Protein AF-0000000076143764 (afdb_homodimer)

Foldseek 3Di:
DPLVVDQQFFEEEAAAFADAPVGHGDLVLLLQQLVLLLVLVGQYYEALDVLHVVVSDDLVRLLVSLQSNCVSCVPSHAYEYEQEDQALVSSLSSQVSNVVSPHQAYEYEHRAPPQDDLVVRLVSLLSSVVSDQGQYEYEQQCVGRVDGQALVSVQSNLPRDRHAEYHHLDLPVVRLVVNQVVCPPSHAYEDQALALVSLVCVLVVTHRYYYYLNCLVRNLRRVLVVCSVVPNNVVSNVSSVLVVLCCVQAADSSRAGPQFGSNQLSCLSNVQLVRSSHHDDPPGDHDDPVSSVSSVVSCVVSVRHTDDSVVD/DPLVVDQQFFEAEAAAFADAPVGHGDLVLLLQQLVLLLVLVGQYYEALDVLHVVVSDDLVRLLVSLQSNCVSCVPSHAYEYEQEDQALVSSLSSQVSNVVSPHQAYEYEHRAPPQDDLVVRLVSLLSSVVSDQGQYEYEQQCVGRVDGQALVSVVSNLPRDRHAEYEHLDLPVVRLVVNQVVCPPSHAYEDQALALVSLVCVLVVTHRYYYYLNCLVRNLRRVLVVCSVVPNNVVSNVSSVLVVLCCVQAADSSRAGPQFGSNQLSCLSNVQLVRSSHHDDPPGDHDDPVSSVSSVVSCVVSVRHTDDSVVD

Structure (mmCIF, N/CA/C/O backbone):
data_AF-0000000076143764-model_v1
#
loop_
_entity.id
_entity.type
_entity.pdbx_description
1 polymer 'Dihydrodipicolinate synthase family protein'
#
loop_
_atom_site.group_PDB
_atom_site.id
_atom_site.type_symbol
_atom_site.label_atom_id
_atom_site.label_alt_id
_atom_site.label_comp_id
_atom_site.label_asym_id
_atom_site.label_entity_id
_atom_site.label_seq_id
_atom_site.pdbx_PDB_ins_code
_atom_site.Cartn_x
_atom_site.Cartn_y
_atom_site.Cartn_z
_atom_site.occupancy
_atom_site.B_iso_or_equiv
_atom_site.auth_seq_id
_atom_site.auth_comp_id
_atom_site.auth_asym_id
_atom_site.auth_atom_id
_atom_site.pdbx_PDB_model_num
ATOM 1 N N . MET A 1 1 ? 24.891 -19.172 -3.186 1 70 1 MET A N 1
ATOM 2 C CA . MET A 1 1 ? 23.922 -19.828 -4.07 1 70 1 MET A CA 1
ATOM 3 C C . MET A 1 1 ? 24.266 -19.562 -5.531 1 70 1 MET A C 1
ATOM 5 O O . MET A 1 1 ? 24.766 -18.484 -5.875 1 70 1 MET A O 1
ATOM 9 N N . ASN A 1 2 ? 24.188 -20.672 -6.316 1 76.88 2 ASN A N 1
ATOM 10 C CA . ASN A 1 2 ? 24.281 -20.484 -7.762 1 76.88 2 ASN A CA 1
ATOM 11 C C . ASN A 1 2 ? 22.906 -20.234 -8.375 1 76.88 2 ASN A C 1
ATOM 13 O O . ASN A 1 2 ? 22.078 -21.141 -8.461 1 76.88 2 ASN A O 1
ATOM 17 N N . ARG A 1 3 ? 22.609 -19.031 -8.742 1 83.5 3 ARG A N 1
ATOM 18 C CA . ARG A 1 3 ? 21.312 -18.578 -9.219 1 83.5 3 ARG A CA 1
ATOM 19 C C . ARG A 1 3 ? 20.891 -19.344 -10.469 1 83.5 3 ARG A C 1
ATOM 21 O O . ARG A 1 3 ? 19.703 -19.484 -10.75 1 83.5 3 ARG A O 1
ATOM 28 N N . ASN A 1 4 ? 21.797 -19.969 -11.094 1 82.19 4 ASN A N 1
ATOM 29 C CA . ASN A 1 4 ? 21.516 -20.688 -12.336 1 82.19 4 ASN A CA 1
ATOM 30 C C . ASN A 1 4 ? 21.031 -22.109 -12.07 1 82.19 4 ASN A C 1
ATOM 32 O O . ASN A 1 4 ? 20.547 -22.781 -12.984 1 82.19 4 ASN A O 1
ATOM 36 N N . ASP A 1 5 ? 21.031 -22.422 -10.859 1 88.44 5 ASP A N 1
ATOM 37 C CA . ASP A 1 5 ? 20.547 -23.734 -10.484 1 88.44 5 ASP A CA 1
ATOM 38 C C . ASP A 1 5 ? 19.047 -23.719 -10.234 1 88.44 5 ASP A C 1
ATOM 40 O O . ASP A 1 5 ? 18.406 -24.766 -10.195 1 88.44 5 ASP A O 1
ATOM 44 N N . VAL A 1 6 ? 18.484 -22.578 -10.125 1 93.56 6 VAL A N 1
ATOM 45 C CA . VAL A 1 6 ? 17.047 -22.453 -9.93 1 93.56 6 VAL A CA 1
ATOM 46 C C . VAL A 1 6 ? 16.312 -22.688 -11.25 1 93.56 6 VAL A C 1
ATOM 48 O O . VAL A 1 6 ? 16.594 -22.016 -12.25 1 93.56 6 VAL A O 1
ATOM 51 N N . ASP A 1 7 ? 15.422 -23.641 -11.305 1 94.38 7 ASP A N 1
ATOM 52 C CA . ASP A 1 7 ? 14.797 -24.047 -12.562 1 94.38 7 ASP A CA 1
ATOM 53 C C . ASP A 1 7 ? 13.273 -23.906 -12.484 1 94.38 7 ASP A C 1
ATOM 55 O O . ASP A 1 7 ? 12.547 -24.766 -12.984 1 94.38 7 ASP A O 1
ATOM 59 N N . TRP A 1 8 ? 12.844 -22.891 -11.766 1 97.75 8 TRP A N 1
ATOM 60 C CA . TRP A 1 8 ? 11.406 -22.625 -11.703 1 97.75 8 TRP A CA 1
ATOM 61 C C . TRP A 1 8 ? 10.82 -22.516 -13.102 1 97.75 8 TRP A C 1
ATOM 63 O O . TRP A 1 8 ? 11.375 -21.828 -13.969 1 97.75 8 TRP A O 1
ATOM 73 N N . TYR A 1 9 ? 9.719 -23.219 -13.367 1 97 9 TYR A N 1
ATOM 74 C CA . TYR A 1 9 ? 9.094 -23.234 -14.68 1 97 9 TYR A CA 1
ATOM 75 C C . TYR A 1 9 ? 7.617 -23.594 -14.578 1 97 9 TYR A C 1
ATOM 77 O O . TYR A 1 9 ? 7.176 -24.141 -13.562 1 97 9 TYR A O 1
ATOM 85 N N . GLY A 1 10 ? 6.91 -23.281 -15.656 1 97.88 10 GLY A N 1
ATOM 86 C CA . GLY A 1 10 ? 5.551 -23.781 -15.812 1 97.88 10 GLY A CA 1
ATOM 87 C C . GLY A 1 10 ? 4.523 -22.922 -15.094 1 97.88 10 GLY A C 1
ATOM 88 O O . GLY A 1 10 ? 4.578 -21.688 -15.164 1 97.88 10 GLY A O 1
ATOM 89 N N . TYR A 1 11 ? 3.547 -23.562 -14.555 1 98.31 11 TYR A N 1
ATOM 90 C CA . TYR A 1 11 ? 2.473 -22.859 -13.867 1 98.31 11 TYR A CA 1
ATOM 91 C C . TYR A 1 11 ? 2.662 -22.906 -12.359 1 98.31 11 TYR A C 1
ATOM 93 O O . TYR A 1 11 ? 2.639 -23.984 -11.758 1 98.31 11 TYR A O 1
ATOM 101 N N . ILE A 1 12 ? 2.857 -21.766 -11.789 1 98.62 12 ILE A N 1
ATOM 102 C CA . ILE A 1 12 ? 3.045 -21.594 -10.352 1 98.62 12 ILE A CA 1
ATOM 103 C C . ILE A 1 12 ? 2.031 -20.594 -9.812 1 98.62 12 ILE A C 1
ATOM 105 O O . ILE A 1 12 ? 2.307 -19.391 -9.766 1 98.62 12 ILE A O 1
ATOM 109 N N . PRO A 1 13 ? 0.906 -21.047 -9.422 1 98.19 13 PRO A N 1
ATOM 110 C CA . PRO A 1 13 ? -0.146 -20.109 -9.008 1 98.19 13 PRO A CA 1
ATOM 111 C C . PRO A 1 13 ? 0.141 -19.453 -7.652 1 98.19 13 PRO A C 1
ATOM 113 O O . PRO A 1 13 ? 0.699 -20.109 -6.758 1 98.19 13 PRO A O 1
ATOM 116 N N . ALA A 1 14 ? -0.197 -18.172 -7.57 1 97.88 14 ALA A N 1
ATOM 117 C CA . ALA A 1 14 ? -0.4 -17.578 -6.246 1 97.88 14 ALA A CA 1
ATOM 118 C C . ALA A 1 14 ? -1.698 -18.094 -5.621 1 97.88 14 ALA A C 1
ATOM 120 O O . ALA A 1 14 ? -2.787 -17.641 -5.992 1 97.88 14 ALA A O 1
ATOM 121 N N . ILE A 1 15 ? -1.568 -18.875 -4.715 1 98.44 15 ILE A N 1
ATOM 122 C CA . ILE A 1 15 ? -2.756 -19.547 -4.211 1 98.44 15 ILE A CA 1
ATOM 123 C C . ILE A 1 15 ? -3.42 -18.703 -3.129 1 98.44 15 ILE A C 1
ATOM 125 O O . ILE A 1 15 ? -2.783 -17.828 -2.545 1 98.44 15 ILE A O 1
ATOM 129 N N . THR A 1 16 ? -4.703 -18.969 -2.895 1 98.12 16 THR A N 1
ATOM 130 C CA . THR A 1 16 ? -5.422 -18.297 -1.822 1 98.12 16 THR A CA 1
ATOM 131 C C . THR A 1 16 ? -4.961 -18.797 -0.458 1 98.12 16 THR A C 1
ATOM 133 O O . THR A 1 16 ? -4.418 -19.906 -0.349 1 98.12 16 THR A O 1
ATOM 136 N N . THR A 1 17 ? -5.07 -18.031 0.519 1 98.62 17 THR A N 1
ATOM 137 C CA . THR A 1 17 ? -4.887 -18.438 1.908 1 98.62 17 THR A CA 1
ATOM 138 C C . THR A 1 17 ? -6.234 -18.734 2.564 1 98.62 17 THR A C 1
ATOM 140 O O . THR A 1 17 ? -7.062 -17.828 2.725 1 98.62 17 THR A O 1
ATOM 143 N N . PRO A 1 18 ? -6.445 -19.938 2.967 1 98.5 18 PRO A N 1
ATOM 144 C CA . PRO A 1 18 ? -7.742 -20.266 3.561 1 98.5 18 PRO A CA 1
ATOM 145 C C . PRO A 1 18 ? -7.93 -19.641 4.941 1 98.5 18 PRO A C 1
ATOM 147 O O . PRO A 1 18 ? -7.125 -19.875 5.844 1 98.5 18 PRO A O 1
ATOM 150 N N . PHE A 1 19 ? -8.953 -18.828 5.055 1 98.38 19 PHE A N 1
ATOM 151 C CA . PHE A 1 19 ? -9.43 -18.344 6.34 1 98.38 19 PHE A CA 1
ATOM 152 C C . PHE A 1 19 ? -10.812 -18.891 6.648 1 98.38 19 PHE A C 1
ATOM 154 O O . PHE A 1 19 ? -11.594 -19.172 5.738 1 98.38 19 PHE A O 1
ATOM 161 N N . THR A 1 20 ? -11.086 -19.047 7.965 1 97.62 20 THR A N 1
ATOM 162 C CA . THR A 1 20 ? -12.461 -19.359 8.352 1 97.62 20 THR A CA 1
ATOM 163 C C . THR A 1 20 ? -13.375 -18.156 8.133 1 97.62 20 THR A C 1
ATOM 165 O O . THR A 1 20 ? -12.906 -17.062 7.805 1 97.62 20 THR A O 1
ATOM 168 N N . ARG A 1 21 ? -14.633 -18.375 8.25 1 95.25 21 ARG A N 1
ATOM 169 C CA . ARG A 1 21 ? -15.586 -17.281 8.102 1 95.25 21 ARG A CA 1
ATOM 170 C C . ARG A 1 21 ? -15.344 -16.203 9.148 1 95.25 21 ARG A C 1
ATOM 172 O O . ARG A 1 21 ? -15.617 -15.023 8.906 1 95.25 21 ARG A O 1
ATOM 179 N N . GLU A 1 22 ? -14.781 -16.625 10.281 1 94.12 22 GLU A N 1
ATOM 180 C CA . GLU A 1 22 ? -14.5 -15.688 11.375 1 94.12 22 GLU A CA 1
ATOM 181 C C . GLU A 1 22 ? -13.18 -14.953 11.141 1 94.12 22 GLU A C 1
ATOM 183 O O . GLU A 1 22 ? -12.883 -13.977 11.836 1 94.12 22 GLU A O 1
ATOM 188 N N . GLY A 1 23 ? -12.391 -15.406 10.195 1 95.19 23 GLY A N 1
ATOM 189 C CA . GLY A 1 23 ? -11.188 -14.672 9.836 1 95.19 23 GLY A CA 1
ATOM 190 C C . GLY A 1 23 ? -9.914 -15.328 10.344 1 95.19 23 GLY A C 1
ATOM 191 O O . GLY A 1 23 ? -8.82 -14.789 10.18 1 95.19 23 GLY A O 1
ATOM 192 N N . ASP A 1 24 ? -10.094 -16.516 10.922 1 97 24 ASP A N 1
ATOM 193 C CA . ASP A 1 24 ? -8.906 -17.203 11.414 1 97 24 ASP A CA 1
ATOM 194 C C . ASP A 1 24 ? -8.219 -17.984 10.297 1 97 24 ASP A C 1
ATOM 196 O O . ASP A 1 24 ? -8.867 -18.453 9.367 1 97 24 ASP A O 1
ATOM 200 N N . LEU A 1 25 ? -6.895 -18.094 10.43 1 98.25 25 LEU A N 1
ATOM 201 C CA . LEU A 1 25 ? -6.156 -18.922 9.492 1 98.25 25 LEU A CA 1
ATOM 202 C C . LEU A 1 25 ? -6.617 -20.375 9.562 1 98.25 25 LEU A C 1
ATOM 204 O O . LEU A 1 25 ? -6.664 -20.969 10.648 1 98.25 25 LEU A O 1
ATOM 208 N N . ASP A 1 26 ? -6.996 -20.953 8.461 1 98.31 26 ASP A N 1
ATOM 209 C CA . ASP A 1 26 ? -7.512 -22.312 8.391 1 98.31 26 ASP A CA 1
ATOM 210 C C . ASP A 1 26 ? -6.449 -23.281 7.859 1 98.31 26 ASP A C 1
ATOM 212 O O . ASP A 1 26 ? -6.438 -23.594 6.668 1 98.31 26 ASP A O 1
ATOM 216 N N . LEU A 1 27 ? -5.707 -23.844 8.789 1 98.25 27 LEU A N 1
ATOM 217 C CA . LEU A 1 27 ? -4.574 -24.688 8.406 1 98.25 27 LEU A CA 1
ATOM 218 C C . LEU A 1 27 ? -5.047 -26.016 7.836 1 98.25 27 LEU A C 1
ATOM 220 O O . LEU A 1 27 ? -4.383 -26.609 6.98 1 98.25 27 LEU A O 1
ATOM 224 N N . ASN A 1 28 ? -6.172 -26.5 8.336 1 98 28 ASN A N 1
ATOM 225 C CA . ASN A 1 28 ? -6.73 -27.719 7.742 1 98 28 ASN A CA 1
ATOM 226 C C . ASN A 1 28 ? -7.148 -27.484 6.289 1 98 28 ASN A C 1
ATOM 228 O O . ASN A 1 28 ? -6.875 -28.328 5.426 1 98 28 ASN A O 1
ATOM 232 N N . GLY A 1 29 ? -7.844 -26.391 6.098 1 98.38 29 GLY A N 1
ATOM 233 C CA . GLY A 1 29 ? -8.172 -26.031 4.73 1 98.38 29 GLY A CA 1
ATOM 234 C C . GLY A 1 29 ? -6.945 -25.859 3.848 1 98.38 29 GLY A C 1
ATOM 235 O O . GLY A 1 29 ? -6.949 -26.297 2.691 1 98.38 29 GLY A O 1
ATOM 236 N N . LEU A 1 30 ? -5.93 -25.312 4.402 1 98.75 30 LEU A N 1
ATOM 237 C CA . LEU A 1 30 ? -4.691 -25.109 3.66 1 98.75 30 LEU A CA 1
ATOM 238 C C . LEU A 1 30 ? -4.113 -26.453 3.211 1 98.75 30 LEU A C 1
ATOM 240 O O . LEU A 1 30 ? -3.736 -26.609 2.047 1 98.75 30 LEU A O 1
ATOM 244 N N . ALA A 1 31 ? -4.043 -27.359 4.125 1 98.69 31 ALA A N 1
ATOM 245 C CA . ALA A 1 31 ? -3.502 -28.688 3.791 1 98.69 31 ALA A CA 1
ATOM 246 C C . ALA A 1 31 ? -4.305 -29.344 2.672 1 98.69 31 ALA A C 1
ATOM 248 O O . ALA A 1 31 ? -3.73 -29.906 1.739 1 98.69 31 ALA A O 1
ATOM 249 N N . GLY A 1 32 ? -5.617 -29.281 2.818 1 98.62 32 GLY A N 1
ATOM 250 C CA . GLY A 1 32 ? -6.473 -29.828 1.78 1 98.62 32 GLY A CA 1
ATOM 251 C C . GLY A 1 32 ? -6.281 -29.156 0.433 1 98.62 32 GLY A C 1
ATOM 252 O O . GLY A 1 32 ? -6.23 -29.828 -0.599 1 98.62 32 GLY A O 1
ATOM 253 N N . GLN A 1 33 ? -6.211 -27.891 0.41 1 98.62 33 GLN A N 1
ATOM 254 C CA . GLN A 1 33 ? -5.996 -27.109 -0.812 1 98.62 33 GLN A CA 1
ATOM 255 C C . GLN A 1 33 ? -4.664 -27.484 -1.461 1 98.62 33 GLN A C 1
ATOM 257 O O . GLN A 1 33 ? -4.59 -27.672 -2.676 1 98.62 33 GLN A O 1
ATOM 262 N N . LEU A 1 34 ? -3.635 -27.516 -0.663 1 98.81 34 LEU A N 1
ATOM 263 C CA . LEU A 1 34 ? -2.303 -27.844 -1.167 1 98.81 34 LEU A CA 1
ATOM 264 C C . LEU A 1 34 ? -2.273 -29.25 -1.768 1 98.81 34 LEU A C 1
ATOM 266 O O . LEU A 1 34 ? -1.66 -29.469 -2.814 1 98.81 34 LEU A O 1
ATOM 270 N N . GLU A 1 35 ? -2.926 -30.156 -1.097 1 98.81 35 GLU A N 1
ATOM 271 C CA . GLU A 1 35 ? -2.996 -31.516 -1.644 1 98.81 35 GLU A CA 1
ATOM 272 C C . GLU A 1 35 ? -3.705 -31.531 -2.994 1 98.81 35 GLU A C 1
ATOM 274 O O . GLU A 1 35 ? -3.318 -32.281 -3.896 1 98.81 35 GLU A O 1
ATOM 279 N N . TRP A 1 36 ? -4.703 -30.766 -3.092 1 98.56 36 TRP A N 1
ATOM 280 C CA . TRP A 1 36 ? -5.398 -30.656 -4.367 1 98.56 36 TRP A CA 1
ATOM 281 C C . TRP A 1 36 ? -4.465 -30.141 -5.461 1 98.56 36 TRP A C 1
ATOM 283 O O . TRP A 1 36 ? -4.449 -30.672 -6.574 1 98.56 36 TRP A O 1
ATOM 293 N N . TYR A 1 37 ? -3.676 -29.109 -5.18 1 98.62 37 TYR A N 1
ATOM 294 C CA . TYR A 1 37 ? -2.742 -28.562 -6.156 1 98.62 37 TYR A CA 1
ATOM 295 C C . TYR A 1 37 ? -1.692 -29.594 -6.551 1 98.62 37 TYR A C 1
ATOM 297 O O . TYR A 1 37 ? -1.277 -29.656 -7.711 1 98.62 37 TYR A O 1
ATOM 305 N N . VAL A 1 38 ? -1.245 -30.359 -5.57 1 98.69 38 VAL A N 1
ATOM 306 C CA . VAL A 1 38 ? -0.298 -31.438 -5.855 1 98.69 38 VAL A CA 1
ATOM 307 C C . VAL A 1 38 ? -0.938 -32.469 -6.797 1 98.69 38 VAL A C 1
ATOM 309 O O . VAL A 1 38 ? -0.325 -32.875 -7.781 1 98.69 38 VAL A O 1
ATOM 312 N N . GLN A 1 39 ? -2.168 -32.812 -6.473 1 98.5 39 GLN A N 1
ATOM 313 C CA . GLN A 1 39 ? -2.893 -33.781 -7.297 1 98.5 39 GLN A CA 1
ATOM 314 C C . GLN A 1 39 ? -3.102 -33.25 -8.711 1 98.5 39 GLN A C 1
ATOM 316 O O . GLN A 1 39 ? -3.094 -34.031 -9.672 1 98.5 39 GLN A O 1
ATOM 321 N N . GLN A 1 40 ? -3.256 -31.969 -8.82 1 98.38 40 GLN A N 1
ATOM 322 C CA . GLN A 1 40 ? -3.455 -31.328 -10.117 1 98.38 40 GLN A CA 1
ATOM 323 C C . GLN A 1 40 ? -2.125 -31.094 -10.828 1 98.38 40 GLN A C 1
ATOM 325 O O . GLN A 1 40 ? -2.084 -30.5 -11.906 1 98.38 40 GLN A O 1
ATOM 330 N N . ARG A 1 41 ? -1.043 -31.438 -10.25 1 97.94 41 ARG A N 1
ATOM 331 C CA . ARG A 1 41 ? 0.297 -31.469 -10.828 1 97.94 41 ARG A CA 1
ATOM 332 C C . ARG A 1 41 ? 0.824 -30.062 -11.07 1 97.94 41 ARG A C 1
ATOM 334 O O . ARG A 1 41 ? 1.44 -29.797 -12.102 1 97.94 41 ARG A O 1
ATOM 341 N N . MET A 1 42 ? 0.453 -29.188 -10.203 1 98.44 42 MET A N 1
ATOM 342 C CA . MET A 1 42 ? 1.024 -27.844 -10.289 1 98.44 42 MET A CA 1
ATOM 343 C C . MET A 1 42 ? 2.547 -27.891 -10.242 1 98.44 42 MET A C 1
ATOM 345 O O . MET A 1 42 ? 3.123 -28.734 -9.555 1 98.44 42 MET A O 1
ATOM 349 N N . HIS A 1 43 ? 3.234 -27 -10.984 1 98.62 43 HIS A N 1
ATOM 350 C CA . HIS A 1 43 ? 4.691 -26.953 -10.961 1 98.62 43 HIS A CA 1
ATOM 351 C C . HIS A 1 43 ? 5.207 -26.328 -9.672 1 98.62 43 HIS A C 1
ATOM 353 O O . HIS A 1 43 ? 6.383 -26.469 -9.328 1 98.62 43 HIS A O 1
ATOM 359 N N . GLY A 1 44 ? 4.395 -25.609 -8.938 1 98.69 44 GLY A N 1
ATOM 360 C CA . GLY A 1 44 ? 4.695 -24.953 -7.684 1 98.69 44 GLY A CA 1
ATOM 361 C C . GLY A 1 44 ? 3.537 -24.125 -7.152 1 98.69 44 GLY A C 1
ATOM 362 O O . GLY A 1 44 ? 2.43 -24.172 -7.691 1 98.69 44 GLY A O 1
ATOM 363 N N . VAL A 1 45 ? 3.805 -23.391 -6.07 1 98.81 45 VAL A N 1
ATOM 364 C CA . VAL A 1 45 ? 2.832 -22.438 -5.531 1 98.81 45 VAL A CA 1
ATOM 365 C C . VAL A 1 45 ? 3.559 -21.219 -4.961 1 98.81 45 VAL A C 1
ATOM 367 O O . VAL A 1 45 ? 4.703 -21.328 -4.512 1 98.81 45 VAL A O 1
ATOM 370 N N . VAL A 1 46 ? 2.943 -20.125 -5.059 1 98.81 46 VAL A N 1
ATOM 371 C CA . VAL A 1 46 ? 3.328 -18.922 -4.312 1 98.81 46 VAL A CA 1
ATOM 372 C C . VAL A 1 46 ? 2.4 -18.75 -3.115 1 98.81 46 VAL A C 1
ATOM 374 O O . VAL A 1 46 ? 1.178 -18.688 -3.27 1 98.81 46 VAL A O 1
ATOM 377 N N . LEU A 1 47 ? 2.998 -18.672 -1.96 1 98.81 47 LEU A N 1
ATOM 378 C CA . LEU A 1 47 ? 2.264 -18.469 -0.718 1 98.81 47 LEU A CA 1
ATOM 379 C C . LEU A 1 47 ? 2.229 -16.984 -0.359 1 98.81 47 LEU A C 1
ATOM 381 O O . LEU A 1 47 ? 3.197 -16.25 -0.597 1 98.81 47 LEU A O 1
ATOM 385 N N . ALA A 1 48 ? 1.13 -16.547 0.197 1 98.31 48 ALA A N 1
ATOM 386 C CA . ALA A 1 48 ? 0.978 -15.188 0.72 1 98.31 48 ALA A CA 1
ATOM 387 C C . ALA A 1 48 ? 1.251 -14.148 -0.363 1 98.31 48 ALA A C 1
ATOM 389 O O . ALA A 1 48 ? 1.87 -13.117 -0.098 1 98.31 48 ALA A O 1
ATOM 390 N N . GLY A 1 49 ? 0.922 -14.484 -1.632 1 97.38 49 GLY A N 1
ATOM 391 C CA . GLY A 1 49 ? 0.907 -13.469 -2.674 1 97.38 49 GLY A CA 1
ATOM 392 C C . GLY A 1 49 ? -0.277 -12.523 -2.572 1 97.38 49 GLY A C 1
ATOM 393 O O . GLY A 1 49 ? -0.923 -12.445 -1.525 1 97.38 49 GLY A O 1
ATOM 394 N N . THR A 1 50 ? -0.535 -11.836 -3.602 1 96 50 THR A N 1
ATOM 395 C CA . THR A 1 50 ? -1.692 -10.945 -3.623 1 96 50 THR A CA 1
ATOM 396 C C . THR A 1 50 ? -2.984 -11.742 -3.449 1 96 50 THR A C 1
ATOM 398 O O . THR A 1 50 ? -3.83 -11.391 -2.625 1 96 50 THR A O 1
ATOM 401 N N . SER A 1 51 ? -3.094 -12.852 -4.172 1 96 51 SER A N 1
ATOM 402 C CA . SER A 1 51 ? -4.262 -13.719 -4.055 1 96 51 SER A CA 1
ATOM 403 C C . SER A 1 51 ? -4.328 -14.375 -2.678 1 96 51 SER A C 1
ATOM 405 O O . SER A 1 51 ? -5.398 -14.789 -2.229 1 96 51 SER A O 1
ATOM 407 N N . GLY A 1 52 ? -3.191 -14.5 -2.08 1 97.56 52 GLY A N 1
ATOM 408 C CA . GLY A 1 52 ? -3.109 -15.109 -0.765 1 97.56 52 GLY A CA 1
ATOM 409 C C . GLY A 1 52 ? -3.324 -14.125 0.369 1 97.56 52 GLY A C 1
ATOM 410 O O . GLY A 1 52 ? -3.174 -14.477 1.54 1 97.56 52 GLY A O 1
ATOM 411 N N . GLU A 1 53 ? -3.58 -12.898 0.05 1 97.5 53 GLU A N 1
ATOM 412 C CA . GLU A 1 53 ? -3.941 -11.867 1.021 1 97.5 53 GLU A CA 1
ATOM 413 C C . GLU A 1 53 ? -2.822 -11.648 2.035 1 97.5 53 GLU A C 1
ATOM 415 O O . GLU A 1 53 ? -3.072 -11.578 3.24 1 97.5 53 GLU A O 1
ATOM 420 N N . TRP A 1 54 ? -1.619 -11.5 1.529 1 97.81 54 TRP A N 1
ATOM 421 C CA . TRP A 1 54 ? -0.481 -11.281 2.416 1 97.81 54 TRP A CA 1
ATOM 422 C C . TRP A 1 54 ? -0.734 -10.102 3.346 1 97.81 54 TRP A C 1
ATOM 424 O O . TRP A 1 54 ? -0.301 -10.109 4.5 1 97.81 54 TRP A O 1
ATOM 434 N N . PHE A 1 55 ? -1.456 -9.086 2.961 1 96.62 55 PHE A N 1
ATOM 435 C CA . PHE A 1 55 ? -1.69 -7.82 3.65 1 96.62 55 PHE A CA 1
ATOM 436 C C . PHE A 1 55 ? -2.594 -8.023 4.859 1 96.62 55 PHE A C 1
ATOM 438 O O . PHE A 1 55 ? -2.709 -7.141 5.711 1 96.62 55 PHE A O 1
ATOM 445 N N . SER A 1 56 ? -3.18 -9.164 4.918 1 96.38 56 SER A N 1
ATOM 446 C CA . SER A 1 56 ? -4.066 -9.43 6.043 1 96.38 56 SER A CA 1
ATOM 447 C C . SER A 1 56 ? -3.428 -10.391 7.035 1 96.38 56 SER A C 1
ATOM 449 O O . SER A 1 56 ? -4.031 -10.734 8.055 1 96.38 56 SER A O 1
ATOM 451 N N . LEU A 1 57 ? -2.244 -10.82 6.766 1 97.56 57 LEU A N 1
ATOM 452 C CA . LEU A 1 57 ? -1.562 -11.789 7.617 1 97.56 57 LEU A CA 1
ATOM 453 C C . LEU A 1 57 ? -0.659 -11.078 8.625 1 97.56 57 LEU A C 1
ATOM 455 O O . LEU A 1 57 ? 0.042 -10.125 8.273 1 97.56 57 LEU A O 1
ATOM 459 N N . SER A 1 58 ? -0.724 -11.57 9.852 1 95.38 58 SER A N 1
ATOM 460 C CA . SER A 1 58 ? 0.327 -11.203 10.789 1 95.38 58 SER A CA 1
ATOM 461 C C . SER A 1 58 ? 1.642 -11.898 10.461 1 95.38 58 SER A C 1
ATOM 463 O O . SER A 1 58 ? 1.663 -12.852 9.68 1 95.38 58 SER A O 1
ATOM 465 N N . GLU A 1 59 ? 2.701 -11.367 11.039 1 96.25 59 GLU A N 1
ATOM 466 C CA . GLU A 1 59 ? 4.004 -12.008 10.859 1 96.25 59 GLU A CA 1
ATOM 467 C C . GLU A 1 59 ? 3.971 -13.469 11.289 1 96.25 59 GLU A C 1
ATOM 469 O O . GLU A 1 59 ? 4.5 -14.336 10.602 1 96.25 59 GLU A O 1
ATOM 474 N N . SER A 1 60 ? 3.312 -13.711 12.422 1 97.69 60 SER A N 1
ATOM 475 C CA . SER A 1 60 ? 3.227 -15.07 12.945 1 97.69 60 SER A CA 1
ATOM 476 C C . SER A 1 60 ? 2.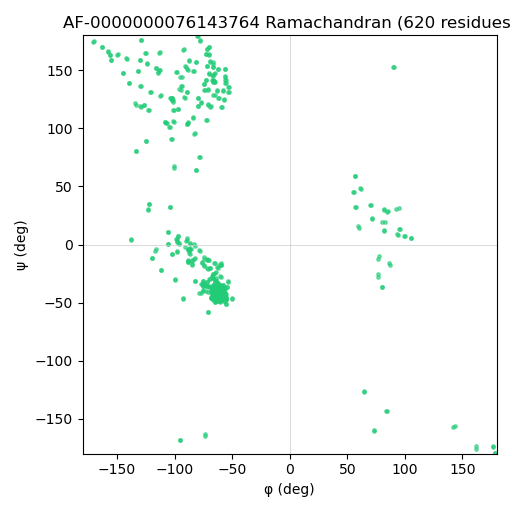377 -15.961 12.047 1 97.69 60 SER A C 1
ATOM 478 O O . SER A 1 60 ? 2.705 -17.125 11.828 1 97.69 60 SER A O 1
ATOM 480 N N . GLU A 1 61 ? 1.311 -15.477 11.562 1 98.25 61 GLU A N 1
ATOM 481 C CA . GLU A 1 61 ? 0.462 -16.234 10.656 1 98.25 61 GLU A CA 1
ATOM 482 C C . GLU A 1 61 ? 1.215 -16.609 9.383 1 98.25 61 GLU A C 1
ATOM 484 O O . GLU A 1 61 ? 1.088 -17.734 8.883 1 98.25 61 GLU A O 1
ATOM 489 N N . ARG A 1 62 ? 1.939 -15.672 8.828 1 98.56 62 ARG A N 1
ATOM 490 C CA . ARG A 1 62 ? 2.707 -15.922 7.609 1 98.56 62 ARG A CA 1
ATOM 491 C C . ARG A 1 62 ? 3.744 -17.016 7.832 1 98.56 62 ARG A C 1
ATOM 493 O O . ARG A 1 62 ? 3.918 -17.891 6.98 1 98.56 62 ARG A O 1
ATOM 500 N N . ALA A 1 63 ? 4.391 -16.938 8.961 1 98.81 63 ALA A N 1
ATOM 501 C CA . ALA A 1 63 ? 5.371 -17.969 9.297 1 98.81 63 ALA A CA 1
ATOM 502 C C . ALA A 1 63 ? 4.703 -19.344 9.406 1 98.81 63 ALA A C 1
ATOM 504 O O . ALA A 1 63 ? 5.234 -20.344 8.906 1 98.81 63 ALA A O 1
ATOM 505 N N . GLN A 1 64 ? 3.584 -19.391 10.07 1 98.75 64 GLN A N 1
ATOM 506 C CA . GLN A 1 64 ? 2.84 -20.641 10.203 1 98.75 64 GLN A CA 1
ATOM 507 C C . GLN A 1 64 ? 2.408 -21.172 8.836 1 98.75 64 GLN A C 1
ATOM 509 O O . GLN A 1 64 ? 2.463 -22.375 8.586 1 98.75 64 GLN A O 1
ATOM 514 N N . LEU A 1 65 ? 1.964 -20.266 8.031 1 98.88 65 LEU A N 1
ATOM 515 C CA . LEU A 1 65 ? 1.577 -20.609 6.664 1 98.88 65 LEU A CA 1
ATOM 516 C C . LEU A 1 65 ? 2.736 -21.266 5.918 1 98.88 65 LEU A C 1
ATOM 518 O O . LEU A 1 65 ? 2.551 -22.266 5.234 1 98.88 65 LEU A O 1
ATOM 522 N N . PHE A 1 66 ? 3.939 -20.672 6.031 1 98.94 66 PHE A N 1
ATOM 523 C CA . PHE A 1 66 ? 5.125 -21.203 5.367 1 98.94 66 PHE A CA 1
ATOM 524 C C . PHE A 1 66 ? 5.453 -22.609 5.871 1 98.94 66 PHE A C 1
ATOM 526 O O . PHE A 1 66 ? 5.66 -23.531 5.078 1 98.94 66 PHE A O 1
ATOM 533 N N . ILE A 1 67 ? 5.402 -22.734 7.164 1 98.88 67 ILE A N 1
ATOM 534 C CA . ILE A 1 67 ? 5.789 -24 7.797 1 98.88 67 ILE A CA 1
ATOM 535 C C . ILE A 1 67 ? 4.816 -25.094 7.391 1 98.88 67 ILE A C 1
ATOM 537 O O . ILE A 1 67 ? 5.234 -26.172 6.949 1 98.88 67 ILE A O 1
ATOM 541 N N . GLU A 1 68 ? 3.555 -24.828 7.516 1 98.81 68 GLU A N 1
ATOM 542 C CA . GLU A 1 68 ? 2.535 -25.828 7.203 1 98.81 68 GLU A CA 1
ATOM 543 C C . GLU A 1 68 ? 2.561 -26.188 5.723 1 98.81 68 GLU A C 1
ATOM 545 O O . GLU A 1 68 ? 2.354 -27.359 5.367 1 98.81 68 GLU A O 1
ATOM 550 N N . SER A 1 69 ? 2.777 -25.219 4.871 1 98.88 69 SER A N 1
ATOM 551 C CA . SER A 1 69 ? 2.809 -25.484 3.436 1 98.88 69 SER A CA 1
ATOM 552 C C . SER A 1 69 ? 4.004 -26.359 3.061 1 98.88 69 SER A C 1
ATOM 554 O O . SER A 1 69 ? 3.865 -27.312 2.283 1 98.88 69 SER A O 1
ATOM 556 N N . ALA A 1 70 ? 5.16 -25.984 3.57 1 98.81 70 ALA A N 1
ATOM 557 C CA . ALA A 1 70 ? 6.355 -26.797 3.311 1 98.81 70 ALA A CA 1
ATOM 558 C C . ALA A 1 70 ? 6.156 -28.234 3.766 1 98.81 70 ALA A C 1
ATOM 560 O O . ALA A 1 70 ? 6.508 -29.172 3.047 1 98.81 70 ALA A O 1
ATOM 561 N N . ARG A 1 71 ? 5.605 -28.359 4.965 1 98.62 71 ARG A N 1
ATOM 562 C CA . ARG A 1 71 ? 5.359 -29.688 5.523 1 98.62 71 ARG A CA 1
ATOM 563 C C . ARG A 1 71 ? 4.414 -30.484 4.637 1 98.62 71 ARG A C 1
ATOM 565 O O . ARG A 1 71 ? 4.688 -31.641 4.316 1 98.62 71 ARG A O 1
ATOM 572 N N . THR A 1 72 ? 3.332 -29.906 4.223 1 98.75 72 THR A N 1
ATOM 573 C CA . THR A 1 72 ? 2.291 -30.578 3.457 1 98.75 72 THR A CA 1
ATOM 574 C C . THR A 1 72 ? 2.799 -30.969 2.07 1 98.75 72 THR A C 1
ATOM 576 O O . THR A 1 72 ? 2.562 -32.094 1.601 1 98.75 72 THR A O 1
ATOM 579 N N . ILE A 1 73 ? 3.473 -30.047 1.396 1 98.69 73 ILE A N 1
ATOM 580 C CA . ILE A 1 73 ? 3.928 -30.266 0.027 1 98.69 73 ILE A CA 1
ATOM 581 C C . ILE A 1 73 ? 5.074 -31.281 0.02 1 98.69 73 ILE A C 1
ATOM 583 O O . ILE A 1 73 ? 5.184 -32.094 -0.895 1 98.69 73 ILE A O 1
ATOM 587 N N . ASP A 1 74 ? 5.957 -31.141 1.01 1 98.38 74 ASP A N 1
ATOM 588 C CA . ASP A 1 74 ? 7 -32.125 1.272 1 98.38 74 ASP A CA 1
ATOM 589 C C . ASP A 1 74 ? 7.852 -32.375 0.028 1 98.38 74 ASP A C 1
ATOM 591 O O . ASP A 1 74 ? 8.031 -33.531 -0.396 1 98.38 74 ASP A O 1
ATOM 595 N N . GLY A 1 75 ? 8.219 -31.328 -0.607 1 98.12 75 GLY A N 1
ATOM 596 C CA . GLY A 1 75 ? 9.195 -31.406 -1.684 1 98.12 75 GLY A CA 1
ATOM 597 C C . GLY A 1 75 ? 8.586 -31.828 -3.006 1 98.12 75 GLY A C 1
ATOM 598 O O . GLY A 1 75 ? 9.305 -32.031 -3.99 1 98.12 75 GLY A O 1
ATOM 599 N N . ARG A 1 76 ? 7.297 -31.859 -3.137 1 98.38 76 ARG A N 1
ATOM 600 C CA . ARG A 1 76 ? 6.652 -32.438 -4.32 1 98.38 76 ARG A CA 1
ATOM 601 C C . ARG A 1 76 ? 6.488 -31.375 -5.41 1 98.38 76 ARG A C 1
ATOM 603 O O . ARG A 1 76 ? 6.238 -31.703 -6.57 1 98.38 76 ARG A O 1
ATOM 610 N N . MET A 1 77 ? 6.633 -30.172 -5.055 1 98.12 77 MET A N 1
ATOM 611 C CA . MET A 1 77 ? 6.641 -29.062 -6.016 1 98.12 77 MET A CA 1
ATOM 612 C C . MET A 1 77 ? 7.34 -27.844 -5.438 1 98.12 77 MET A C 1
ATOM 614 O O . MET A 1 77 ? 7.668 -27.812 -4.25 1 98.12 77 MET A O 1
ATOM 618 N N . THR A 1 78 ? 7.68 -26.844 -6.289 1 98.5 78 THR A N 1
ATOM 619 C CA . THR A 1 78 ? 8.328 -25.609 -5.879 1 98.5 78 THR A CA 1
ATOM 620 C C . THR A 1 78 ? 7.43 -24.812 -4.941 1 98.5 78 THR A C 1
ATOM 622 O O . THR A 1 78 ? 6.234 -24.656 -5.199 1 98.5 78 THR A O 1
ATOM 625 N N . VAL A 1 79 ? 7.965 -24.328 -3.848 1 98.88 79 VAL A N 1
ATOM 626 C CA . VAL A 1 79 ? 7.207 -23.516 -2.904 1 98.88 79 VAL A CA 1
ATOM 627 C C . VAL A 1 79 ? 7.898 -22.172 -2.711 1 98.88 79 VAL A C 1
ATOM 629 O O . VAL A 1 79 ? 9.031 -22.109 -2.223 1 98.88 79 VAL A O 1
ATOM 632 N N . ILE A 1 80 ? 7.254 -21.094 -3.104 1 98.88 80 ILE A N 1
ATOM 633 C CA . ILE A 1 80 ? 7.77 -19.734 -2.992 1 98.88 80 ILE A CA 1
ATOM 634 C C . ILE A 1 80 ? 6.945 -18.953 -1.969 1 98.88 80 ILE A C 1
ATOM 636 O O . ILE A 1 80 ? 5.715 -18.969 -2.012 1 98.88 80 ILE A O 1
ATOM 640 N N . GLY A 1 81 ? 7.566 -18.328 -1.018 1 98.88 81 GLY A N 1
ATOM 641 C CA . GLY A 1 81 ? 6.883 -17.531 -0.02 1 98.88 81 GLY A CA 1
ATOM 642 C C . GLY A 1 81 ? 7.02 -16.031 -0.264 1 98.88 81 GLY A C 1
ATOM 643 O O . GLY A 1 81 ? 8.133 -15.516 -0.37 1 98.88 81 GLY A O 1
ATOM 644 N N . SER A 1 82 ? 5.902 -15.359 -0.328 1 98.75 82 SER A N 1
ATOM 645 C CA . SER A 1 82 ? 5.949 -13.914 -0.494 1 98.75 82 SER A CA 1
ATOM 646 C C . SER A 1 82 ? 6.367 -13.219 0.799 1 98.75 82 SER A C 1
ATOM 648 O O . SER A 1 82 ? 5.891 -13.57 1.88 1 98.75 82 SER A O 1
ATOM 650 N N . CYS A 1 83 ? 7.207 -12.25 0.632 1 98.69 83 CYS A N 1
ATOM 651 C CA . CYS A 1 83 ? 7.766 -11.523 1.765 1 98.69 83 CYS A CA 1
ATOM 652 C C . CYS A 1 83 ? 7.488 -10.031 1.641 1 98.69 83 CYS A C 1
ATOM 654 O O . CYS A 1 83 ? 8.281 -9.203 2.102 1 98.69 83 CYS A O 1
ATOM 656 N N . ASN A 1 84 ? 6.41 -9.68 1.03 1 98.06 84 ASN A N 1
ATOM 657 C CA . ASN A 1 84 ? 6.051 -8.273 0.828 1 98.06 84 ASN A CA 1
ATOM 658 C C . ASN A 1 84 ? 5.992 -7.516 2.148 1 98.06 84 ASN A C 1
ATOM 660 O O . ASN A 1 84 ? 5.527 -8.047 3.158 1 98.06 84 ASN A O 1
ATOM 664 N N . ALA A 1 85 ? 6.496 -6.305 2.119 1 96.25 85 ALA A N 1
ATOM 665 C CA . ALA A 1 85 ? 6.57 -5.461 3.309 1 96.25 85 ALA A CA 1
ATOM 666 C C . ALA A 1 85 ? 6.801 -4 2.928 1 96.25 85 ALA A C 1
ATOM 668 O O . ALA A 1 85 ? 7.086 -3.691 1.769 1 96.25 85 ALA A O 1
ATOM 669 N N . PHE A 1 86 ? 6.676 -3.117 3.895 1 95.69 86 PHE A N 1
ATOM 670 C CA . PHE A 1 86 ? 6.969 -1.705 3.682 1 95.69 86 PHE A CA 1
ATOM 671 C C . PHE A 1 86 ? 8.469 -1.44 3.807 1 95.69 86 PHE A C 1
ATOM 673 O O . PHE A 1 86 ? 8.992 -0.514 3.186 1 95.69 86 PHE A O 1
ATOM 680 N N . THR A 1 87 ? 9.102 -2.223 4.645 1 94.31 87 THR A N 1
ATOM 681 C CA . THR A 1 87 ? 10.516 -1.985 4.906 1 94.31 87 THR A CA 1
ATOM 682 C C . THR A 1 87 ? 11.336 -3.238 4.617 1 94.31 87 THR A C 1
ATOM 684 O O . THR A 1 87 ? 10.82 -4.355 4.68 1 94.31 87 THR A O 1
ATOM 687 N N . ALA A 1 88 ? 12.625 -3.035 4.32 1 95.94 88 ALA A N 1
ATOM 688 C CA . ALA A 1 88 ? 13.516 -4.172 4.125 1 95.94 88 ALA A CA 1
ATOM 689 C C . ALA A 1 88 ? 13.625 -5.012 5.395 1 95.94 88 ALA A C 1
ATOM 691 O O . ALA A 1 88 ? 13.68 -6.242 5.328 1 95.94 88 ALA A O 1
ATOM 692 N N . ALA A 1 89 ? 13.633 -4.34 6.512 1 94.5 89 ALA A N 1
ATOM 693 C CA . ALA A 1 89 ? 13.75 -5.051 7.781 1 94.5 89 ALA A CA 1
ATOM 694 C C . ALA A 1 89 ? 12.602 -6.039 7.969 1 94.5 89 ALA A C 1
ATOM 696 O O . ALA A 1 89 ? 12.82 -7.172 8.406 1 94.5 89 ALA A O 1
ATOM 697 N N . GLU A 1 90 ? 11.445 -5.586 7.691 1 95.44 90 GLU A N 1
ATOM 698 C CA . GLU A 1 90 ? 10.289 -6.469 7.793 1 95.44 90 GLU A CA 1
ATOM 699 C C . GLU A 1 90 ? 10.352 -7.59 6.758 1 95.44 90 GLU A C 1
ATOM 701 O O . GLU A 1 90 ? 10.086 -8.75 7.078 1 95.44 90 GLU A O 1
ATOM 706 N N . ALA A 1 91 ? 10.695 -7.293 5.555 1 97.88 91 ALA A N 1
ATOM 707 C CA . ALA A 1 91 ? 10.836 -8.297 4.504 1 97.88 91 ALA A CA 1
ATOM 708 C C . ALA A 1 91 ? 11.859 -9.359 4.891 1 97.88 91 ALA A C 1
ATOM 710 O O . ALA A 1 91 ? 11.664 -10.547 4.625 1 97.88 91 ALA A O 1
ATOM 711 N N . ILE A 1 92 ? 12.93 -8.922 5.496 1 98.25 92 ILE A N 1
ATOM 712 C CA . ILE A 1 92 ? 14.016 -9.812 5.91 1 98.25 92 ILE A CA 1
ATOM 713 C C . ILE A 1 92 ? 13.508 -10.789 6.965 1 98.25 92 ILE A C 1
ATOM 715 O O . ILE A 1 92 ? 13.836 -11.977 6.93 1 98.25 92 ILE A O 1
ATOM 719 N N . ARG A 1 93 ? 12.641 -10.328 7.902 1 98.12 93 ARG A N 1
ATOM 720 C CA . ARG A 1 93 ? 12.062 -11.234 8.891 1 98.12 93 ARG A CA 1
ATOM 721 C C . ARG A 1 93 ? 11.203 -12.297 8.211 1 98.12 93 ARG A C 1
ATOM 723 O O . ARG A 1 93 ? 11.273 -13.477 8.57 1 98.12 93 ARG A O 1
ATOM 730 N N . HIS A 1 94 ? 10.445 -11.898 7.219 1 98.69 94 HIS A N 1
ATOM 731 C CA . HIS A 1 94 ? 9.641 -12.859 6.469 1 98.69 94 HIS A CA 1
ATOM 732 C C . HIS A 1 94 ? 10.531 -13.828 5.684 1 98.69 94 HIS A C 1
ATOM 734 O O . HIS A 1 94 ? 10.227 -15.016 5.586 1 98.69 94 HIS A O 1
ATOM 740 N N . ALA A 1 95 ? 11.594 -13.273 5.109 1 98.75 95 ALA A N 1
ATOM 741 C CA . ALA A 1 95 ? 12.516 -14.102 4.344 1 98.75 95 ALA A CA 1
ATOM 742 C C . ALA A 1 95 ? 13.164 -15.164 5.23 1 98.75 95 ALA A C 1
ATOM 744 O O . ALA A 1 95 ? 13.32 -16.312 4.82 1 98.75 95 ALA A O 1
ATOM 745 N N . HIS A 1 96 ? 13.531 -14.781 6.402 1 98.81 96 HIS A N 1
ATOM 746 C CA . HIS A 1 96 ? 14.109 -15.734 7.34 1 98.81 96 HIS A CA 1
ATOM 747 C C . HIS A 1 96 ? 13.094 -16.797 7.742 1 98.81 96 HIS A C 1
ATOM 749 O O . HIS A 1 96 ? 13.453 -17.953 7.941 1 98.81 96 HIS A O 1
ATOM 755 N N . ALA A 1 97 ? 11.859 -16.406 7.926 1 98.81 97 ALA A N 1
ATOM 756 C CA . ALA A 1 97 ? 10.812 -17.391 8.203 1 98.81 97 ALA A CA 1
ATOM 757 C C . ALA A 1 97 ? 10.672 -18.391 7.062 1 98.81 97 ALA A C 1
ATOM 759 O O . ALA A 1 97 ? 10.508 -19.594 7.293 1 98.81 97 ALA A O 1
ATOM 760 N N . ALA A 1 98 ? 10.727 -17.891 5.848 1 98.81 98 ALA A N 1
ATOM 761 C CA . ALA A 1 98 ? 10.664 -18.766 4.676 1 98.81 98 ALA A CA 1
ATOM 762 C C . ALA A 1 98 ? 11.852 -19.719 4.648 1 98.81 98 ALA A C 1
ATOM 764 O O . ALA A 1 98 ? 11.688 -20.906 4.359 1 98.81 98 ALA A O 1
ATOM 765 N N . GLU A 1 99 ? 12.992 -19.172 4.926 1 98.38 99 GLU A N 1
ATOM 766 C CA . GLU A 1 99 ? 14.219 -19.953 4.977 1 98.38 99 GLU A CA 1
ATOM 767 C C . GLU A 1 99 ? 14.117 -21.062 6.027 1 98.38 99 GLU A C 1
ATOM 769 O O . GLU A 1 99 ? 14.438 -22.219 5.754 1 98.38 99 GLU A O 1
ATOM 774 N N . ARG A 1 100 ? 13.664 -20.719 7.227 1 98.38 100 ARG A N 1
ATOM 775 C CA . ARG A 1 100 ? 13.523 -21.672 8.32 1 98.38 100 ARG A CA 1
ATOM 776 C C . ARG A 1 100 ? 12.516 -22.766 7.973 1 98.38 100 ARG A C 1
ATOM 778 O O . ARG A 1 100 ? 12.68 -23.922 8.375 1 98.38 100 ARG A O 1
ATOM 785 N N . ALA A 1 101 ? 11.484 -22.406 7.219 1 98.69 101 ALA A N 1
ATOM 786 C CA . ALA A 1 101 ? 10.438 -23.344 6.836 1 98.69 101 ALA A CA 1
ATOM 787 C C . ALA A 1 101 ? 10.922 -24.281 5.723 1 98.69 101 ALA A C 1
ATOM 789 O O . ALA A 1 101 ? 10.273 -25.281 5.426 1 98.69 101 ALA A O 1
ATOM 790 N N . GLY A 1 102 ? 12.039 -23.906 5.051 1 98.31 102 GLY A N 1
ATOM 791 C CA . GLY A 1 102 ? 12.586 -24.734 3.982 1 98.31 102 GLY A CA 1
ATOM 792 C C . GLY A 1 102 ? 11.938 -24.469 2.635 1 98.31 102 GLY A C 1
ATOM 793 O O . GLY A 1 102 ? 11.867 -25.359 1.79 1 98.31 102 GLY A O 1
ATOM 794 N N . LEU A 1 103 ? 11.453 -23.266 2.41 1 98.75 103 LEU A N 1
ATOM 795 C CA . LEU A 1 103 ? 10.859 -22.938 1.116 1 98.75 103 LEU A CA 1
ATOM 796 C C . LEU A 1 103 ? 11.938 -22.859 0.036 1 98.75 103 LEU A C 1
ATOM 798 O O . LEU A 1 103 ? 13.125 -22.797 0.343 1 98.75 103 LEU A O 1
ATOM 802 N N . ASP A 1 104 ? 11.516 -22.906 -1.207 1 98.38 104 ASP A N 1
ATOM 803 C CA . ASP A 1 104 ? 12.438 -22.953 -2.338 1 98.38 104 ASP A CA 1
ATOM 804 C C . ASP A 1 104 ? 12.875 -21.531 -2.738 1 98.38 104 ASP A C 1
ATOM 806 O O . ASP A 1 104 ? 13.867 -21.375 -3.455 1 98.38 104 ASP A O 1
ATOM 810 N N . GLY A 1 105 ? 12.148 -20.531 -2.307 1 98.62 105 GLY A N 1
ATOM 811 C CA . GLY A 1 105 ? 12.461 -19.156 -2.625 1 98.62 105 GLY A CA 1
ATOM 812 C C . GL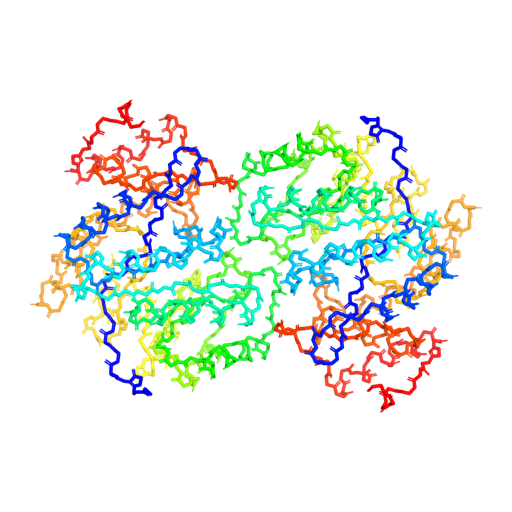Y A 1 105 ? 11.461 -18.172 -2.045 1 98.62 105 GLY A C 1
ATOM 813 O O . GLY A 1 105 ? 10.531 -18.562 -1.333 1 98.62 105 GLY A O 1
ATOM 814 N N . ILE A 1 106 ? 11.711 -16.891 -2.338 1 98.81 106 ILE A N 1
ATOM 815 C CA . ILE A 1 106 ? 10.836 -15.828 -1.853 1 98.81 106 ILE A CA 1
ATOM 816 C C . ILE A 1 106 ? 10.438 -14.914 -3.01 1 98.81 106 ILE A C 1
ATOM 818 O O . ILE A 1 106 ? 11.086 -14.922 -4.062 1 98.81 106 ILE A O 1
ATOM 822 N N . LEU A 1 107 ? 9.398 -14.25 -2.824 1 98.75 107 LEU A N 1
ATOM 823 C CA . LEU A 1 107 ? 8.859 -13.281 -3.77 1 98.75 107 LEU A CA 1
ATOM 824 C C . LEU A 1 107 ? 8.57 -11.953 -3.078 1 98.75 107 LEU A C 1
ATOM 826 O O . LEU A 1 107 ? 8.039 -11.93 -1.965 1 98.75 107 LEU A O 1
ATOM 830 N N . LEU A 1 108 ? 8.938 -10.836 -3.729 1 98.19 108 LEU A N 1
ATOM 831 C CA . LEU A 1 108 ? 8.758 -9.523 -3.119 1 98.19 108 LEU A CA 1
ATOM 832 C C . LEU A 1 108 ? 8.273 -8.508 -4.148 1 98.19 108 LEU A C 1
ATOM 834 O O . LEU A 1 108 ? 8.781 -8.461 -5.27 1 98.19 108 LEU A O 1
ATOM 838 N N . THR A 1 109 ? 7.375 -7.707 -3.75 1 98.31 109 THR A N 1
ATOM 839 C CA . THR A 1 109 ? 6.992 -6.508 -4.492 1 98.31 109 THR A CA 1
ATOM 840 C C . THR A 1 109 ? 7.801 -5.305 -4.02 1 98.31 109 THR A C 1
ATOM 842 O O . THR A 1 109 ? 8.469 -5.363 -2.986 1 98.31 109 THR A O 1
ATOM 845 N N . PRO A 1 110 ? 7.707 -4.168 -4.84 1 97.75 110 PRO A N 1
ATOM 846 C CA . PRO A 1 110 ? 8.055 -2.902 -4.191 1 97.75 110 PRO A CA 1
ATOM 847 C C . PRO A 1 110 ? 7.219 -2.633 -2.939 1 97.75 110 PRO A C 1
ATOM 849 O O . PRO A 1 110 ? 6.094 -3.123 -2.828 1 97.75 110 PRO A O 1
ATOM 852 N N . PRO A 1 111 ? 7.848 -1.896 -2.02 1 96.88 111 PRO A N 1
ATOM 853 C CA . PRO A 1 111 ? 7.008 -1.474 -0.896 1 96.88 111 PRO A CA 1
ATOM 854 C C . PRO A 1 111 ? 5.785 -0.678 -1.342 1 96.88 111 PRO A C 1
ATOM 856 O O . PRO A 1 111 ? 5.922 0.349 -2.012 1 96.88 111 PRO A O 1
ATOM 859 N N . PRO A 1 112 ? 4.617 -1.102 -0.956 1 96.38 112 PRO A N 1
ATOM 860 C CA . PRO A 1 112 ? 3.41 -0.391 -1.384 1 96.38 112 PRO A CA 1
ATOM 861 C C . PRO A 1 112 ? 3.283 0.993 -0.75 1 96.38 112 PRO A C 1
ATOM 863 O O . PRO A 1 112 ? 3.875 1.251 0.301 1 96.38 112 PRO A O 1
ATOM 866 N N . TYR A 1 113 ? 2.514 1.91 -1.383 1 96.12 113 TYR A N 1
ATOM 867 C CA . TYR A 1 113 ? 2.158 3.217 -0.841 1 96.12 113 TYR A CA 1
ATOM 868 C C . TYR A 1 113 ? 3.295 4.215 -1.03 1 96.12 113 TYR A C 1
ATOM 870 O O . TYR A 1 113 ? 3.057 5.387 -1.335 1 96.12 113 TYR A O 1
ATOM 878 N N . ILE A 1 114 ? 4.539 3.781 -0.903 1 95.81 114 ILE A N 1
ATOM 879 C CA . ILE A 1 114 ? 5.699 4.645 -0.706 1 95.81 114 ILE A CA 1
ATOM 880 C C . ILE A 1 114 ? 6.086 5.305 -2.027 1 95.81 114 ILE A C 1
ATOM 882 O O . ILE A 1 114 ? 6.574 6.438 -2.045 1 95.81 114 ILE A O 1
ATOM 886 N N . VAL A 1 115 ? 5.891 4.555 -3.125 1 95 115 VAL A N 1
ATOM 887 C CA . VAL A 1 115 ? 6.273 4.969 -4.473 1 95 115 VAL A CA 1
ATOM 888 C C . VAL A 1 115 ? 7.766 5.285 -4.512 1 95 115 VAL A C 1
ATOM 890 O O . VAL A 1 115 ? 8.164 6.383 -4.91 1 95 115 VAL A O 1
ATOM 893 N N . PRO A 1 116 ? 8.578 4.344 -4.191 1 95.94 116 PRO A N 1
ATOM 894 C CA . PRO A 1 116 ? 10.023 4.57 -4.125 1 95.94 116 PRO A CA 1
ATOM 895 C C . PRO A 1 116 ? 10.633 4.867 -5.492 1 95.94 116 PRO A C 1
ATOM 897 O O . PRO A 1 116 ? 10.109 4.426 -6.52 1 95.94 116 PRO A O 1
ATOM 900 N N . SER A 1 117 ? 11.711 5.582 -5.5 1 95.31 117 SER A N 1
ATOM 901 C CA . SER A 1 117 ? 12.508 5.785 -6.707 1 95.31 117 SER A CA 1
ATOM 902 C C . SER A 1 117 ? 13.25 4.516 -7.105 1 95.31 117 SER A C 1
ATOM 904 O O . SER A 1 117 ? 13.305 3.557 -6.332 1 95.31 117 SER A O 1
ATOM 906 N N . ALA A 1 118 ? 13.812 4.523 -8.344 1 96.94 118 ALA A N 1
ATOM 907 C CA . ALA A 1 118 ? 14.578 3.379 -8.828 1 96.94 118 ALA A CA 1
ATOM 908 C C . ALA A 1 118 ? 15.727 3.051 -7.879 1 96.94 118 ALA A C 1
ATOM 910 O O . ALA A 1 118 ? 15.945 1.886 -7.539 1 96.94 118 ALA A O 1
ATOM 911 N N . ASN A 1 119 ? 16.453 4.121 -7.398 1 96.88 119 ASN A N 1
ATOM 912 C CA . ASN A 1 119 ? 17.578 3.9 -6.504 1 96.88 119 ASN A CA 1
ATOM 913 C C . ASN A 1 119 ? 17.125 3.336 -5.16 1 96.88 119 ASN A C 1
ATOM 915 O O . ASN A 1 119 ? 17.812 2.492 -4.574 1 96.88 119 ASN A O 1
ATOM 919 N N . GLU A 1 120 ? 16.047 3.818 -4.668 1 97.38 120 GLU A N 1
ATOM 920 C CA . GLU A 1 120 ? 15.5 3.307 -3.418 1 97.38 120 GLU A CA 1
ATOM 921 C C . GLU A 1 120 ? 15.062 1.85 -3.561 1 97.38 120 GLU A C 1
ATOM 923 O O . GLU A 1 120 ? 15.25 1.048 -2.643 1 97.38 120 GLU A O 1
ATOM 928 N N . LEU A 1 121 ? 14.539 1.51 -4.688 1 98.31 121 LEU A N 1
ATOM 929 C CA . LEU A 1 121 ? 14.117 0.136 -4.938 1 98.31 121 LEU A CA 1
ATOM 930 C C . LEU A 1 121 ? 15.32 -0.797 -5.02 1 98.31 121 LEU A C 1
ATOM 932 O O . LEU A 1 121 ? 15.305 -1.895 -4.461 1 98.31 121 LEU A O 1
ATOM 936 N N . VAL A 1 122 ? 16.344 -0.381 -5.762 1 98.38 122 VAL A N 1
ATOM 937 C CA . VAL A 1 122 ? 17.547 -1.201 -5.867 1 98.38 122 VAL A CA 1
ATOM 938 C C . VAL A 1 122 ? 18.109 -1.452 -4.473 1 98.38 122 VAL A C 1
ATOM 940 O O . VAL A 1 122 ? 18.453 -2.586 -4.133 1 98.38 122 VAL A O 1
ATOM 943 N N . GLN A 1 123 ? 18.156 -0.413 -3.699 1 97.69 123 GLN A N 1
ATOM 944 C CA . GLN A 1 123 ? 18.688 -0.565 -2.348 1 97.69 123 GLN A CA 1
ATOM 945 C C . GLN A 1 123 ? 17.797 -1.488 -1.511 1 97.69 123 GLN A C 1
ATOM 947 O O . GLN A 1 123 ? 18.312 -2.314 -0.748 1 97.69 123 GLN A O 1
ATOM 952 N N . PHE A 1 124 ? 16.531 -1.366 -1.591 1 98.19 124 PHE A N 1
ATOM 953 C CA . PHE A 1 124 ? 15.57 -2.193 -0.869 1 98.19 124 PHE A CA 1
ATOM 954 C C . PHE A 1 124 ? 15.805 -3.672 -1.157 1 98.19 124 PHE A C 1
ATOM 956 O O . PHE A 1 124 ? 15.961 -4.473 -0.233 1 98.19 124 PHE A O 1
ATOM 963 N N . TYR A 1 125 ? 15.891 -4.051 -2.398 1 98.62 125 TYR A N 1
ATOM 964 C CA . TYR A 1 125 ? 16.062 -5.441 -2.791 1 98.62 125 TYR A CA 1
ATOM 965 C C . TYR A 1 125 ? 17.469 -5.926 -2.461 1 98.62 125 TYR A C 1
ATOM 967 O O . TYR A 1 125 ? 17.672 -7.09 -2.104 1 98.62 125 TYR A O 1
ATOM 975 N N . GLN A 1 126 ? 18.438 -5 -2.617 1 98.38 126 GLN A N 1
ATOM 976 C CA . GLN A 1 126 ? 19.797 -5.348 -2.227 1 98.38 126 GLN A CA 1
ATOM 977 C C . GLN A 1 126 ? 19.875 -5.688 -0.741 1 98.38 126 GLN A C 1
ATOM 979 O O . GLN A 1 126 ? 20.531 -6.648 -0.352 1 98.38 126 GLN A O 1
ATOM 984 N N . ASP A 1 127 ? 19.219 -4.859 0.083 1 97.56 127 ASP A N 1
ATOM 985 C CA . ASP A 1 127 ? 19.203 -5.102 1.521 1 97.56 127 ASP A CA 1
ATOM 986 C C . ASP A 1 127 ? 18.656 -6.492 1.84 1 97.56 127 ASP A C 1
ATOM 988 O O . ASP A 1 127 ? 19.219 -7.211 2.67 1 97.56 127 ASP A O 1
ATOM 992 N N . VAL A 1 128 ? 17.578 -6.887 1.219 1 98 128 VAL A N 1
ATOM 993 C CA . VAL A 1 128 ? 16.969 -8.188 1.468 1 98 128 VAL A CA 1
ATOM 994 C C . VAL A 1 128 ? 17.891 -9.297 0.976 1 98 128 VAL A C 1
ATOM 996 O O . VAL A 1 128 ? 18.109 -10.289 1.676 1 98 128 VAL A O 1
ATOM 999 N N . SER A 1 129 ? 18.453 -9.125 -0.234 1 98.06 129 SER A N 1
ATOM 1000 C CA . SER A 1 129 ? 19.375 -10.102 -0.795 1 98.06 129 SER A CA 1
ATOM 1001 C C . SER A 1 129 ? 20.547 -10.344 0.137 1 98.06 129 SER A C 1
ATOM 1003 O O . SER A 1 129 ? 20.969 -11.492 0.345 1 98.06 129 SER A O 1
ATOM 1005 N N . ASP A 1 130 ? 21.062 -9.289 0.717 1 97.81 130 ASP A N 1
ATOM 1006 C CA . ASP A 1 130 ? 22.25 -9.375 1.568 1 97.81 130 ASP A CA 1
ATOM 1007 C C . ASP A 1 130 ? 21.938 -10.117 2.867 1 97.81 130 ASP A C 1
ATOM 1009 O O . ASP A 1 130 ? 22.844 -10.648 3.514 1 97.81 130 ASP A O 1
ATOM 1013 N N . ALA A 1 131 ? 20.719 -10.188 3.207 1 97.56 131 ALA A N 1
ATOM 1014 C CA . ALA A 1 131 ? 20.344 -10.688 4.531 1 97.56 131 ALA A CA 1
ATOM 1015 C C . ALA A 1 131 ? 19.938 -12.156 4.465 1 97.56 131 ALA A C 1
ATOM 1017 O O . ALA A 1 131 ? 19.688 -12.781 5.496 1 97.56 131 ALA A O 1
ATOM 1018 N N . THR A 1 132 ? 19.828 -12.766 3.281 1 95.5 132 THR A N 1
ATOM 1019 C CA . THR A 1 132 ? 19.375 -14.148 3.145 1 95.5 132 THR A CA 1
ATOM 1020 C C . THR A 1 132 ? 20.031 -14.812 1.933 1 95.5 132 THR A C 1
ATOM 1022 O O . THR A 1 132 ? 20.594 -14.125 1.073 1 95.5 132 THR A O 1
ATOM 1025 N N . ASN A 1 133 ? 19.969 -16.094 1.897 1 93.88 133 ASN A N 1
ATOM 1026 C CA . ASN A 1 133 ? 20.469 -16.828 0.751 1 93.88 133 ASN A CA 1
ATOM 1027 C C . ASN A 1 133 ? 19.344 -17.375 -0.115 1 93.88 133 ASN A C 1
ATOM 1029 O O . ASN A 1 133 ? 19.578 -18.172 -1.029 1 93.88 133 ASN A O 1
ATOM 1033 N N . MET A 1 134 ? 18.234 -16.953 0.156 1 96.62 134 MET A N 1
ATOM 1034 C CA . MET A 1 134 ? 17.062 -17.469 -0.548 1 96.62 134 MET A CA 1
ATOM 1035 C C . MET A 1 134 ? 17 -16.938 -1.974 1 96.62 134 MET A C 1
ATOM 1037 O O . MET A 1 134 ? 17.188 -15.742 -2.197 1 96.62 134 MET A O 1
ATOM 1041 N N . PRO A 1 135 ? 16.75 -17.844 -2.963 1 98.44 135 PRO A N 1
ATOM 1042 C CA . PRO A 1 135 ? 16.391 -17.312 -4.285 1 98.44 135 PRO A CA 1
ATOM 1043 C C . PRO A 1 135 ? 15.227 -16.344 -4.234 1 98.44 135 PRO A C 1
ATOM 1045 O O . PRO A 1 135 ? 14.234 -16.594 -3.551 1 98.44 135 PRO A O 1
ATOM 1048 N N . MET A 1 136 ? 15.344 -15.227 -4.938 1 98.5 136 MET A N 1
ATOM 1049 C CA . MET A 1 136 ? 14.352 -14.164 -4.832 1 98.5 136 MET A CA 1
ATOM 1050 C C . MET A 1 136 ? 13.719 -13.875 -6.191 1 98.5 136 MET A C 1
ATOM 1052 O O . MET A 1 136 ? 14.422 -13.75 -7.195 1 98.5 136 MET A O 1
ATOM 1056 N N . CYS A 1 137 ? 12.43 -13.812 -6.211 1 98.81 137 CYS A N 1
ATOM 1057 C CA . CYS A 1 137 ? 11.656 -13.359 -7.363 1 98.81 137 CYS A CA 1
ATOM 1058 C C . CYS A 1 137 ? 11.172 -11.93 -7.168 1 98.81 137 CYS A C 1
ATOM 1060 O O . CYS A 1 137 ? 10.5 -11.625 -6.18 1 98.81 137 CYS A O 1
ATOM 1062 N N . ILE A 1 138 ? 11.508 -11.047 -8.125 1 98.81 138 ILE A N 1
ATOM 1063 C CA . ILE A 1 138 ? 10.969 -9.695 -8.141 1 98.81 138 ILE A CA 1
ATOM 1064 C C . ILE A 1 138 ? 9.555 -9.711 -8.719 1 98.81 138 ILE A C 1
ATOM 1066 O O . ILE A 1 138 ? 9.336 -10.219 -9.82 1 98.81 138 ILE A O 1
ATOM 1070 N N . TYR A 1 139 ? 8.68 -9.172 -7.969 1 98.56 139 TYR A N 1
ATOM 1071 C CA . TYR A 1 139 ? 7.293 -9.109 -8.422 1 98.56 139 TYR A CA 1
ATOM 1072 C C . TYR A 1 139 ? 6.902 -7.684 -8.789 1 98.56 139 TYR A C 1
ATOM 1074 O O . TYR A 1 139 ? 6.691 -6.852 -7.906 1 98.56 139 TYR A O 1
ATOM 1082 N N . ASN A 1 140 ? 6.801 -7.406 -10.086 1 98.25 140 ASN A N 1
ATOM 1083 C CA . ASN A 1 140 ? 6.273 -6.137 -10.578 1 98.25 140 ASN A CA 1
ATOM 1084 C C . ASN A 1 140 ? 4.75 -6.152 -10.648 1 98.25 140 ASN A C 1
ATOM 1086 O O . ASN A 1 140 ? 4.168 -6.871 -11.461 1 98.25 140 ASN A O 1
ATOM 1090 N N . TRP A 1 141 ? 4.18 -5.41 -9.773 1 96.25 141 TRP A N 1
ATOM 1091 C CA . TRP A 1 141 ? 2.727 -5.363 -9.633 1 96.25 141 TRP A CA 1
ATOM 1092 C C . TRP A 1 141 ? 2.238 -3.92 -9.523 1 96.25 141 TRP A C 1
ATOM 1094 O O . TRP A 1 141 ? 1.848 -3.467 -8.445 1 96.25 141 TRP A O 1
ATOM 1104 N N . PRO A 1 142 ? 2.105 -3.201 -10.664 1 94.88 142 PRO A N 1
ATOM 1105 C CA . PRO A 1 142 ? 1.778 -1.774 -10.648 1 94.88 142 PRO A CA 1
ATOM 1106 C C . PRO A 1 142 ? 0.392 -1.494 -10.078 1 94.88 142 PRO A C 1
ATOM 1108 O O . PRO A 1 142 ? 0.18 -0.458 -9.438 1 94.88 142 PRO A O 1
ATOM 1111 N N . ARG A 1 143 ? -0.547 -2.312 -10.203 1 93.19 143 ARG A N 1
ATOM 1112 C CA . ARG A 1 143 ? -1.905 -2.08 -9.719 1 93.19 143 ARG A CA 1
ATOM 1113 C C . ARG A 1 143 ? -1.919 -1.849 -8.211 1 93.19 143 ARG A C 1
ATOM 1115 O O . ARG A 1 143 ? -2.691 -1.028 -7.711 1 93.19 143 ARG A O 1
ATOM 1122 N N . GLY A 1 144 ? -1.031 -2.615 -7.543 1 94.5 144 GLY A N 1
ATOM 1123 C CA . GLY A 1 144 ? -1.025 -2.506 -6.094 1 94.5 144 GLY A CA 1
ATOM 1124 C C . GLY A 1 144 ? 0.079 -1.609 -5.566 1 94.5 144 GLY A C 1
ATOM 1125 O O . GLY A 1 144 ? -0.064 -0.997 -4.508 1 94.5 144 GLY A O 1
ATOM 1126 N N . CYS A 1 145 ? 1.188 -1.531 -6.258 1 95.19 145 CYS A N 1
ATOM 1127 C CA . CYS A 1 145 ? 2.385 -0.896 -5.715 1 95.19 145 CYS A CA 1
ATOM 1128 C C . CYS A 1 145 ? 2.566 0.503 -6.289 1 95.19 145 CYS A C 1
ATOM 1130 O O . CYS A 1 145 ? 3.455 1.243 -5.863 1 95.19 145 CYS A O 1
ATOM 1132 N N . VAL A 1 146 ? 1.782 0.859 -7.258 1 90.31 146 VAL A N 1
ATOM 1133 C CA . VAL A 1 146 ? 1.748 2.191 -7.855 1 90.31 146 VAL A CA 1
ATOM 1134 C C . VAL A 1 146 ? 2.941 2.371 -8.789 1 90.31 146 VAL A C 1
ATOM 1136 O O . VAL A 1 146 ? 2.855 3.094 -9.781 1 90.31 146 VAL A O 1
ATOM 1139 N N . VAL A 1 147 ? 4.031 1.7 -8.555 1 94.31 147 VAL A N 1
ATOM 1140 C CA . VAL A 1 147 ? 5.211 1.801 -9.406 1 94.31 147 VAL A CA 1
ATOM 1141 C C . VAL A 1 147 ? 5.195 0.682 -10.445 1 94.31 147 VAL A C 1
ATOM 1143 O O . VAL A 1 147 ? 4.852 -0.46 -10.133 1 94.31 147 VAL A O 1
ATOM 1146 N N . ASP A 1 148 ? 5.453 1.058 -11.68 1 96.44 148 ASP A N 1
ATOM 1147 C CA . ASP A 1 148 ? 5.707 0.09 -12.75 1 96.44 148 ASP A CA 1
ATOM 1148 C C . ASP A 1 148 ? 7.184 0.069 -13.133 1 96.44 148 ASP A C 1
ATOM 1150 O O . ASP A 1 148 ? 7.68 0.999 -13.773 1 96.44 148 ASP A O 1
ATOM 1154 N N . MET A 1 149 ? 7.852 -0.95 -12.695 1 98.31 149 MET A N 1
ATOM 1155 C CA . MET A 1 149 ? 9.289 -1.025 -12.914 1 98.31 149 MET A CA 1
ATOM 1156 C C . MET A 1 149 ? 9.609 -1.22 -14.398 1 98.31 149 MET A C 1
ATOM 1158 O O . MET A 1 149 ? 9.188 -2.209 -15 1 98.31 149 MET A O 1
ATOM 1162 N N . ASP A 1 150 ? 10.305 -0.294 -14.953 1 98 150 ASP A N 1
ATOM 1163 C CA . ASP A 1 150 ? 10.625 -0.415 -16.375 1 98 150 ASP A CA 1
ATOM 1164 C C . ASP A 1 150 ? 11.766 -1.407 -16.594 1 98 150 ASP A C 1
ATOM 1166 O O . ASP A 1 150 ? 12.352 -1.912 -15.633 1 98 150 ASP A O 1
ATOM 1170 N N . VAL A 1 151 ? 12.07 -1.647 -17.875 1 98.25 151 VAL A N 1
ATOM 1171 C CA . VAL A 1 151 ? 13 -2.721 -18.219 1 98.25 151 VAL A CA 1
ATOM 1172 C C . VAL A 1 151 ? 14.398 -2.383 -17.719 1 98.25 151 VAL A C 1
ATOM 1174 O O . VAL A 1 151 ? 15.148 -3.271 -17.312 1 98.25 151 VAL A O 1
ATOM 1177 N N . ASP A 1 152 ? 14.789 -1.109 -17.766 1 98.56 152 ASP A N 1
ATOM 1178 C CA . ASP A 1 152 ? 16.094 -0.703 -17.266 1 98.56 152 ASP A CA 1
ATOM 1179 C C . ASP A 1 152 ? 16.234 -1.023 -15.781 1 98.56 152 ASP A C 1
ATOM 1181 O O . ASP A 1 152 ? 17.281 -1.539 -15.352 1 98.56 152 ASP A O 1
ATOM 1185 N N . LEU A 1 153 ? 15.242 -0.669 -15.031 1 98.69 153 LEU A N 1
ATOM 1186 C CA . LEU A 1 153 ? 15.273 -0.972 -13.602 1 98.69 153 LEU A CA 1
ATOM 1187 C C . LEU A 1 153 ? 15.266 -2.479 -13.367 1 98.69 153 LEU A C 1
ATOM 1189 O O . LEU A 1 153 ? 16.031 -2.982 -12.531 1 98.69 153 LEU A O 1
ATOM 1193 N N . LEU A 1 154 ? 14.398 -3.174 -14.047 1 98.88 154 LEU A N 1
ATOM 1194 C CA . LEU A 1 154 ? 14.352 -4.625 -13.898 1 98.88 154 LEU A CA 1
ATOM 1195 C C . LEU A 1 154 ? 15.703 -5.246 -14.211 1 98.88 154 LEU A C 1
ATOM 1197 O O . LEU A 1 154 ? 16.109 -6.223 -13.57 1 98.88 154 LEU A O 1
ATOM 1201 N N . ASP A 1 155 ? 16.359 -4.711 -15.211 1 98.69 155 ASP A N 1
ATOM 1202 C CA . ASP A 1 155 ? 17.688 -5.188 -15.578 1 98.69 155 ASP A CA 1
ATOM 1203 C C . ASP A 1 155 ? 18.672 -4.98 -14.43 1 98.69 155 ASP A C 1
ATOM 1205 O O . ASP A 1 155 ? 19.469 -5.871 -14.117 1 98.69 155 ASP A O 1
ATOM 1209 N N . ARG A 1 156 ? 18.656 -3.82 -13.789 1 98.69 156 ARG A N 1
ATOM 1210 C CA . ARG A 1 156 ? 19.5 -3.543 -12.625 1 98.69 156 ARG A CA 1
ATOM 1211 C C . ARG A 1 156 ? 19.188 -4.512 -11.492 1 98.69 156 ARG A C 1
ATOM 1213 O O . ARG A 1 156 ? 20.094 -5.02 -10.836 1 98.69 156 ARG A O 1
ATOM 1220 N N . LEU A 1 157 ? 17.906 -4.723 -11.273 1 98.75 157 LEU A N 1
ATOM 1221 C CA . LEU A 1 157 ? 17.5 -5.609 -10.195 1 98.75 157 LEU A CA 1
ATOM 1222 C C . LEU A 1 157 ? 17.922 -7.043 -10.469 1 98.75 157 LEU A C 1
ATOM 1224 O O . LEU A 1 157 ? 18.281 -7.773 -9.539 1 98.75 157 LEU A O 1
ATOM 1228 N N . ALA A 1 158 ? 17.906 -7.434 -11.727 1 98.38 158 ALA A N 1
ATOM 1229 C CA . ALA A 1 158 ? 18.281 -8.789 -12.125 1 98.38 158 ALA A CA 1
ATOM 1230 C C . ALA A 1 158 ? 19.766 -9.062 -11.844 1 98.38 158 ALA A C 1
ATOM 1232 O O . ALA A 1 158 ? 20.203 -10.211 -11.852 1 98.38 158 ALA A O 1
ATOM 1233 N N . ASP A 1 159 ? 20.547 -8.031 -11.609 1 97.75 159 ASP A N 1
ATOM 1234 C CA . ASP A 1 159 ? 21.969 -8.18 -11.336 1 97.75 159 ASP A CA 1
ATOM 1235 C C . ASP A 1 159 ? 22.219 -8.469 -9.859 1 97.75 159 ASP A C 1
ATOM 1237 O O . ASP A 1 159 ? 23.328 -8.867 -9.469 1 97.75 159 ASP A O 1
ATOM 1241 N N . ILE A 1 160 ? 21.234 -8.273 -9.023 1 97.94 160 ILE A N 1
ATOM 1242 C CA . ILE A 1 160 ? 21.375 -8.547 -7.594 1 97.94 160 ILE A CA 1
ATOM 1243 C C . ILE A 1 160 ? 21.578 -10.039 -7.371 1 97.94 160 ILE A C 1
ATOM 1245 O O . ILE A 1 160 ? 20.875 -10.859 -7.969 1 97.94 160 ILE A O 1
ATOM 1249 N N . GLU A 1 161 ? 22.391 -10.406 -6.508 1 95.88 161 GLU A N 1
ATOM 1250 C CA . GLU A 1 161 ? 22.938 -11.742 -6.355 1 95.88 161 GLU A CA 1
ATOM 1251 C C . GLU A 1 161 ? 21.828 -12.781 -6.184 1 95.88 161 GLU A C 1
ATOM 1253 O O . GLU A 1 161 ? 21.828 -13.812 -6.859 1 95.88 161 GLU A O 1
ATOM 1258 N N . ASN A 1 162 ? 20.844 -12.547 -5.387 1 97.19 162 ASN A N 1
ATOM 1259 C CA . ASN A 1 162 ? 19.875 -13.57 -5.043 1 97.19 162 ASN A CA 1
ATOM 1260 C C . ASN A 1 162 ? 18.625 -13.477 -5.93 1 97.19 162 ASN A C 1
ATOM 1262 O O . ASN A 1 162 ? 17.734 -14.32 -5.836 1 97.19 162 ASN A O 1
ATOM 1266 N N . VAL A 1 163 ? 18.578 -12.547 -6.863 1 98.31 163 VAL A N 1
ATOM 1267 C CA . VAL A 1 163 ? 17.438 -12.43 -7.758 1 98.31 163 VAL A CA 1
ATOM 1268 C C . VAL A 1 163 ? 17.547 -13.477 -8.867 1 98.31 163 VAL A C 1
ATOM 1270 O O . VAL A 1 163 ? 18.484 -13.461 -9.656 1 98.31 163 VAL A O 1
ATOM 1273 N N . VAL A 1 164 ? 16.562 -14.367 -8.93 1 98.44 164 VAL A N 1
ATOM 1274 C CA . VAL A 1 164 ? 16.656 -15.484 -9.875 1 98.44 164 VAL A CA 1
ATOM 1275 C C . VAL A 1 164 ? 15.484 -15.43 -10.852 1 98.44 164 VAL A C 1
ATOM 1277 O O . VAL A 1 164 ? 15.492 -16.125 -11.875 1 98.44 164 VAL A O 1
ATOM 1280 N N . ALA A 1 165 ? 14.5 -14.594 -10.562 1 98.69 165 ALA A N 1
ATOM 1281 C CA . ALA A 1 165 ? 13.305 -14.547 -11.391 1 98.69 165 ALA A CA 1
ATOM 1282 C C . ALA A 1 165 ? 12.617 -13.188 -11.289 1 98.69 165 ALA A C 1
ATOM 1284 O O . ALA A 1 165 ? 12.828 -12.453 -10.32 1 98.69 165 ALA A O 1
ATOM 1285 N N . ILE A 1 166 ? 11.805 -12.867 -12.281 1 98.62 166 ILE A N 1
ATOM 1286 C CA . ILE A 1 166 ? 10.922 -11.711 -12.305 1 98.62 166 ILE A CA 1
ATOM 1287 C C . ILE A 1 166 ? 9.508 -12.148 -12.688 1 98.62 166 ILE A C 1
ATOM 1289 O O . ILE A 1 166 ? 9.312 -12.836 -13.688 1 98.62 166 ILE A O 1
ATOM 1293 N N . LYS A 1 167 ? 8.617 -11.93 -11.828 1 98.31 167 LYS A N 1
ATOM 1294 C CA . LYS A 1 167 ? 7.191 -11.961 -12.141 1 98.31 167 LYS A CA 1
ATOM 1295 C C . LYS A 1 167 ? 6.691 -10.594 -12.586 1 98.31 167 LYS A C 1
ATOM 1297 O O . LYS A 1 167 ? 6.496 -9.695 -11.758 1 98.31 167 LYS A O 1
ATOM 1302 N N . ASN A 1 168 ? 6.48 -10.43 -13.883 1 97.62 168 ASN A N 1
ATOM 1303 C CA . ASN A 1 168 ? 6.148 -9.117 -14.43 1 97.62 168 ASN A CA 1
ATOM 1304 C C . ASN A 1 168 ? 4.668 -9.016 -14.781 1 97.62 168 ASN A C 1
ATOM 1306 O O . ASN A 1 168 ? 4.242 -9.453 -15.844 1 97.62 168 ASN A O 1
ATOM 1310 N N . SER A 1 169 ? 3.932 -8.367 -13.898 1 95.44 169 SER A N 1
ATOM 1311 C CA . SER A 1 169 ? 2.488 -8.242 -14.078 1 95.44 169 SER A CA 1
ATOM 1312 C C . SER A 1 169 ? 2.107 -6.844 -14.555 1 95.44 169 SER A C 1
ATOM 1314 O O . SER A 1 169 ? 1.057 -6.32 -14.18 1 95.44 169 SER A O 1
ATOM 1316 N N . THR A 1 170 ? 2.922 -6.207 -15.305 1 95.06 170 THR A N 1
ATOM 1317 C CA . THR A 1 170 ? 2.617 -4.91 -15.898 1 95.06 170 THR A CA 1
ATOM 1318 C C . THR A 1 170 ? 1.47 -5.031 -16.906 1 95.06 170 THR A C 1
ATOM 1320 O O . THR A 1 170 ? 1.382 -6.016 -17.641 1 95.06 170 THR A O 1
ATOM 1323 N N . PRO A 1 171 ? 0.597 -4.098 -16.922 1 91.75 171 PRO A N 1
ATOM 1324 C CA . PRO A 1 171 ? -0.439 -4.098 -17.953 1 91.75 171 PRO A CA 1
ATOM 1325 C C . PRO A 1 171 ? 0.091 -3.67 -19.328 1 91.75 171 PRO A C 1
ATOM 1327 O O . PRO A 1 171 ? -0.609 -3.803 -20.328 1 91.75 171 PRO A O 1
ATOM 1330 N N . ASN A 1 172 ? 1.272 -3.137 -19.375 1 94.44 172 ASN A N 1
ATOM 1331 C CA . ASN A 1 172 ? 1.929 -2.742 -20.625 1 94.44 172 ASN A CA 1
ATOM 1332 C C . ASN A 1 172 ? 2.596 -3.934 -21.297 1 94.44 172 ASN A C 1
ATOM 1334 O O . ASN A 1 172 ? 3.777 -4.199 -21.078 1 94.44 172 ASN A O 1
ATOM 1338 N N . PHE A 1 173 ? 1.877 -4.492 -22.203 1 94.62 173 PHE A N 1
ATOM 1339 C CA . PHE A 1 173 ? 2.32 -5.746 -22.797 1 94.62 173 PHE A CA 1
ATOM 1340 C C . PHE A 1 173 ? 3.609 -5.543 -23.594 1 94.62 173 PHE A C 1
ATOM 1342 O O . PHE A 1 173 ? 4.469 -6.43 -23.625 1 94.62 173 PHE A O 1
ATOM 1349 N N . ALA A 1 174 ? 3.738 -4.398 -24.312 1 96.81 174 ALA A N 1
ATOM 1350 C CA . ALA A 1 174 ? 4.984 -4.125 -25.016 1 96.81 174 ALA A CA 1
ATOM 1351 C C . ALA A 1 174 ? 6.168 -4.105 -24.062 1 96.81 174 ALA A C 1
ATOM 1353 O O . ALA A 1 174 ? 7.238 -4.641 -24.359 1 96.81 174 ALA A O 1
ATOM 1354 N N . ALA A 1 175 ? 5.969 -3.479 -22.938 1 96.88 175 ALA A N 1
ATOM 1355 C CA . ALA A 1 175 ? 7.016 -3.441 -21.906 1 96.88 175 ALA A CA 1
ATOM 1356 C C . ALA A 1 175 ? 7.312 -4.84 -21.375 1 96.88 175 ALA A C 1
ATOM 1358 O O . ALA A 1 175 ? 8.461 -5.172 -21.094 1 96.88 175 ALA A O 1
ATOM 1359 N N . PHE A 1 176 ? 6.266 -5.617 -21.219 1 97.25 176 PHE A N 1
ATOM 1360 C CA . PHE A 1 176 ? 6.441 -7 -20.797 1 97.25 176 PHE A CA 1
ATOM 1361 C C . PHE A 1 176 ? 7.348 -7.754 -21.766 1 97.25 176 PHE A C 1
ATOM 1363 O O . PHE A 1 176 ? 8.305 -8.414 -21.359 1 97.25 176 PHE A O 1
ATOM 1370 N N . LEU A 1 177 ? 7.043 -7.609 -23.031 1 98.19 177 LEU A N 1
ATOM 1371 C CA . LEU A 1 177 ? 7.809 -8.312 -24.062 1 98.19 177 LEU A CA 1
ATOM 1372 C C . LEU A 1 177 ? 9.25 -7.812 -24.094 1 98.19 177 LEU A C 1
ATOM 1374 O O . LEU A 1 177 ? 10.18 -8.602 -24.25 1 98.19 177 LEU A O 1
ATOM 1378 N N . ASP A 1 178 ? 9.414 -6.516 -23.984 1 98.38 178 ASP A N 1
ATOM 1379 C CA . ASP A 1 178 ? 10.758 -5.953 -23.938 1 98.38 178 ASP A CA 1
ATOM 1380 C C . ASP A 1 178 ? 11.578 -6.578 -22.812 1 98.38 178 ASP A C 1
ATOM 1382 O O . ASP A 1 178 ? 12.75 -6.922 -23.016 1 98.38 178 ASP A O 1
ATOM 1386 N N . GLY A 1 179 ? 10.984 -6.672 -21.656 1 98.56 179 GLY A N 1
ATOM 1387 C CA . GLY A 1 179 ? 11.648 -7.312 -20.531 1 98.56 179 GLY A CA 1
ATOM 1388 C C . GLY A 1 179 ? 11.938 -8.781 -20.766 1 98.56 179 GLY A C 1
ATOM 1389 O O . GLY A 1 179 ? 13.031 -9.266 -20.453 1 98.56 179 GLY A O 1
ATOM 1390 N N . LEU A 1 180 ? 10.977 -9.461 -21.312 1 98.44 180 LEU A N 1
ATOM 1391 C CA . LEU A 1 180 ? 11.109 -10.883 -21.609 1 98.44 180 LEU A CA 1
ATOM 1392 C C . LEU A 1 180 ? 12.336 -11.141 -22.484 1 98.44 180 LEU A C 1
ATOM 1394 O O . LEU A 1 180 ? 13.125 -12.047 -22.188 1 98.44 180 LEU A O 1
ATOM 1398 N N . TYR A 1 181 ? 12.516 -10.406 -23.5 1 98 181 TYR A N 1
ATOM 1399 C CA . TYR A 1 181 ? 13.617 -10.617 -24.438 1 98 181 TYR A CA 1
ATOM 1400 C C . TYR A 1 181 ? 14.93 -10.133 -23.828 1 98 181 TYR A C 1
ATOM 1402 O O . TYR A 1 181 ? 15.969 -1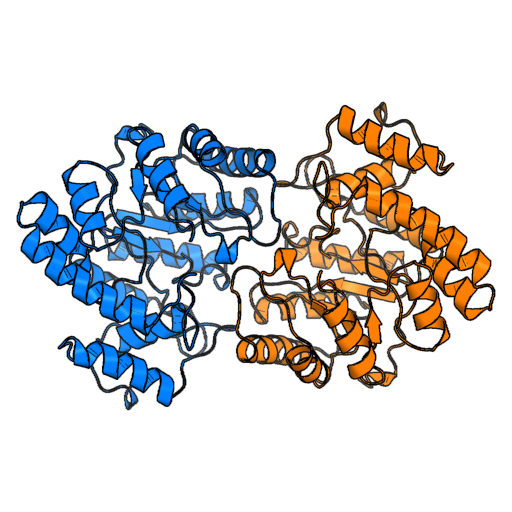0.797 -23.969 1 98 181 TYR A O 1
ATOM 1410 N N . ARG A 1 182 ? 14.906 -9.023 -23.125 1 97.88 182 ARG A N 1
ATOM 1411 C CA . ARG A 1 182 ? 16.141 -8.422 -22.625 1 97.88 182 ARG A CA 1
ATOM 1412 C C . ARG A 1 182 ? 16.703 -9.227 -21.469 1 97.88 182 ARG A C 1
ATOM 1414 O O . ARG A 1 182 ? 17.922 -9.305 -21.297 1 97.88 182 ARG A O 1
ATOM 1421 N N . LEU A 1 183 ? 15.836 -9.742 -20.719 1 97.62 183 LEU A N 1
ATOM 1422 C CA . LEU A 1 183 ? 16.281 -10.352 -19.469 1 97.62 183 LEU A CA 1
ATOM 1423 C C . LEU A 1 183 ? 16.422 -11.867 -19.625 1 97.62 183 LEU A C 1
ATOM 1425 O O . LEU A 1 183 ? 16.766 -12.562 -18.672 1 97.62 183 LEU A O 1
ATOM 1429 N N . SER A 1 184 ? 16.203 -12.211 -20.906 1 91.81 184 SER A N 1
ATOM 1430 C CA . SER A 1 184 ? 16.391 -13.625 -21.234 1 91.81 184 SER A CA 1
ATOM 1431 C C . SER A 1 184 ? 17.812 -14.078 -20.891 1 91.81 184 SER A C 1
ATOM 1433 O O . SER A 1 184 ? 18.781 -13.406 -21.234 1 91.81 184 SER A O 1
ATOM 1435 N N . GLY A 1 185 ? 17.938 -15.211 -20.203 1 91 185 GLY A N 1
ATOM 1436 C CA . GLY A 1 185 ? 19.25 -15.758 -19.859 1 91 185 GLY A CA 1
ATOM 1437 C C . GLY A 1 185 ? 19.812 -15.203 -18.578 1 91 185 GLY A C 1
ATOM 1438 O O . GLY A 1 185 ? 20.734 -15.773 -18 1 91 185 GLY A O 1
ATOM 1439 N N . LYS A 1 186 ? 19.25 -14.102 -18.125 1 95.12 186 LYS A N 1
ATOM 1440 C CA . LYS A 1 186 ? 19.734 -13.5 -16.875 1 95.12 186 LYS A CA 1
ATOM 1441 C C . LYS A 1 186 ? 18.938 -14 -15.68 1 95.12 186 LYS A C 1
ATOM 1443 O O . LYS A 1 186 ? 19.516 -14.297 -14.633 1 95.12 186 LYS A O 1
ATOM 1448 N N . VAL A 1 187 ? 17.688 -14.023 -15.789 1 97.88 187 VAL A N 1
ATOM 1449 C CA . VAL A 1 187 ? 16.766 -14.523 -14.773 1 97.88 187 VAL A CA 1
ATOM 1450 C C . VAL A 1 187 ? 15.602 -15.25 -15.438 1 97.88 187 VAL A C 1
ATOM 1452 O O . VAL A 1 187 ? 15.391 -15.117 -16.641 1 97.88 187 VAL A O 1
ATOM 1455 N N . ARG A 1 188 ? 14.938 -16.062 -14.695 1 97.94 188 ARG A N 1
ATOM 1456 C CA . ARG A 1 188 ? 13.664 -16.594 -15.172 1 97.94 188 ARG A CA 1
ATOM 1457 C C . ARG A 1 188 ? 12.609 -15.5 -15.258 1 97.94 188 ARG A C 1
ATOM 1459 O O . ARG A 1 188 ? 12.555 -14.617 -14.406 1 97.94 188 ARG A O 1
ATOM 1466 N N . TYR A 1 189 ? 11.812 -15.555 -16.25 1 98.25 189 TYR A N 1
ATOM 1467 C CA . TYR A 1 189 ? 10.836 -14.5 -16.516 1 98.25 189 TYR A CA 1
ATOM 1468 C C . TYR A 1 189 ? 9.43 -15.078 -16.656 1 98.25 189 TYR A C 1
ATOM 1470 O O . TYR A 1 189 ? 9.164 -15.891 -17.531 1 98.25 189 TYR A O 1
ATOM 1478 N N . PHE A 1 190 ? 8.578 -14.617 -15.789 1 98.19 190 PHE A N 1
ATOM 1479 C CA . PHE A 1 190 ? 7.25 -15.211 -15.68 1 98.19 190 PHE A CA 1
ATOM 1480 C C . PHE A 1 190 ? 6.176 -14.227 -16.125 1 98.19 190 PHE A C 1
ATOM 1482 O O . PHE A 1 190 ? 6.418 -13.023 -16.188 1 98.19 190 PHE A O 1
ATOM 1489 N N . ASN A 1 191 ? 4.965 -14.797 -16.344 1 97 191 ASN A N 1
ATOM 1490 C CA . ASN A 1 191 ? 3.691 -14.188 -16.734 1 97 191 ASN A CA 1
ATOM 1491 C C . ASN A 1 191 ? 3.496 -14.188 -18.234 1 97 191 ASN A C 1
ATOM 1493 O O . ASN A 1 191 ? 2.908 -13.258 -18.797 1 97 191 ASN A O 1
ATOM 1497 N N . VAL A 1 192 ? 4.043 -15.164 -18.844 1 96.94 192 VAL A N 1
ATOM 1498 C CA . VAL A 1 192 ? 3.703 -15.453 -20.234 1 96.94 192 VAL A CA 1
ATOM 1499 C C . VAL A 1 192 ? 2.24 -15.875 -20.328 1 96.94 192 VAL A C 1
ATOM 1501 O O . VAL A 1 192 ? 1.791 -16.75 -19.594 1 96.94 192 VAL A O 1
ATOM 1504 N N . PRO A 1 193 ? 1.503 -15.266 -21.188 1 94.69 193 PRO A N 1
ATOM 1505 C CA . PRO A 1 193 ? 0.078 -15.602 -21.234 1 94.69 193 PRO A CA 1
ATOM 1506 C C . PRO A 1 193 ? -0.18 -17 -21.797 1 94.69 193 PRO A C 1
ATOM 1508 O O . PRO A 1 193 ? 0.543 -17.469 -22.672 1 94.69 193 PRO A O 1
ATOM 1511 N N . THR A 1 194 ? -1.21 -17.625 -21.297 1 96.12 194 THR A N 1
ATOM 1512 C CA . THR A 1 194 ? -1.624 -18.922 -21.812 1 96.12 194 THR A CA 1
ATOM 1513 C C . THR A 1 194 ? -2.459 -18.75 -23.078 1 96.12 194 THR A C 1
ATOM 1515 O O . THR A 1 194 ? -3.643 -19.109 -23.094 1 96.12 194 THR A O 1
ATOM 1518 N N . SER A 1 195 ? -1.872 -18.25 -24.062 1 96.31 195 SER A N 1
ATOM 1519 C CA . SER A 1 195 ? -2.439 -17.969 -25.375 1 96.31 195 SER A CA 1
ATOM 1520 C C . SER A 1 195 ? -1.583 -18.547 -26.5 1 96.31 195 SER A C 1
ATOM 1522 O O . SER A 1 195 ? -0.542 -19.156 -26.234 1 96.31 195 SER A O 1
ATOM 1524 N N . LYS A 1 196 ? -2.109 -18.391 -27.75 1 97.12 196 LYS A N 1
ATOM 1525 C CA . LYS A 1 196 ? -1.305 -18.797 -28.906 1 97.12 196 LYS A CA 1
ATOM 1526 C C . LYS A 1 196 ? 0.048 -18.094 -28.906 1 97.12 196 LYS A C 1
ATOM 1528 O O . LYS A 1 196 ? 1.084 -18.734 -29.125 1 97.12 196 LYS A O 1
ATOM 1533 N N . LEU A 1 197 ? 0.031 -16.844 -28.656 1 96.94 197 LEU A N 1
ATOM 1534 C CA . LEU A 1 197 ? 1.271 -16.078 -28.594 1 96.94 197 LEU A CA 1
ATOM 1535 C C . LEU A 1 197 ? 2.191 -16.625 -27.5 1 96.94 197 LEU A C 1
ATOM 1537 O O . LEU A 1 197 ? 3.395 -16.781 -27.734 1 96.94 197 LEU A O 1
ATOM 1541 N N . GLY A 1 198 ? 1.634 -16.812 -26.328 1 97.12 198 GLY A N 1
ATOM 1542 C CA . GLY A 1 198 ? 2.439 -17.359 -25.25 1 97.12 198 GLY A CA 1
ATOM 1543 C C . GLY A 1 198 ? 3.051 -18.703 -25.578 1 97.12 198 GLY A C 1
ATOM 1544 O O . GLY A 1 198 ? 4.223 -18.953 -25.281 1 97.12 198 GLY A O 1
ATOM 1545 N N . ALA A 1 199 ? 2.238 -19.5 -26.219 1 98 199 ALA A N 1
ATOM 1546 C CA . ALA A 1 199 ? 2.73 -20.797 -26.641 1 98 199 ALA A CA 1
ATOM 1547 C C . ALA A 1 199 ? 3.887 -20.656 -27.625 1 98 199 ALA A C 1
ATOM 1549 O O . ALA A 1 199 ? 4.883 -21.375 -27.547 1 98 199 ALA A O 1
ATOM 1550 N N . ASP A 1 200 ? 3.76 -19.734 -28.562 1 97.94 200 ASP A N 1
ATOM 1551 C CA . ASP A 1 200 ? 4.812 -19.469 -29.531 1 97.94 200 ASP A CA 1
ATOM 1552 C C . ASP A 1 200 ? 6.094 -19.016 -28.859 1 97.94 200 ASP A C 1
ATOM 1554 O O . ASP A 1 200 ? 7.188 -19.484 -29.172 1 97.94 200 ASP A O 1
ATOM 1558 N N . LEU A 1 201 ? 5.969 -18.125 -27.938 1 97.56 201 LEU A N 1
ATOM 1559 C CA . LEU A 1 201 ? 7.117 -17.562 -27.234 1 97.56 201 LEU A CA 1
ATOM 1560 C C . LEU A 1 201 ? 7.867 -18.656 -26.469 1 97.56 201 LEU A C 1
ATOM 1562 O O . LEU A 1 201 ? 9.094 -18.75 -26.547 1 97.56 201 LEU A O 1
ATOM 1566 N N . VAL A 1 202 ? 7.133 -19.469 -25.797 1 96.56 202 VAL A N 1
ATOM 1567 C CA . VAL A 1 202 ? 7.738 -20.531 -25 1 96.56 202 VAL A CA 1
ATOM 1568 C C . VAL A 1 202 ? 8.398 -21.547 -25.922 1 96.56 202 VAL A C 1
ATOM 1570 O O . VAL A 1 202 ? 9.477 -22.062 -25.625 1 96.56 202 VAL A O 1
ATOM 1573 N N . GLU A 1 203 ? 7.738 -21.891 -26.953 1 96.12 203 GLU A N 1
ATOM 1574 C CA . GLU A 1 203 ? 8.312 -22.812 -27.922 1 96.12 203 GLU A CA 1
ATOM 1575 C C . GLU A 1 203 ? 9.633 -22.281 -28.469 1 96.12 203 GLU A C 1
ATOM 1577 O O . GLU A 1 203 ? 10.547 -23.062 -28.75 1 96.12 203 GLU A O 1
ATOM 1582 N N . LEU A 1 204 ? 9.711 -21 -28.641 1 95.56 204 LEU A N 1
ATOM 1583 C CA . LEU A 1 204 ? 10.914 -20.359 -29.156 1 95.56 204 LEU A CA 1
ATOM 1584 C C . LEU A 1 204 ? 11.969 -20.219 -28.062 1 95.56 204 LEU A C 1
ATOM 1586 O O . LEU A 1 204 ? 13.07 -19.734 -28.312 1 95.56 204 LEU A O 1
ATOM 1590 N N . GLY A 1 205 ? 11.594 -20.594 -26.859 1 94.38 205 GLY A N 1
ATOM 1591 C CA . GLY A 1 205 ? 12.539 -20.594 -25.75 1 94.38 205 GLY A CA 1
ATOM 1592 C C . GLY A 1 205 ? 12.461 -19.328 -24.922 1 94.38 205 GLY A C 1
ATOM 1593 O O . GLY A 1 205 ? 13.352 -19.047 -24.109 1 94.38 205 GLY A O 1
ATOM 1594 N N . HIS A 1 206 ? 11.375 -18.531 -25.141 1 96.5 206 HIS A N 1
ATOM 1595 C CA . HIS A 1 206 ? 11.227 -17.297 -24.406 1 96.5 206 HIS A CA 1
ATOM 1596 C C . HIS A 1 206 ? 10.219 -17.438 -23.266 1 96.5 206 HIS A C 1
ATOM 1598 O O . HIS A 1 206 ? 9.062 -17.797 -23.516 1 96.5 206 HIS A O 1
ATOM 1604 N N . GLY A 1 207 ? 10.688 -17.078 -22.078 1 96.56 207 GLY A N 1
ATOM 1605 C CA . GLY A 1 207 ? 9.789 -17.125 -20.938 1 96.56 207 GLY A CA 1
ATOM 1606 C C . GLY A 1 207 ? 9.797 -18.453 -20.219 1 96.56 207 GLY A C 1
ATOM 1607 O O . GLY A 1 207 ? 10 -19.5 -20.828 1 96.56 207 GLY A O 1
ATOM 1608 N N . ASP A 1 208 ? 9.484 -18.391 -18.938 1 97.44 208 ASP A N 1
ATOM 1609 C CA . ASP A 1 208 ? 9.641 -19.562 -18.094 1 97.44 208 ASP A CA 1
ATOM 1610 C C . ASP A 1 208 ? 8.297 -20.031 -17.547 1 97.44 208 ASP A C 1
ATOM 1612 O O . ASP A 1 208 ? 8.211 -21.094 -16.922 1 97.44 208 ASP A O 1
ATOM 1616 N N . GLY A 1 209 ? 7.246 -19.297 -17.797 1 97.69 209 GLY A N 1
ATOM 1617 C CA . GLY A 1 209 ? 5.949 -19.766 -17.344 1 97.69 209 GLY A CA 1
ATOM 1618 C C . GLY A 1 209 ? 5.043 -18.641 -16.875 1 97.69 209 GLY A C 1
ATOM 1619 O O . GLY A 1 209 ? 5.148 -17.516 -17.359 1 97.69 209 GLY A O 1
ATOM 1620 N N . LEU A 1 210 ? 4.086 -19 -16.016 1 97.69 210 LEU A N 1
ATOM 1621 C CA . LEU A 1 210 ? 3.07 -18.078 -15.484 1 97.69 210 LEU A CA 1
ATOM 1622 C C . LEU A 1 210 ? 2.916 -18.25 -13.977 1 97.69 210 LEU A C 1
ATOM 1624 O O . LEU A 1 210 ? 2.691 -19.359 -13.492 1 97.69 210 LEU A O 1
ATOM 1628 N N . MET A 1 211 ? 3.152 -17.125 -13.297 1 96.69 211 MET A N 1
ATOM 1629 C CA . MET A 1 211 ? 2.771 -17.031 -11.891 1 96.69 211 MET A CA 1
ATOM 1630 C C . MET A 1 211 ? 1.475 -16.25 -11.734 1 96.69 211 MET A C 1
ATOM 1632 O O . MET A 1 211 ? 1.445 -15.039 -11.969 1 96.69 211 MET A O 1
ATOM 1636 N N . GLY A 1 212 ? 0.42 -16.938 -11.453 1 87.38 212 GLY A N 1
ATOM 1637 C CA . GLY A 1 212 ? -0.797 -16.172 -11.281 1 87.38 212 GLY A CA 1
ATOM 1638 C C . GLY A 1 212 ? -2.059 -17 -11.398 1 87.38 212 GLY A C 1
ATOM 1639 O O . GLY A 1 212 ? -2.002 -18.234 -11.336 1 87.38 212 GLY A O 1
ATOM 1640 N N . ALA A 1 213 ? -3.283 -16.5 -11.398 1 75.25 213 ALA A N 1
ATOM 1641 C CA . ALA A 1 213 ? -4.695 -16.812 -11.617 1 75.25 213 ALA A CA 1
ATOM 1642 C C . ALA A 1 213 ? -5.176 -17.891 -10.656 1 75.25 213 ALA A C 1
ATOM 1644 O O . ALA A 1 213 ? -6.18 -18.562 -10.914 1 75.25 213 ALA A O 1
ATOM 1645 N N . GLY A 1 214 ? -4.566 -18.25 -9.664 1 85.69 214 GLY A N 1
ATOM 1646 C CA . GLY A 1 214 ? -5.055 -19.016 -8.523 1 85.69 214 GLY A CA 1
ATOM 1647 C C . GLY A 1 214 ? -5.207 -20.5 -8.812 1 85.69 214 GLY A C 1
ATOM 1648 O O . GLY A 1 214 ? -5.461 -21.281 -7.906 1 85.69 214 GLY A O 1
ATOM 1649 N N . GLY A 1 215 ? -5.137 -20.969 -10.102 1 95.44 215 GLY A N 1
ATOM 1650 C CA . GLY A 1 215 ? -5.098 -22.375 -10.461 1 95.44 215 GLY A CA 1
ATOM 1651 C C . GLY A 1 215 ? -6.469 -23.016 -10.484 1 95.44 215 GLY A C 1
ATOM 1652 O O . GLY A 1 215 ? -6.598 -24.219 -10.25 1 95.44 215 GLY A O 1
ATOM 1653 N N . VAL A 1 216 ? -7.449 -22.312 -10.766 1 97.31 216 VAL A N 1
ATOM 1654 C CA . VAL A 1 216 ? -8.836 -22.734 -10.586 1 97.31 216 VAL A CA 1
ATOM 1655 C C . VAL A 1 216 ? -9.141 -23.875 -11.555 1 97.31 216 VAL A C 1
ATOM 1657 O O . VAL A 1 216 ? -9.945 -24.766 -11.25 1 97.31 216 VAL A O 1
ATOM 1660 N N . LEU A 1 217 ? -8.484 -23.969 -12.703 1 97.75 217 LEU A N 1
ATOM 1661 C CA . LEU A 1 217 ? -8.805 -24.953 -13.719 1 97.75 217 LEU A CA 1
ATOM 1662 C C . LEU A 1 217 ? -8.023 -26.25 -13.492 1 97.75 217 LEU A C 1
ATOM 1664 O O . LEU A 1 217 ? -8.039 -27.141 -14.336 1 97.75 217 LEU A O 1
ATOM 1668 N N . GLY A 1 218 ? -7.277 -26.312 -12.406 1 97.44 218 GLY A N 1
ATOM 1669 C CA . GLY A 1 218 ? -6.539 -27.516 -12.062 1 97.44 218 GLY A CA 1
ATOM 1670 C C . GLY A 1 218 ? -5.461 -27.859 -13.078 1 97.44 218 GLY A C 1
ATOM 1671 O O . GLY A 1 218 ? -4.645 -27 -13.438 1 97.44 218 GLY A O 1
ATOM 1672 N N . SER A 1 219 ? -5.488 -29.047 -13.555 1 97.81 219 SER A N 1
ATOM 1673 C CA . SER A 1 219 ? -4.402 -29.594 -14.367 1 97.81 219 SER A CA 1
ATOM 1674 C C . SER A 1 219 ? -4.348 -28.938 -15.734 1 97.81 219 SER A C 1
ATOM 1676 O O . SER A 1 219 ? -3.34 -29.047 -16.438 1 97.81 219 SER A O 1
ATOM 1678 N N . ASP A 1 220 ? -5.43 -28.188 -16.109 1 97.75 220 ASP A N 1
ATOM 1679 C CA . ASP A 1 220 ? -5.367 -27.453 -17.375 1 97.75 220 ASP A CA 1
ATOM 1680 C C . ASP A 1 220 ? -4.176 -26.484 -17.391 1 97.75 220 ASP A C 1
ATOM 1682 O O . ASP A 1 220 ? -3.529 -26.312 -18.438 1 97.75 220 ASP A O 1
ATOM 1686 N N . HIS A 1 221 ? -3.902 -25.938 -16.25 1 97.56 221 HIS A N 1
ATOM 1687 C CA . HIS A 1 221 ? -2.887 -24.906 -16.172 1 97.56 221 HIS A CA 1
ATOM 1688 C C . HIS A 1 221 ? -1.488 -25.484 -16.375 1 97.56 221 HIS A C 1
ATOM 1690 O O . HIS A 1 221 ? -0.772 -25.078 -17.297 1 97.56 221 HIS A O 1
ATOM 1696 N N . PRO A 1 222 ? -1.083 -26.422 -15.555 1 98 222 PRO A N 1
ATOM 1697 C CA . PRO A 1 222 ? 0.253 -26.969 -15.781 1 98 222 PRO A CA 1
ATOM 1698 C C . PRO A 1 222 ? 0.354 -27.75 -17.094 1 98 222 PRO A C 1
ATOM 1700 O O . PRO A 1 222 ? 1.419 -27.781 -17.719 1 98 222 PRO A O 1
ATOM 1703 N N . ASP A 1 223 ? -0.701 -28.344 -17.562 1 98.38 223 ASP A N 1
ATOM 1704 C CA . ASP A 1 223 ? -0.663 -29.141 -18.781 1 98.38 223 ASP A CA 1
ATOM 1705 C C . ASP A 1 223 ? -0.445 -28.266 -20.016 1 98.38 223 ASP A C 1
ATOM 1707 O O . ASP A 1 223 ? 0.121 -28.719 -21.016 1 98.38 223 ASP A O 1
ATOM 1711 N N . PHE A 1 224 ? -0.9 -27.031 -19.984 1 98.25 224 PHE A N 1
ATOM 1712 C CA . PHE A 1 224 ? -0.564 -26.094 -21.047 1 98.25 224 PHE A CA 1
ATOM 1713 C C . PHE A 1 224 ? 0.938 -26.078 -21.312 1 98.25 224 PHE A C 1
ATOM 1715 O O . PHE A 1 224 ? 1.381 -26.234 -22.453 1 98.25 224 PHE A O 1
ATOM 1722 N N . TRP A 1 225 ? 1.709 -26.016 -20.344 1 97.94 225 TRP A N 1
ATOM 1723 C CA . TRP A 1 225 ? 3.162 -25.906 -20.438 1 97.94 225 TRP A CA 1
ATOM 1724 C C . TRP A 1 225 ? 3.787 -27.266 -20.75 1 97.94 225 TRP A C 1
ATOM 1726 O O . TRP A 1 225 ? 4.715 -27.344 -21.562 1 97.94 225 TRP A O 1
ATOM 1736 N N . ASN A 1 226 ? 3.277 -28.297 -20.094 1 98.06 226 ASN A N 1
ATOM 1737 C CA . ASN A 1 226 ? 3.789 -29.641 -20.344 1 98.06 226 ASN A CA 1
ATOM 1738 C C . ASN A 1 226 ? 3.598 -30.047 -21.812 1 98.06 226 ASN A C 1
ATOM 1740 O O . ASN A 1 226 ? 4.473 -30.688 -22.391 1 98.06 226 ASN A O 1
ATOM 1744 N N . LEU A 1 227 ? 2.473 -29.703 -22.344 1 98.38 227 LEU A N 1
ATOM 1745 C CA . LEU A 1 227 ? 2.146 -30.062 -23.719 1 98.38 227 LEU A CA 1
ATOM 1746 C C . LEU A 1 227 ? 3.047 -29.312 -24.688 1 98.38 227 LEU A C 1
ATOM 1748 O O . LEU A 1 227 ? 3.465 -29.875 -25.703 1 98.38 227 LEU A O 1
ATOM 1752 N N . ILE A 1 228 ? 3.344 -28 -24.406 1 98 228 ILE A N 1
ATOM 1753 C CA . ILE A 1 228 ? 4.281 -27.266 -25.25 1 98 228 ILE A CA 1
ATOM 1754 C C . ILE A 1 228 ? 5.641 -27.969 -25.234 1 98 228 ILE A C 1
ATOM 1756 O O . ILE A 1 228 ? 6.25 -28.156 -26.297 1 98 228 ILE A O 1
ATOM 1760 N N . ARG A 1 229 ? 6.078 -28.391 -24.109 1 95.94 229 ARG A N 1
ATOM 1761 C CA . ARG A 1 229 ? 7.375 -29.031 -23.969 1 95.94 229 ARG A CA 1
ATOM 1762 C C . ARG A 1 229 ? 7.402 -30.375 -24.703 1 95.94 229 ARG A C 1
ATOM 1764 O O . ARG A 1 229 ? 8.445 -30.781 -25.219 1 95.94 229 ARG A O 1
ATOM 1771 N N . SER A 1 230 ? 6.273 -31.062 -24.703 1 96.88 230 SER A N 1
ATOM 1772 C CA . SER A 1 230 ? 6.223 -32.375 -25.328 1 96.88 230 SER A CA 1
ATOM 1773 C C . SER A 1 230 ? 5.902 -32.281 -26.812 1 96.88 230 SER A C 1
ATOM 1775 O O . SER A 1 230 ? 5.789 -33.281 -27.5 1 96.88 230 SER A O 1
ATOM 1777 N N . GLY A 1 231 ? 5.566 -31.047 -27.297 1 96.69 231 GLY A N 1
ATOM 1778 C CA . GLY A 1 231 ? 5.422 -30.812 -28.734 1 96.69 231 GLY A CA 1
ATOM 1779 C C . GLY A 1 231 ? 3.979 -30.828 -29.188 1 96.69 231 GLY A C 1
ATOM 1780 O O . GLY A 1 231 ? 3.707 -30.828 -30.391 1 96.69 231 GLY A O 1
ATOM 1781 N N . ASP A 1 232 ? 3.088 -30.891 -28.297 1 97.94 232 ASP A N 1
ATOM 1782 C CA . ASP A 1 232 ? 1.675 -30.859 -28.656 1 97.94 232 ASP A CA 1
ATOM 1783 C C . ASP A 1 232 ? 1.08 -29.469 -28.438 1 97.94 232 ASP A C 1
ATOM 1785 O O . ASP A 1 232 ? 0.16 -29.297 -27.641 1 97.94 232 ASP A O 1
ATOM 1789 N N . LYS A 1 233 ? 1.532 -28.562 -29.188 1 97.69 233 LYS A N 1
ATOM 1790 C CA . LYS A 1 233 ? 1.165 -27.156 -29.062 1 97.69 233 LYS A CA 1
ATOM 1791 C C . LYS A 1 233 ? -0.321 -26.938 -29.328 1 97.69 233 LYS A C 1
ATOM 1793 O O . LYS A 1 233 ? -0.99 -26.188 -28.625 1 97.69 233 LYS A O 1
ATOM 1798 N N . PRO A 1 234 ? -0.93 -27.594 -30.328 1 98 234 PRO A N 1
ATOM 1799 C CA . PRO A 1 234 ? -2.357 -27.391 -30.562 1 98 234 PRO A CA 1
ATOM 1800 C C . PRO A 1 234 ? -3.219 -27.719 -29.344 1 98 234 PRO A C 1
ATOM 1802 O O . PRO A 1 234 ? -4.133 -26.953 -29.016 1 98 234 PRO A O 1
ATOM 1805 N N . ARG A 1 235 ? -2.875 -28.781 -28.703 1 98.25 235 ARG A N 1
ATOM 1806 C CA . ARG A 1 235 ? -3.633 -29.141 -27.516 1 98.25 235 ARG A CA 1
ATOM 1807 C C . ARG A 1 235 ? -3.381 -28.156 -26.375 1 98.25 235 ARG A C 1
ATOM 1809 O O . ARG A 1 235 ? -4.285 -27.859 -25.594 1 98.25 235 ARG A O 1
ATOM 1816 N N . ALA A 1 236 ? -2.178 -27.688 -26.266 1 98.44 236 ALA A N 1
ATOM 1817 C CA . ALA A 1 236 ? -1.868 -26.656 -25.281 1 98.44 236 ALA A CA 1
ATOM 1818 C C . ALA A 1 236 ? -2.746 -25.422 -25.484 1 98.44 236 ALA A C 1
ATOM 1820 O O . ALA A 1 236 ? -3.326 -24.906 -24.531 1 98.44 236 ALA A O 1
ATOM 1821 N N . ILE A 1 237 ? -2.898 -25.016 -26.672 1 98.25 237 ILE A N 1
ATOM 1822 C CA . ILE A 1 237 ? -3.66 -23.812 -27 1 98.25 237 ILE A CA 1
ATOM 1823 C C . ILE A 1 237 ? -5.125 -24.016 -26.625 1 98.25 237 ILE A C 1
ATOM 1825 O O . ILE A 1 237 ? -5.777 -23.078 -26.141 1 98.25 237 ILE A O 1
ATOM 1829 N N . GLU A 1 238 ? -5.617 -25.234 -26.797 1 98.12 238 GLU A N 1
ATOM 1830 C CA . GLU A 1 238 ? -6.984 -25.531 -26.375 1 98.12 238 GLU A CA 1
ATOM 1831 C C . GLU A 1 238 ? -7.168 -25.328 -24.875 1 98.12 238 GLU A C 1
ATOM 1833 O O . GLU A 1 238 ? -8.18 -24.766 -24.453 1 98.12 238 GLU A O 1
ATOM 1838 N N . LEU A 1 239 ? -6.246 -25.781 -24.141 1 97.94 239 LEU A N 1
ATOM 1839 C CA . LEU A 1 239 ? -6.293 -25.578 -22.688 1 97.94 239 LEU A CA 1
ATOM 1840 C C . LEU A 1 239 ? -6.188 -24.094 -22.344 1 97.94 239 LEU A C 1
ATOM 1842 O O . LEU A 1 239 ? -6.871 -23.609 -21.453 1 97.94 239 LEU A O 1
ATOM 1846 N N . GLY A 1 240 ? -5.301 -23.375 -23.094 1 97.75 240 GLY A N 1
ATOM 1847 C CA . GLY A 1 240 ? -5.172 -21.938 -22.906 1 97.75 240 GLY A CA 1
ATOM 1848 C C . GLY A 1 240 ? -6.465 -21.188 -23.156 1 97.75 240 GLY A C 1
ATOM 1849 O O . GLY A 1 240 ? -6.75 -20.188 -22.484 1 97.75 240 GLY A O 1
ATOM 1850 N N . GLU A 1 241 ? -7.227 -21.625 -24.062 1 97.69 241 GLU A N 1
ATOM 1851 C CA . GLU A 1 241 ? -8.5 -21 -24.375 1 97.69 241 GLU A CA 1
ATOM 1852 C C . GLU A 1 241 ? -9.477 -21.109 -23.203 1 97.69 241 GLU A C 1
ATOM 1854 O O . GLU A 1 241 ? -10.266 -20.188 -22.969 1 97.69 241 GLU A O 1
ATOM 1859 N N . ARG A 1 242 ? -9.406 -22.219 -22.516 1 97.44 242 ARG A N 1
ATOM 1860 C CA . ARG A 1 242 ? -10.242 -22.375 -21.312 1 97.44 242 ARG A CA 1
ATOM 1861 C C . ARG A 1 242 ? -9.852 -21.375 -20.25 1 97.44 242 ARG A C 1
ATOM 1863 O O . ARG A 1 242 ? -10.727 -20.781 -19.594 1 97.44 242 ARG A O 1
ATOM 1870 N N . ASP A 1 243 ? -8.586 -21.172 -20.141 1 95.88 243 ASP A N 1
ATOM 1871 C CA . ASP A 1 243 ? -8.086 -20.172 -19.203 1 95.88 243 ASP A CA 1
ATOM 1872 C C . ASP A 1 243 ? -8.562 -18.781 -19.578 1 95.88 243 ASP A C 1
ATOM 1874 O O . ASP A 1 243 ? -8.922 -17.984 -18.703 1 95.88 243 ASP A O 1
ATOM 1878 N N . ARG A 1 244 ? -8.57 -18.484 -20.828 1 94.06 244 ARG A N 1
ATOM 1879 C CA . ARG A 1 244 ? -8.992 -17.172 -21.297 1 94.06 244 ARG A CA 1
ATOM 1880 C C . ARG A 1 244 ? -10.461 -16.922 -20.984 1 94.06 244 ARG A C 1
ATOM 1882 O O . ARG A 1 244 ? -10.859 -15.773 -20.719 1 94.06 244 ARG A O 1
ATOM 1889 N N . VAL A 1 245 ? -11.266 -17.953 -20.922 1 96.44 245 VAL A N 1
ATOM 1890 C CA . VAL A 1 245 ? -12.68 -17.828 -20.578 1 96.44 245 VAL A CA 1
ATOM 1891 C C . VAL A 1 245 ? -12.812 -17.281 -19.172 1 96.44 245 VAL A C 1
ATOM 1893 O O . VAL A 1 245 ? -13.547 -16.312 -18.938 1 96.44 245 VAL A O 1
ATOM 1896 N N . ILE A 1 246 ? -12.047 -17.812 -18.203 1 95.69 246 ILE A N 1
ATOM 1897 C CA . ILE A 1 246 ? -12.203 -17.359 -16.828 1 95.69 246 ILE A CA 1
ATOM 1898 C C . ILE A 1 246 ? -11.562 -15.984 -16.656 1 95.69 246 ILE A C 1
ATOM 1900 O O . ILE A 1 246 ? -12.086 -15.141 -15.922 1 95.69 246 ILE A O 1
ATOM 1904 N N . MET A 1 247 ? -10.453 -15.758 -17.359 1 94.12 247 MET A N 1
ATOM 1905 C CA . MET A 1 247 ? -9.781 -14.461 -17.25 1 94.12 247 MET A CA 1
ATOM 1906 C C . MET A 1 247 ? -10.68 -13.336 -17.766 1 94.12 247 MET A C 1
ATOM 1908 O O . MET A 1 247 ? -10.75 -12.266 -17.156 1 94.12 247 MET A O 1
ATOM 1912 N N . LYS A 1 248 ? -11.359 -13.594 -18.844 1 94.31 248 LYS A N 1
ATOM 1913 C CA . LYS A 1 248 ? -12.258 -12.602 -19.438 1 94.31 248 LYS A CA 1
ATOM 1914 C C . LYS A 1 248 ? -13.492 -12.398 -18.547 1 94.31 248 LYS A C 1
ATOM 1916 O O . LYS A 1 248 ? -13.977 -11.273 -18.406 1 94.31 248 LYS A O 1
ATOM 1921 N N . ALA A 1 249 ? -13.938 -13.438 -17.969 1 96.62 249 ALA A N 1
ATOM 1922 C CA . ALA A 1 249 ? -15.164 -13.375 -17.188 1 96.62 249 ALA A CA 1
ATOM 1923 C C . ALA A 1 249 ? -14.922 -12.695 -15.844 1 96.62 249 ALA A C 1
ATOM 1925 O O . ALA A 1 249 ? -15.781 -11.977 -15.336 1 96.62 249 ALA A O 1
ATOM 1926 N N . TRP A 1 250 ? -13.758 -12.906 -15.336 1 96.81 250 TRP A N 1
ATOM 1927 C CA . TRP A 1 250 ? -13.609 -12.609 -13.914 1 96.81 250 TRP A CA 1
ATOM 1928 C C . TRP A 1 250 ? -12.695 -11.414 -13.703 1 96.81 250 TRP A C 1
ATOM 1930 O O . TRP A 1 250 ? -12.734 -10.766 -12.648 1 96.81 250 TRP A O 1
ATOM 1940 N N . PHE A 1 251 ? -11.844 -11.078 -14.648 1 92.62 251 PHE A N 1
ATOM 1941 C CA . PHE A 1 251 ? -10.812 -10.078 -14.406 1 92.62 251 PHE A CA 1
ATOM 1942 C C . PHE A 1 251 ? -10.766 -9.055 -15.531 1 92.62 251 PHE A C 1
ATOM 1944 O O . PHE A 1 251 ? -11.086 -9.383 -16.688 1 92.62 251 PHE A O 1
ATOM 1951 N N . ASN A 1 252 ? -10.391 -7.902 -15.156 1 88.94 252 ASN A N 1
ATOM 1952 C CA . ASN A 1 252 ? -10.227 -6.863 -16.172 1 88.94 252 ASN A CA 1
ATOM 1953 C C . ASN A 1 252 ? -8.781 -6.758 -16.641 1 88.94 252 ASN A C 1
ATOM 1955 O O . ASN A 1 252 ? -7.961 -7.625 -16.328 1 88.94 252 ASN A O 1
ATOM 1959 N N . LYS A 1 253 ? -8.477 -5.727 -17.359 1 79.19 253 LYS A N 1
ATOM 1960 C CA . LYS A 1 253 ? -7.172 -5.609 -18.016 1 79.19 253 LYS A CA 1
ATOM 1961 C C . LYS A 1 253 ? -6.07 -5.344 -17 1 79.19 253 LYS A C 1
ATOM 1963 O O . LYS A 1 253 ? -4.887 -5.555 -17.281 1 79.19 253 LYS A O 1
ATOM 1968 N N . ASP A 1 254 ? -6.477 -4.859 -15.828 1 78.5 254 ASP A N 1
ATOM 1969 C CA . ASP A 1 254 ? -5.504 -4.578 -14.773 1 78.5 254 ASP A CA 1
ATOM 1970 C C . ASP A 1 254 ? -5.426 -5.73 -13.773 1 78.5 254 ASP A C 1
ATOM 1972 O O . ASP A 1 254 ? -4.875 -5.574 -12.688 1 78.5 254 ASP A O 1
ATOM 1976 N N . PHE A 1 255 ? -6.133 -6.84 -14.102 1 78.81 255 PHE A N 1
ATOM 1977 C CA . PHE A 1 255 ? -6.125 -8.07 -13.32 1 78.81 255 PHE A CA 1
ATOM 1978 C C . PHE A 1 255 ? -6.887 -7.879 -12.008 1 78.81 255 PHE A C 1
ATOM 1980 O O . PHE A 1 255 ? -6.605 -8.555 -11.016 1 78.81 255 PHE A O 1
ATOM 1987 N N . ALA A 1 256 ? -7.742 -6.898 -12.031 1 84.81 256 ALA A N 1
ATOM 1988 C CA . ALA A 1 256 ? -8.68 -6.699 -10.93 1 84.81 256 ALA A CA 1
ATOM 1989 C C . ALA A 1 256 ? -9.969 -7.492 -11.156 1 84.81 256 ALA A C 1
ATOM 1991 O O . ALA A 1 256 ? -10.398 -7.68 -12.297 1 84.81 256 ALA A O 1
ATOM 1992 N N . GLY A 1 257 ? -10.57 -7.875 -10.109 1 92.12 257 GLY A N 1
ATOM 1993 C CA . GLY A 1 257 ? -11.844 -8.57 -10.25 1 92.12 257 GLY A CA 1
ATOM 1994 C C . GLY A 1 257 ? -12.945 -7.691 -10.812 1 92.12 257 GLY A C 1
ATOM 1995 O O . GLY A 1 257 ? -13.047 -6.516 -10.461 1 92.12 257 GLY A O 1
ATOM 1996 N N . ASN A 1 258 ? -13.734 -8.25 -11.641 1 92.25 258 ASN A N 1
ATOM 1997 C CA . ASN A 1 258 ? -14.766 -7.508 -12.359 1 92.25 258 ASN A CA 1
ATOM 1998 C C . ASN A 1 258 ? -15.953 -7.18 -11.461 1 92.25 258 ASN A C 1
ATOM 2000 O O . ASN A 1 258 ? -16.641 -6.18 -11.672 1 92.25 258 ASN A O 1
ATOM 2004 N N . PHE A 1 259 ? -16.281 -8.023 -10.484 1 93.62 259 PHE A N 1
ATOM 2005 C CA . PHE A 1 259 ? -17.484 -7.82 -9.703 1 93.62 259 PHE A CA 1
ATOM 2006 C C . PHE A 1 259 ? -17.234 -8.07 -8.219 1 93.62 259 PHE A C 1
ATOM 2008 O O . PHE A 1 259 ? -18.156 -8.039 -7.406 1 93.62 259 PHE A O 1
ATOM 2015 N N . GLY A 1 260 ? -16.078 -8.32 -7.902 1 94.19 260 GLY A N 1
ATOM 2016 C CA . GLY A 1 260 ? -15.492 -8.523 -6.586 1 94.19 260 GLY A CA 1
ATOM 2017 C C . GLY A 1 260 ? -13.977 -8.57 -6.605 1 94.19 260 GLY A C 1
ATOM 2018 O O . GLY A 1 260 ? -13.367 -8.469 -7.668 1 94.19 260 GLY A O 1
ATOM 2019 N N . SER A 1 261 ? -13.438 -8.648 -5.41 1 95.81 261 SER A N 1
ATOM 2020 C CA . SER A 1 261 ? -11.984 -8.797 -5.402 1 95.81 261 SER A CA 1
ATOM 2021 C C . SER A 1 261 ? -11.555 -10.094 -6.078 1 95.81 261 SER A C 1
ATOM 2023 O O . SER A 1 261 ? -12.328 -11.062 -6.117 1 95.81 261 SER A O 1
ATOM 2025 N N . ALA A 1 262 ? -10.375 -10.078 -6.652 1 96.25 262 ALA A N 1
ATOM 2026 C CA . ALA A 1 262 ? -9.82 -11.289 -7.246 1 96.25 262 ALA A CA 1
ATOM 2027 C C . ALA A 1 262 ? -9.797 -12.43 -6.234 1 96.25 262 ALA A C 1
ATOM 2029 O O . ALA A 1 262 ? -10.07 -13.586 -6.582 1 96.25 262 ALA A O 1
ATOM 2030 N N . GLN A 1 263 ? -9.531 -12.148 -4.973 1 96.94 263 GLN A N 1
ATOM 2031 C CA . GLN A 1 263 ? -9.469 -13.148 -3.91 1 96.94 263 GLN A CA 1
ATOM 2032 C C . GLN A 1 263 ? -10.828 -13.797 -3.682 1 96.94 263 GLN A C 1
ATOM 2034 O O . GLN A 1 263 ? -10.922 -15.023 -3.6 1 96.94 263 GLN A O 1
ATOM 2039 N N . ALA A 1 264 ? -11.797 -12.93 -3.627 1 97.25 264 ALA A N 1
ATOM 2040 C CA . ALA A 1 264 ? -13.148 -13.445 -3.387 1 97.25 264 ALA A CA 1
ATOM 2041 C C . ALA A 1 264 ? -13.609 -14.328 -4.543 1 97.25 264 ALA A C 1
ATOM 2043 O O . ALA A 1 264 ? -14.211 -15.383 -4.324 1 97.25 264 ALA A O 1
ATOM 2044 N N . ILE A 1 265 ? -13.312 -13.883 -5.719 1 97.75 265 ILE A N 1
ATOM 2045 C CA . ILE A 1 265 ? -13.703 -14.633 -6.91 1 97.75 265 ILE A CA 1
ATOM 2046 C C . ILE A 1 265 ? -12.984 -15.977 -6.934 1 97.75 265 ILE A C 1
ATOM 2048 O O . ILE A 1 265 ? -13.617 -17.016 -7.113 1 97.75 265 ILE A O 1
ATOM 2052 N N . LEU A 1 266 ? -11.711 -15.984 -6.723 1 97.75 266 LEU A N 1
ATOM 2053 C CA . LEU A 1 266 ? -10.906 -17.203 -6.777 1 97.75 266 LEU A CA 1
ATOM 2054 C C . LEU A 1 266 ? -11.312 -18.172 -5.672 1 97.75 266 LEU A C 1
ATOM 2056 O O . LEU A 1 266 ? -11.438 -19.375 -5.914 1 97.75 266 LEU A O 1
ATOM 2060 N N . LYS A 1 267 ? -11.492 -17.656 -4.484 1 97.69 267 LYS A N 1
ATOM 2061 C CA . LYS A 1 267 ? -11.898 -18.516 -3.375 1 97.69 267 LYS A CA 1
ATOM 2062 C C . LYS A 1 267 ? -13.273 -19.125 -3.625 1 97.69 267 LYS A C 1
ATOM 2064 O O . LYS A 1 267 ? -13.484 -20.312 -3.348 1 97.69 267 LYS A O 1
ATOM 2069 N N . THR A 1 268 ? -14.156 -18.328 -4.145 1 97.62 268 THR A N 1
ATOM 2070 C CA . THR A 1 268 ? -15.477 -18.844 -4.48 1 97.62 268 THR A CA 1
ATOM 2071 C C . THR A 1 268 ? -15.383 -19.938 -5.543 1 97.62 268 THR A C 1
ATOM 2073 O O . THR A 1 268 ? -15.984 -21 -5.402 1 97.62 268 THR A O 1
ATOM 2076 N N . ALA A 1 269 ? -14.641 -19.688 -6.551 1 98 269 ALA A N 1
ATOM 2077 C CA . ALA A 1 269 ? -14.477 -20.656 -7.641 1 98 269 ALA A CA 1
ATOM 2078 C C . ALA A 1 269 ? -13.898 -21.969 -7.133 1 98 269 ALA A C 1
ATOM 2080 O O . ALA A 1 269 ? -14.375 -23.047 -7.492 1 98 269 ALA A O 1
ATOM 2081 N N . LEU A 1 270 ? -12.898 -21.875 -6.32 1 98.06 270 LEU A N 1
ATOM 2082 C CA . LEU A 1 270 ? -12.25 -23.078 -5.781 1 98.06 270 LEU A CA 1
ATOM 2083 C C . LEU A 1 270 ? -13.203 -23.844 -4.863 1 98.06 270 LEU A C 1
ATOM 2085 O O . LEU A 1 270 ? -13.289 -25.062 -4.941 1 98.06 270 LEU A O 1
ATOM 2089 N N . ARG A 1 271 ? -13.922 -23.109 -4.051 1 97.62 271 ARG A N 1
ATOM 2090 C CA . ARG A 1 271 ? -14.891 -23.781 -3.188 1 97.62 271 ARG A CA 1
ATOM 2091 C C . ARG A 1 271 ? -15.961 -24.484 -4.012 1 97.62 271 ARG A C 1
ATOM 2093 O O . ARG A 1 271 ? -16.375 -25.594 -3.67 1 97.62 271 ARG A O 1
ATOM 2100 N N . LEU A 1 272 ? -16.359 -23.859 -5.055 1 97.62 272 LEU A N 1
ATOM 2101 C CA . LEU A 1 272 ? -17.359 -24.469 -5.941 1 97.62 272 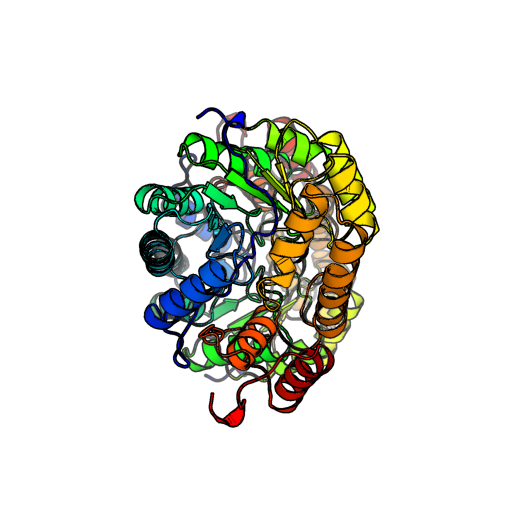LEU A CA 1
ATOM 2102 C C . LEU A 1 272 ? -16.797 -25.734 -6.59 1 97.62 272 LEU A C 1
ATOM 2104 O O . LEU A 1 272 ? -17.562 -26.625 -6.961 1 97.62 272 LEU A O 1
ATOM 2108 N N . ARG A 1 273 ? -15.523 -25.844 -6.703 1 97.06 273 ARG A N 1
ATOM 2109 C CA . ARG A 1 273 ? -14.891 -27.031 -7.262 1 97.06 273 ARG A CA 1
ATOM 2110 C C . ARG A 1 273 ? -14.641 -28.078 -6.18 1 97.06 273 ARG A C 1
ATOM 2112 O O . ARG A 1 273 ? -14.117 -29.156 -6.461 1 97.06 273 ARG A O 1
ATOM 2119 N N . GLY A 1 274 ? -14.93 -27.75 -4.953 1 96.56 274 GLY A N 1
ATOM 2120 C CA . GLY A 1 274 ? -14.75 -28.672 -3.844 1 96.56 274 GLY A CA 1
ATOM 2121 C C . GLY A 1 274 ? -13.414 -28.516 -3.15 1 96.56 274 GLY A C 1
ATOM 2122 O O . GLY A 1 274 ? -13.031 -29.344 -2.33 1 96.56 274 GLY A O 1
ATOM 2123 N N . VAL A 1 275 ? -12.672 -27.531 -3.48 1 97.38 275 VAL A N 1
ATOM 2124 C CA . VAL A 1 275 ? -11.383 -27.234 -2.863 1 97.38 275 VAL A CA 1
ATOM 2125 C C . VAL A 1 275 ? -11.578 -26.328 -1.651 1 97.38 275 VAL A C 1
ATOM 2127 O O . VAL A 1 275 ? -12.289 -25.328 -1.729 1 97.38 275 VAL A O 1
ATOM 2130 N N . PRO A 1 276 ? -11.008 -26.609 -0.483 1 97.12 276 PRO A N 1
ATOM 2131 C CA . PRO A 1 276 ? -11.195 -25.781 0.712 1 97.12 276 PRO A CA 1
ATOM 2132 C C . PRO A 1 276 ? -10.344 -24.516 0.698 1 97.12 276 PRO A C 1
ATOM 2134 O O . PRO A 1 276 ? -9.414 -24.391 1.496 1 97.12 276 PRO A O 1
ATOM 2137 N N . ALA A 1 277 ? -10.75 -23.578 -0.07 1 97.25 277 ALA A N 1
ATOM 2138 C CA . ALA A 1 277 ? -9.977 -22.359 -0.311 1 97.25 277 ALA A CA 1
ATOM 2139 C C . ALA A 1 277 ? -10.297 -21.281 0.727 1 97.25 277 ALA A C 1
ATOM 2141 O O . ALA A 1 277 ? -9.656 -20.234 0.757 1 97.25 277 ALA A O 1
ATOM 2142 N N . GLY A 1 278 ? -11.242 -21.531 1.598 1 97.06 278 GLY A N 1
ATOM 2143 C CA . GLY A 1 278 ? -11.586 -20.625 2.678 1 97.06 278 GLY A CA 1
ATOM 2144 C C . GLY A 1 278 ? -12.328 -19.391 2.201 1 97.06 278 GLY A C 1
ATOM 2145 O O . GLY A 1 278 ? -12.984 -19.422 1.159 1 97.06 278 GLY A O 1
ATOM 2146 N N . PHE A 1 279 ? -12.32 -18.328 3.029 1 97.81 279 PHE A N 1
ATOM 2147 C CA . PHE A 1 279 ? -13.023 -17.078 2.82 1 97.81 279 PHE A CA 1
ATOM 2148 C C . PHE A 1 279 ? -12.062 -15.891 2.893 1 97.81 279 PHE A C 1
ATOM 2150 O O . PHE A 1 279 ? -10.898 -16.062 3.268 1 97.81 279 PHE A O 1
ATOM 2157 N N . VAL A 1 280 ? -12.539 -14.75 2.404 1 97.25 280 VAL A N 1
ATOM 2158 C CA . VAL A 1 280 ? -11.656 -13.586 2.441 1 97.25 280 VAL A CA 1
ATOM 2159 C C . VAL A 1 280 ? -11.688 -12.961 3.836 1 97.25 280 VAL A C 1
ATOM 2161 O O . VAL A 1 280 ? -12.625 -13.18 4.605 1 97.25 280 VAL A O 1
ATOM 2164 N N . ARG A 1 281 ? -10.641 -12.219 4.191 1 95.69 281 ARG A N 1
ATOM 2165 C CA . ARG A 1 281 ? -10.578 -11.391 5.395 1 95.69 281 ARG A CA 1
ATOM 2166 C C . ARG A 1 281 ? -10.891 -9.93 5.074 1 95.69 281 ARG A C 1
ATOM 2168 O O . ARG A 1 281 ? -10.523 -9.438 4.004 1 95.69 281 ARG A O 1
ATOM 2175 N N . ARG A 1 282 ? -11.453 -9.344 6.031 1 91.69 282 ARG A N 1
ATOM 2176 C CA . ARG A 1 282 ? -11.68 -7.906 5.887 1 91.69 282 ARG A CA 1
ATOM 2177 C C . ARG A 1 282 ? -10.375 -7.172 5.602 1 91.69 282 ARG A C 1
ATOM 2179 O O . ARG A 1 282 ? -9.328 -7.516 6.156 1 91.69 282 ARG A O 1
ATOM 2186 N N . PRO A 1 283 ? -10.406 -6.164 4.738 1 93.75 283 PRO A N 1
ATOM 2187 C CA . PRO A 1 283 ? -11.562 -5.391 4.293 1 93.75 283 PRO A CA 1
ATOM 2188 C C . PRO A 1 283 ? -12.273 -6.023 3.094 1 93.75 283 PRO A C 1
ATOM 2190 O O . PRO A 1 283 ? -13.305 -5.52 2.643 1 93.75 283 PRO A O 1
ATOM 2193 N N . LEU A 1 284 ? -11.727 -7.094 2.553 1 96.44 284 LEU A N 1
ATOM 2194 C CA . LEU A 1 284 ? -12.375 -7.738 1.42 1 96.44 284 LEU A CA 1
ATOM 2195 C C . LEU A 1 284 ? -13.727 -8.328 1.83 1 96.44 284 LEU A C 1
ATOM 2197 O O . LEU A 1 284 ? -13.906 -8.734 2.979 1 96.44 284 LEU A O 1
ATOM 2201 N N . LEU A 1 285 ? -14.625 -8.305 0.896 1 96.62 285 LEU A N 1
ATOM 2202 C CA . LEU A 1 285 ? -15.953 -8.859 1.141 1 96.62 285 LEU A CA 1
ATOM 2203 C C . LEU A 1 285 ? -16.203 -10.086 0.274 1 96.62 285 LEU A C 1
ATOM 2205 O O . LEU A 1 285 ? -15.703 -10.172 -0.851 1 96.62 285 LEU A O 1
ATOM 2209 N N . GLU A 1 286 ? -16.969 -10.977 0.819 1 97.12 286 GLU A N 1
ATOM 2210 C CA . GLU A 1 286 ? -17.406 -12.133 0.034 1 97.12 286 GLU A CA 1
ATOM 2211 C C . GLU A 1 286 ? -18.344 -11.711 -1.092 1 97.12 286 GLU A C 1
ATOM 2213 O O . GLU A 1 286 ? -18.969 -10.656 -1.021 1 97.12 286 GLU A O 1
ATOM 2218 N N . LEU A 1 287 ? -18.391 -12.555 -2.092 1 97.12 287 LEU A N 1
ATOM 2219 C CA . LEU A 1 287 ? -19.312 -12.336 -3.193 1 97.12 287 LEU A CA 1
ATOM 2220 C C . LEU A 1 287 ? -20.766 -12.508 -2.729 1 97.12 287 LEU A C 1
ATOM 2222 O O . LEU A 1 287 ? -21.047 -13.328 -1.851 1 97.12 287 LEU A O 1
ATOM 2226 N N . ASN A 1 288 ? -21.625 -11.711 -3.32 1 95.94 288 ASN A N 1
ATOM 2227 C CA . ASN A 1 288 ? -23.031 -11.953 -3.062 1 95.94 288 ASN A CA 1
ATOM 2228 C C . ASN A 1 288 ? -23.578 -13.102 -3.912 1 95.94 288 ASN A C 1
ATOM 2230 O O . ASN A 1 288 ? -22.844 -13.68 -4.719 1 95.94 288 ASN A O 1
ATOM 2234 N N . GLU A 1 289 ? -24.828 -13.422 -3.766 1 96.19 289 GLU A N 1
ATOM 2235 C CA . GLU A 1 289 ? -25.438 -14.586 -4.41 1 96.19 289 GLU A CA 1
ATOM 2236 C C . GLU A 1 289 ? -25.375 -14.469 -5.93 1 96.19 289 GLU A C 1
ATOM 2238 O O . GLU A 1 289 ? -25.109 -15.453 -6.625 1 96.19 289 GLU A O 1
ATOM 2243 N N . VAL A 1 290 ? -25.672 -13.328 -6.449 1 96.75 290 VAL A N 1
ATOM 2244 C CA . VAL A 1 290 ? -25.672 -13.094 -7.891 1 96.75 290 VAL A CA 1
ATOM 2245 C C . VAL A 1 290 ? -24.266 -13.273 -8.445 1 96.75 290 VAL A C 1
ATOM 2247 O O . VAL A 1 290 ? -24.078 -13.875 -9.508 1 96.75 290 VAL A O 1
ATOM 2250 N N . GLU A 1 291 ? -23.281 -12.781 -7.738 1 96.81 291 GLU A N 1
ATOM 2251 C CA . GLU A 1 291 ? -21.875 -12.875 -8.141 1 96.81 291 GLU A CA 1
ATOM 2252 C C . GLU A 1 291 ? -21.375 -14.32 -8.07 1 96.81 291 GLU A C 1
ATOM 2254 O O . GLU A 1 291 ? -20.656 -14.773 -8.953 1 96.81 291 GLU A O 1
ATOM 2259 N N . VAL A 1 292 ? -21.781 -15.016 -7.043 1 97.38 292 VAL A N 1
ATOM 2260 C CA . VAL A 1 292 ? -21.453 -16.422 -6.922 1 97.38 292 VAL A CA 1
ATOM 2261 C C . VAL A 1 292 ? -22.031 -17.203 -8.109 1 97.38 292 VAL A C 1
ATOM 2263 O O . VAL A 1 292 ? -21.359 -18.062 -8.688 1 97.38 292 VAL A O 1
ATOM 2266 N N . ALA A 1 293 ? -23.234 -16.891 -8.477 1 96.69 293 ALA A N 1
ATOM 2267 C CA . ALA A 1 293 ? -23.875 -17.531 -9.617 1 96.69 293 ALA A CA 1
ATOM 2268 C C . ALA A 1 293 ? -23.109 -17.266 -10.906 1 96.69 293 ALA A C 1
ATOM 2270 O O . ALA A 1 293 ? -23.047 -18.125 -11.789 1 96.69 293 ALA A O 1
ATOM 2271 N N . SER A 1 294 ? -22.594 -16.078 -10.977 1 96.88 294 SER A N 1
ATOM 2272 C CA . SER A 1 294 ? -21.797 -15.727 -12.141 1 96.88 294 SER A CA 1
ATOM 2273 C C . SER A 1 294 ? -20.547 -16.594 -12.227 1 96.88 294 SER A C 1
ATOM 2275 O O . SER A 1 294 ? -20.172 -17.062 -13.312 1 96.88 294 SER A O 1
ATOM 2277 N N . VAL A 1 295 ? -19.891 -16.812 -11.086 1 97.81 295 VAL A N 1
ATOM 2278 C CA . VAL A 1 295 ? -18.719 -17.672 -11.047 1 97.81 295 VAL A CA 1
ATOM 2279 C C . VAL A 1 295 ? -19.094 -19.109 -11.414 1 97.81 295 VAL A C 1
ATOM 2281 O O . VAL A 1 295 ? -18.422 -19.75 -12.219 1 97.81 295 VAL A O 1
ATOM 2284 N N . ALA A 1 296 ? -20.172 -19.562 -10.883 1 97.56 296 ALA A N 1
ATOM 2285 C CA . ALA A 1 296 ? -20.672 -20.922 -11.148 1 97.56 296 ALA A CA 1
ATOM 2286 C C . ALA A 1 296 ? -20.969 -21.109 -12.641 1 97.56 296 ALA A C 1
ATOM 2288 O O . ALA A 1 296 ? -20.641 -22.141 -13.219 1 97.56 296 ALA A O 1
ATOM 2289 N N . ALA A 1 297 ? -21.578 -20.125 -13.211 1 97.5 297 ALA A N 1
ATOM 2290 C CA . ALA A 1 297 ? -21.938 -20.188 -14.625 1 97.5 297 ALA A CA 1
ATOM 2291 C C . ALA A 1 297 ? -20.703 -20.312 -15.5 1 97.5 297 ALA A C 1
ATOM 2293 O O . ALA A 1 297 ? -20.703 -21.047 -16.5 1 97.5 297 ALA A O 1
ATOM 2294 N N . THR A 1 298 ? -19.703 -19.562 -15.141 1 97.94 298 THR A N 1
ATOM 2295 C CA . THR A 1 298 ? -18.469 -19.625 -15.898 1 97.94 298 THR A CA 1
ATOM 2296 C C . THR A 1 298 ? -17.844 -21.016 -15.82 1 97.94 298 THR A C 1
ATOM 2298 O O . THR A 1 298 ? -17.453 -21.578 -16.844 1 97.94 298 THR A O 1
ATOM 2301 N N . LEU A 1 299 ? -17.797 -21.609 -14.625 1 97.81 299 LEU A N 1
ATOM 2302 C CA . LEU A 1 299 ? -17.234 -22.953 -14.445 1 97.81 299 LEU A CA 1
ATOM 2303 C C . LEU A 1 299 ? -18.062 -23.984 -15.203 1 97.81 299 LEU A C 1
ATOM 2305 O O . LEU A 1 299 ? -17.516 -24.844 -15.891 1 97.81 299 LEU A O 1
ATOM 2309 N N . THR A 1 300 ? -19.344 -23.844 -15.125 1 97.31 300 THR A N 1
ATOM 2310 C CA . THR A 1 300 ? -20.234 -24.797 -15.781 1 97.31 300 THR A CA 1
ATOM 2311 C C . THR A 1 300 ? -20.094 -24.703 -17.297 1 97.31 300 THR A C 1
ATOM 2313 O O . THR A 1 300 ? -20.188 -25.703 -18 1 97.31 300 THR A O 1
ATOM 2316 N N . SER A 1 301 ? -19.938 -23.516 -17.766 1 97.75 301 SER A N 1
ATOM 2317 C CA . SER A 1 301 ? -19.781 -23.312 -19.203 1 97.75 301 SER A CA 1
ATOM 2318 C C . SER A 1 301 ? -18.531 -24 -19.734 1 97.75 301 SER A C 1
ATOM 2320 O O . SER A 1 301 ? -18.438 -24.312 -20.922 1 97.75 301 SER A O 1
ATOM 2322 N N . LEU A 1 302 ? -17.609 -24.297 -18.859 1 97.75 302 LEU A N 1
ATOM 2323 C CA . LEU A 1 302 ? -16.344 -24.938 -19.234 1 97.75 302 LEU A CA 1
ATOM 2324 C C . LEU A 1 302 ? -16.422 -26.453 -18.984 1 97.75 302 LEU A C 1
ATOM 2326 O O . LEU A 1 302 ? -15.414 -27.156 -19.125 1 97.75 302 LEU A O 1
ATOM 2330 N N . GLY A 1 303 ? -17.578 -26.891 -18.531 1 97.12 303 GLY A N 1
ATOM 2331 C CA . GLY A 1 303 ? -17.766 -28.312 -18.297 1 97.12 303 GLY A CA 1
ATOM 2332 C C . GLY A 1 303 ? -17.219 -28.781 -16.953 1 97.12 303 GLY A C 1
ATOM 2333 O O . GLY A 1 303 ? -16.953 -29.969 -16.766 1 97.12 303 GLY A O 1
ATOM 2334 N N . ILE A 1 304 ? -17.031 -27.844 -16.078 1 96.5 304 ILE A N 1
ATOM 2335 C CA . ILE A 1 304 ? -16.484 -28.188 -14.766 1 96.5 304 ILE A CA 1
ATOM 2336 C C . ILE A 1 304 ? -17.641 -28.469 -13.797 1 96.5 304 ILE A C 1
ATOM 2338 O O . ILE A 1 304 ? -18.547 -27.641 -13.656 1 96.5 304 ILE A O 1
ATOM 2342 N N . GLU A 1 305 ? -17.578 -29.594 -13.195 1 93.81 305 GLU A N 1
ATOM 2343 C CA . GLU A 1 305 ? -18.578 -29.953 -12.188 1 93.81 305 GLU A CA 1
ATOM 2344 C C . GLU A 1 305 ? -18.391 -29.109 -10.922 1 93.81 305 GLU A C 1
ATOM 2346 O O . GLU A 1 305 ? -17.266 -28.922 -10.461 1 93.81 305 GLU A O 1
ATOM 2351 N N . ILE A 1 306 ? -19.484 -28.594 -10.453 1 95.25 306 ILE A N 1
ATOM 2352 C CA . ILE A 1 306 ? -19.391 -27.75 -9.266 1 95.25 306 ILE A CA 1
ATOM 2353 C C . ILE A 1 306 ? -20.156 -28.406 -8.117 1 95.25 306 ILE A C 1
ATOM 2355 O O . ILE A 1 306 ? -21.062 -29.203 -8.344 1 95.25 306 ILE A O 1
ATOM 2359 N N . VAL A 1 307 ? -19.719 -28.109 -6.965 1 91.56 307 VAL A N 1
ATOM 2360 C CA . VAL A 1 307 ? -20.453 -28.516 -5.77 1 91.56 307 VAL A CA 1
ATOM 2361 C C . VAL A 1 307 ? -21.453 -27.438 -5.383 1 91.56 307 VAL A C 1
ATOM 2363 O O . VAL A 1 307 ? -21.297 -26.281 -5.75 1 91.56 307 VAL A O 1
ATOM 2366 N N . ASN A 1 308 ? -22.516 -27.797 -4.746 1 76.38 308 ASN A N 1
ATOM 2367 C CA . ASN A 1 308 ? -23.594 -26.875 -4.387 1 76.38 308 ASN A CA 1
ATOM 2368 C C . ASN A 1 308 ? -23.109 -25.734 -3.523 1 76.38 308 ASN A C 1
ATOM 2370 O O . ASN A 1 308 ? -22.562 -25.953 -2.436 1 76.38 308 ASN A O 1
ATOM 2374 N N . PRO A 1 309 ? -23.266 -24.562 -4.078 1 64.31 309 PRO A N 1
ATOM 2375 C CA . PRO A 1 309 ? -22.781 -23.359 -3.383 1 64.31 309 PRO A CA 1
ATOM 2376 C C . PRO A 1 309 ? -23.469 -23.156 -2.035 1 64.31 309 PRO A C 1
ATOM 2378 O O . PRO A 1 309 ? -22.891 -22.547 -1.132 1 64.31 309 PRO A O 1
ATOM 2381 N N . THR A 1 310 ? -24.797 -23.422 -1.97 1 57.84 310 THR A N 1
ATOM 2382 C CA . THR A 1 310 ? -25.562 -23.172 -0.753 1 57.84 310 THR A CA 1
ATOM 2383 C C . THR A 1 310 ? -25.031 -24.016 0.402 1 57.84 310 THR A C 1
ATOM 2385 O O . THR A 1 310 ? -25.391 -23.797 1.561 1 57.84 310 THR A O 1
ATOM 2388 N N . ALA A 1 311 ? -24.375 -24.906 0.173 1 53.78 311 ALA A N 1
ATOM 2389 C CA . ALA A 1 311 ? -23.859 -25.828 1.175 1 53.78 311 ALA A CA 1
ATOM 2390 C C . ALA A 1 311 ? -22.5 -25.359 1.712 1 53.78 311 ALA A C 1
ATOM 2392 O O . ALA A 1 311 ? -21.938 -25.984 2.605 1 53.78 311 ALA A O 1
ATOM 2393 N N . GLN A 1 312 ? -22.031 -24.234 1.277 1 51.59 312 GLN A N 1
ATOM 2394 C CA . GLN A 1 312 ? -20.688 -23.781 1.627 1 51.59 312 GLN A CA 1
ATOM 2395 C C . GLN A 1 312 ? -20.734 -22.609 2.604 1 51.59 312 GLN A C 1
ATOM 2397 O O . GLN A 1 312 ? -21.641 -21.766 2.531 1 51.59 312 GLN A O 1
ATOM 2402 N N . MET B 1 1 ? -20.016 10.859 20.812 1 70.5 1 MET B N 1
ATOM 2403 C CA . MET B 1 1 ? -19.359 12.102 20.422 1 70.5 1 MET B CA 1
ATOM 2404 C C . MET B 1 1 ? -20.266 12.922 19.5 1 70.5 1 MET B C 1
ATOM 2406 O O . MET B 1 1 ? -21.016 12.359 18.688 1 70.5 1 MET B O 1
ATOM 2410 N N . ASN B 1 2 ? -20.297 14.25 19.797 1 76.56 2 ASN B N 1
ATOM 2411 C CA . ASN B 1 2 ? -20.938 15.156 18.859 1 76.56 2 ASN B CA 1
ATOM 2412 C C . ASN B 1 2 ? -19.953 15.656 17.797 1 76.56 2 ASN B C 1
ATOM 2414 O O . ASN B 1 2 ? -19.078 16.469 18.109 1 76.56 2 ASN B O 1
ATOM 2418 N N . ARG B 1 3 ? -20.031 15.172 16.625 1 83.38 3 ARG B N 1
ATOM 2419 C CA . ARG B 1 3 ? -19.094 15.445 15.547 1 83.38 3 ARG B CA 1
ATOM 2420 C C . ARG B 1 3 ? -19.047 16.938 15.219 1 83.38 3 ARG B C 1
ATOM 2422 O O . ARG B 1 3 ? -18.031 17.438 14.727 1 83.38 3 ARG B O 1
ATOM 2429 N N . ASN B 1 4 ? -20.016 17.656 15.641 1 81.62 4 ASN B N 1
ATOM 2430 C CA . ASN B 1 4 ? -20.094 19.078 15.328 1 81.62 4 ASN B CA 1
ATOM 2431 C C . ASN B 1 4 ? -19.297 19.906 16.328 1 81.62 4 ASN B C 1
ATOM 2433 O O . ASN B 1 4 ? -19.078 21.109 16.094 1 81.62 4 ASN B O 1
ATOM 2437 N N . ASP B 1 5 ? -18.797 19.25 17.25 1 88.12 5 ASP B N 1
ATOM 2438 C CA . ASP B 1 5 ? -17.984 19.938 18.25 1 88.12 5 ASP B CA 1
ATOM 2439 C C . ASP B 1 5 ? -16.516 20 17.812 1 88.12 5 ASP B C 1
ATOM 2441 O O . ASP B 1 5 ? -15.734 20.781 18.359 1 88.12 5 ASP B O 1
ATOM 2445 N N . VAL B 1 6 ? -16.172 19.25 16.844 1 93.44 6 VAL B N 1
ATOM 2446 C CA . VAL B 1 6 ? -14.805 19.25 16.328 1 93.44 6 VAL B CA 1
ATOM 2447 C C . VAL B 1 6 ? -14.586 20.484 15.461 1 93.44 6 VAL B C 1
ATOM 2449 O O . VAL B 1 6 ? -15.32 20.703 14.492 1 93.44 6 VAL B O 1
ATOM 2452 N N . ASP B 1 7 ? -13.625 21.328 15.781 1 94.38 7 ASP B N 1
ATOM 2453 C CA . ASP B 1 7 ? -13.445 22.609 15.102 1 94.38 7 ASP B CA 1
ATOM 2454 C C . ASP B 1 7 ? -12.055 22.703 14.492 1 94.38 7 ASP B C 1
ATOM 2456 O O . ASP B 1 7 ? -11.422 23.766 14.539 1 94.38 7 ASP B O 1
ATOM 2460 N N . TRP B 1 8 ? -11.562 21.578 14.023 1 97.75 8 TRP B N 1
ATOM 2461 C CA . TRP B 1 8 ? -10.273 21.594 13.344 1 97.75 8 TRP B CA 1
ATOM 2462 C C . TRP B 1 8 ? -10.258 22.625 12.219 1 97.75 8 TRP B C 1
ATOM 2464 O O . TRP B 1 8 ? -11.203 22.688 11.422 1 97.75 8 TRP B O 1
ATOM 2474 N N . TYR B 1 9 ? -9.227 23.469 12.164 1 96.94 9 TYR B N 1
ATOM 2475 C CA . TYR B 1 9 ? -9.133 24.531 11.172 1 96.94 9 TYR B CA 1
ATOM 2476 C C . TYR B 1 9 ? -7.684 24.938 10.953 1 96.94 9 TYR B C 1
ATOM 2478 O O . TYR B 1 9 ? -6.816 24.656 11.781 1 96.94 9 TYR B O 1
ATOM 2486 N N . GLY B 1 10 ? -7.48 25.625 9.828 1 97.88 10 GLY B N 1
ATOM 2487 C CA . GLY B 1 10 ? -6.207 26.297 9.594 1 97.88 10 GLY B CA 1
ATOM 2488 C C . GLY B 1 10 ? -5.148 25.375 9.016 1 97.88 10 GLY B C 1
ATOM 2489 O O . GLY B 1 10 ? -5.43 24.594 8.102 1 97.88 10 GLY B O 1
ATOM 2490 N N . TYR B 1 11 ? -3.953 25.578 9.43 1 98.31 11 TYR B N 1
ATOM 2491 C CA . TYR B 1 11 ? -2.838 24.781 8.93 1 98.31 11 TYR B CA 1
ATOM 2492 C C . TYR B 1 11 ? -2.447 23.703 9.93 1 98.31 11 TYR B C 1
ATOM 2494 O O . TYR B 1 11 ? -2.025 24 11.047 1 98.31 11 TYR B O 1
ATOM 2502 N N . ILE B 1 12 ? -2.613 22.5 9.516 1 98.56 12 ILE B N 1
ATOM 2503 C CA . ILE B 1 12 ? -2.285 21.312 10.312 1 98.56 12 ILE B CA 1
ATOM 2504 C C . ILE B 1 12 ? -1.328 20.422 9.531 1 98.56 12 ILE B C 1
ATOM 2506 O O . ILE B 1 12 ? -1.761 19.516 8.805 1 98.56 12 ILE B O 1
ATOM 2510 N N . PRO B 1 13 ? -0.08 20.641 9.664 1 98.19 13 PRO B N 1
ATOM 2511 C CA . PRO B 1 13 ? 0.878 19.875 8.852 1 98.19 13 PRO B CA 1
ATOM 2512 C C . PRO B 1 13 ? 1.006 18.422 9.297 1 98.19 13 PRO B C 1
ATOM 2514 O O . PRO B 1 13 ? 0.936 18.125 10.492 1 98.19 13 PRO B O 1
ATOM 2517 N N . ALA B 1 14 ? 1.137 17.547 8.297 1 97.81 14 ALA B N 1
ATOM 2518 C CA . ALA B 1 14 ? 1.707 16.234 8.586 1 97.81 14 ALA B CA 1
ATOM 2519 C C . ALA B 1 14 ? 3.209 16.328 8.836 1 97.81 14 ALA B C 1
ATOM 2521 O O . ALA B 1 14 ? 3.996 16.469 7.898 1 97.81 14 ALA B O 1
ATOM 2522 N N . ILE B 1 15 ? 3.547 16.188 9.984 1 98.44 15 ILE B N 1
ATOM 2523 C CA . ILE B 1 15 ? 4.93 16.484 10.336 1 98.44 15 ILE B CA 1
ATOM 2524 C C . ILE B 1 15 ? 5.793 15.242 10.125 1 98.44 15 ILE B C 1
ATOM 2526 O O . ILE B 1 15 ? 5.277 14.125 10.07 1 98.44 15 ILE B O 1
ATOM 2530 N N . THR B 1 16 ? 7.098 15.469 9.969 1 98.12 16 THR B N 1
ATOM 2531 C CA . THR B 1 16 ? 8.031 14.359 9.852 1 98.12 16 THR B CA 1
ATOM 2532 C C . THR B 1 16 ? 8.203 13.648 11.188 1 98.12 16 THR B C 1
ATOM 2534 O O . THR B 1 16 ? 7.938 14.227 12.242 1 98.12 16 THR B O 1
ATOM 2537 N N . THR B 1 17 ? 8.539 12.445 11.188 1 98.62 17 THR B N 1
ATOM 2538 C CA . THR B 1 17 ? 8.961 11.695 12.367 1 98.62 17 THR B CA 1
ATOM 2539 C C . THR B 1 17 ? 10.477 11.641 12.461 1 98.62 17 THR B C 1
ATOM 2541 O O . THR B 1 17 ? 11.141 11.047 11.609 1 98.62 17 THR B O 1
ATOM 2544 N N . PRO B 1 18 ? 11.016 12.203 13.484 1 98.5 18 PRO B N 1
ATOM 2545 C CA . PRO B 1 18 ? 12.477 12.211 13.586 1 98.5 18 PRO B CA 1
ATOM 2546 C C . PRO B 1 18 ? 13.055 10.828 13.883 1 98.5 18 PRO B C 1
ATOM 2548 O O . PRO B 1 18 ? 12.68 10.203 14.883 1 98.5 18 PRO B O 1
ATOM 2551 N N . PHE B 1 19 ? 13.891 10.367 12.992 1 98.38 19 PHE B N 1
ATOM 2552 C CA . PHE B 1 19 ? 14.719 9.188 13.219 1 98.38 19 PHE B CA 1
ATOM 2553 C C . PHE B 1 19 ? 16.203 9.57 13.289 1 98.38 19 PHE B C 1
ATOM 2555 O O . PHE B 1 19 ? 16.625 10.547 12.672 1 98.38 19 PHE B O 1
ATOM 2562 N N . THR B 1 20 ? 16.953 8.766 14.078 1 97.69 20 THR B N 1
ATOM 2563 C CA . THR B 1 20 ? 18.406 8.922 14.023 1 97.69 20 THR B CA 1
ATOM 2564 C C . THR B 1 20 ? 18.953 8.422 12.695 1 97.69 20 THR B C 1
ATOM 2566 O O . THR B 1 20 ? 18.219 7.844 11.891 1 97.69 20 THR B O 1
ATOM 2569 N N . ARG B 1 21 ? 20.188 8.695 12.453 1 95.31 21 ARG B N 1
ATOM 2570 C CA . ARG B 1 21 ? 20.828 8.211 11.227 1 95.31 21 ARG B CA 1
ATOM 2571 C C . ARG B 1 21 ? 20.797 6.688 11.156 1 95.31 21 ARG B C 1
ATOM 2573 O O . ARG B 1 21 ? 20.75 6.113 10.07 1 95.31 21 ARG B O 1
ATOM 2580 N N . GLU B 1 22 ? 20.766 6.062 12.336 1 94.12 22 GLU B N 1
ATOM 2581 C CA . GLU B 1 22 ? 20.75 4.605 12.414 1 94.12 22 GLU B CA 1
ATOM 2582 C C . GLU B 1 22 ? 19.344 4.055 12.234 1 94.12 22 GLU B C 1
ATOM 2584 O O . GLU B 1 22 ? 19.156 2.852 12.047 1 94.12 22 GLU B O 1
ATOM 2589 N N . GLY B 1 23 ? 18.344 4.91 12.281 1 95.19 23 GLY B N 1
ATOM 2590 C CA . GLY B 1 23 ? 17 4.477 11.992 1 95.19 23 GLY B CA 1
ATOM 2591 C C . GLY B 1 23 ? 16.125 4.344 13.234 1 95.19 23 GLY B C 1
ATOM 2592 O O . GLY B 1 23 ? 14.977 3.93 13.156 1 95.19 23 GLY B O 1
ATOM 2593 N N . ASP B 1 24 ? 16.703 4.758 14.359 1 97.06 24 ASP B N 1
ATOM 2594 C CA . ASP B 1 24 ? 15.922 4.676 15.586 1 97.06 24 ASP B CA 1
ATOM 2595 C C . ASP B 1 24 ? 15.008 5.891 15.734 1 97.06 24 ASP B C 1
ATOM 2597 O O . ASP B 1 24 ? 15.344 6.988 15.281 1 97.06 24 ASP B O 1
ATOM 2601 N N . LEU B 1 25 ? 13.867 5.66 16.391 1 98.25 25 LEU B N 1
ATOM 2602 C CA . LEU B 1 25 ? 12.984 6.777 16.703 1 98.25 25 LEU B CA 1
ATOM 2603 C C . LEU B 1 25 ? 13.68 7.781 17.625 1 98.25 25 LEU B C 1
ATOM 2605 O O . LEU B 1 25 ? 14.219 7.406 18.672 1 98.25 25 LEU B O 1
ATOM 2609 N N . ASP B 1 26 ? 13.711 9.023 17.234 1 98.31 26 ASP B N 1
ATOM 2610 C CA . ASP B 1 26 ? 14.383 10.078 17.984 1 98.31 26 ASP B CA 1
ATOM 2611 C C . ASP B 1 26 ? 13.383 10.938 18.766 1 98.31 26 ASP B C 1
ATOM 2613 O O . ASP B 1 26 ? 12.984 12.008 18.297 1 98.31 26 ASP B O 1
ATOM 2617 N N . LEU B 1 27 ? 13.133 10.523 19.984 1 98.25 27 LEU B N 1
ATOM 2618 C CA . LEU B 1 27 ? 12.102 11.164 20.781 1 98.25 27 LEU B CA 1
ATOM 2619 C C . LEU B 1 27 ? 12.547 12.555 21.234 1 98.25 27 LEU B C 1
ATOM 2621 O O . LEU B 1 27 ? 11.719 13.453 21.391 1 98.25 27 LEU B O 1
ATOM 2625 N N . ASN B 1 28 ? 13.836 12.719 21.453 1 98 28 ASN B N 1
ATOM 2626 C CA . ASN B 1 28 ? 14.328 14.055 21.781 1 98 28 ASN B CA 1
ATOM 2627 C C . ASN B 1 28 ? 14.133 15.016 20.609 1 98 28 ASN B C 1
ATOM 2629 O O . ASN B 1 28 ? 13.711 16.156 20.797 1 98 28 ASN B O 1
ATOM 2633 N N . GLY B 1 29 ? 14.523 14.523 19.453 1 98.38 29 GLY B N 1
ATOM 2634 C CA . GLY B 1 29 ? 14.258 15.32 18.266 1 98.38 29 GLY B CA 1
ATOM 2635 C C . GLY B 1 29 ? 12.789 15.641 18.078 1 98.38 29 GLY B C 1
ATOM 2636 O O . GLY B 1 29 ? 12.43 16.766 17.703 1 98.38 29 GLY B O 1
ATOM 2637 N N . LEU B 1 30 ? 11.969 14.695 18.375 1 98.75 30 LEU B N 1
ATOM 2638 C CA . LEU B 1 30 ? 10.523 14.891 18.266 1 98.75 30 LEU B CA 1
ATOM 2639 C C . LEU B 1 30 ? 10.055 16.016 19.172 1 98.75 30 LEU B C 1
ATOM 2641 O O . LEU B 1 30 ? 9.312 16.906 18.734 1 98.75 30 LEU B O 1
ATOM 2645 N N . ALA B 1 31 ? 10.484 15.961 20.391 1 98.69 31 ALA B N 1
ATOM 2646 C CA . ALA B 1 31 ? 10.078 17 21.344 1 98.69 31 ALA B CA 1
ATOM 2647 C C . ALA B 1 31 ? 10.508 18.375 20.859 1 98.69 31 ALA B C 1
ATOM 2649 O O . ALA B 1 31 ? 9.734 19.344 20.938 1 98.69 31 ALA B O 1
ATOM 2650 N N . GLY B 1 32 ? 11.758 18.469 20.422 1 98.62 32 GLY B N 1
ATOM 2651 C CA . GLY B 1 32 ? 12.25 19.719 19.891 1 98.62 32 GLY B CA 1
ATOM 2652 C C . GLY B 1 32 ? 11.469 20.203 18.688 1 98.62 32 GLY B C 1
ATOM 2653 O O . GLY B 1 32 ? 11.148 21.391 18.578 1 98.62 32 GLY B O 1
ATOM 2654 N N . GLN B 1 33 ? 11.188 19.359 17.781 1 98.62 33 GLN B N 1
ATOM 2655 C CA . GLN B 1 33 ? 10.414 19.688 16.578 1 98.62 33 GLN B CA 1
ATOM 2656 C C . GLN B 1 33 ? 9.016 20.172 16.953 1 98.62 33 GLN B C 1
ATOM 2658 O O . GLN B 1 33 ? 8.531 21.156 16.406 1 98.62 33 GLN B O 1
ATOM 2663 N N . LEU B 1 34 ? 8.375 19.453 17.844 1 98.81 34 LEU B N 1
ATOM 2664 C CA . LEU B 1 34 ? 7.023 19.812 18.266 1 98.81 34 LEU B CA 1
ATOM 2665 C C . LEU B 1 34 ? 7.008 21.188 18.922 1 98.81 34 LEU B C 1
ATOM 2667 O O . LEU B 1 34 ? 6.098 21.984 18.688 1 98.81 34 LEU B O 1
ATOM 2671 N N . GLU B 1 35 ? 8 21.438 19.734 1 98.81 35 GLU B N 1
ATOM 2672 C CA . GLU B 1 35 ? 8.086 22.75 20.359 1 98.81 35 GLU B CA 1
ATOM 2673 C C . GLU B 1 35 ? 8.242 23.844 19.312 1 98.81 35 GLU B C 1
ATOM 2675 O O . GLU B 1 35 ? 7.688 24.938 19.469 1 98.81 35 GLU B O 1
ATOM 2680 N N . TRP B 1 36 ? 8.992 23.562 18.328 1 98.56 36 TRP B N 1
ATOM 2681 C CA . TRP B 1 36 ? 9.148 24.531 17.25 1 98.56 36 TRP B CA 1
ATOM 2682 C C . TRP B 1 36 ? 7.805 24.812 16.578 1 98.56 36 TRP B C 1
ATOM 2684 O O . TRP B 1 36 ? 7.473 25.969 16.312 1 98.56 36 TRP B O 1
ATOM 2694 N N . TYR B 1 37 ? 7.016 23.781 16.297 1 98.62 37 TYR B N 1
ATOM 2695 C CA . TYR B 1 37 ? 5.711 23.953 15.664 1 98.62 37 TYR B CA 1
ATOM 2696 C C . TYR B 1 37 ? 4.777 24.766 16.562 1 98.62 37 TYR B C 1
ATOM 2698 O O . TYR B 1 37 ? 3.984 25.562 16.078 1 98.62 37 TYR B O 1
ATOM 2706 N N . VAL B 1 38 ? 4.855 24.5 17.859 1 98.69 38 VAL B N 1
ATOM 2707 C CA . VAL B 1 38 ? 4.062 25.281 18.812 1 98.69 38 VAL B CA 1
ATOM 2708 C C . VAL B 1 38 ? 4.477 26.75 18.766 1 98.69 38 VAL B C 1
ATOM 2710 O O . VAL B 1 38 ? 3.623 27.641 18.703 1 98.69 38 VAL B O 1
ATOM 2713 N N . GLN B 1 39 ? 5.773 26.969 18.75 1 98.44 39 GLN B N 1
ATOM 2714 C CA . GLN B 1 39 ? 6.297 28.328 18.688 1 98.44 39 GLN B CA 1
ATOM 2715 C C . GLN B 1 39 ? 5.883 29.031 17.406 1 98.44 39 GLN B C 1
ATOM 2717 O O . GLN B 1 39 ? 5.648 30.234 17.391 1 98.44 39 GLN B O 1
ATOM 2722 N N . GLN B 1 40 ? 5.77 28.25 16.359 1 98.31 40 GLN B N 1
ATOM 2723 C CA . GLN B 1 40 ? 5.367 28.797 15.055 1 98.31 40 GLN B CA 1
ATOM 2724 C C . GLN B 1 40 ? 3.85 28.922 14.961 1 98.31 40 GLN B C 1
ATOM 2726 O O . GLN B 1 40 ? 3.316 29.297 13.914 1 98.31 40 GLN B O 1
ATOM 2731 N N . ARG B 1 41 ? 3.141 28.578 15.953 1 97.94 41 ARG B N 1
ATOM 2732 C CA . ARG B 1 41 ? 1.708 28.797 16.125 1 97.94 41 ARG B CA 1
ATOM 2733 C C . ARG B 1 41 ? 0.901 27.922 15.164 1 97.94 41 ARG B C 1
ATOM 2735 O O . ARG B 1 41 ? -0.089 28.391 14.594 1 97.94 41 ARG B O 1
ATOM 2742 N N . MET B 1 42 ? 1.404 26.766 14.906 1 98.44 42 MET B N 1
ATOM 2743 C CA . MET B 1 42 ? 0.626 25.828 14.094 1 98.44 42 MET B CA 1
ATOM 2744 C C . MET B 1 42 ? -0.739 25.578 14.727 1 98.44 42 MET B C 1
ATOM 2746 O O . MET B 1 42 ? -0.867 25.547 15.953 1 98.44 42 MET B O 1
ATOM 2750 N N . HIS B 1 43 ? -1.789 25.391 13.898 1 98.62 43 HIS B N 1
ATOM 2751 C CA . HIS B 1 43 ? -3.123 25.094 14.414 1 98.62 43 HIS B CA 1
ATOM 2752 C C . HIS B 1 43 ? -3.223 23.656 14.914 1 98.62 43 HIS B C 1
ATOM 2754 O O . HIS B 1 43 ? -4.141 23.328 15.664 1 98.62 43 HIS B O 1
ATOM 2760 N N . GLY B 1 44 ? -2.336 22.781 14.531 1 98.62 44 GLY B N 1
ATOM 2761 C CA . GLY B 1 44 ? -2.26 21.375 14.898 1 98.62 44 GLY B CA 1
ATOM 2762 C C . GLY B 1 44 ? -1.143 20.641 14.195 1 98.62 44 GLY B C 1
ATOM 2763 O O . GLY B 1 44 ? -0.318 21.25 13.516 1 98.62 44 GLY B O 1
ATOM 2764 N N . VAL B 1 45 ? -1.112 19.312 14.406 1 98.81 45 VAL B N 1
ATOM 2765 C CA . VAL B 1 45 ? -0.185 18.453 13.688 1 98.81 45 VAL B CA 1
ATOM 2766 C C . VAL B 1 45 ? -0.843 17.109 13.414 1 98.81 45 VAL B C 1
ATOM 2768 O O . VAL B 1 45 ? -1.705 16.656 14.18 1 98.81 45 VAL B O 1
ATOM 2771 N N . VAL B 1 46 ? -0.5 16.531 12.336 1 98.81 46 VAL B N 1
ATOM 2772 C CA . VAL B 1 46 ? -0.777 15.125 12.055 1 98.81 46 VAL B CA 1
ATOM 2773 C C . VAL B 1 46 ? 0.483 14.289 12.289 1 98.81 46 VAL B C 1
ATOM 2775 O O . VAL B 1 46 ? 1.535 14.57 11.711 1 98.81 46 VAL B O 1
ATOM 2778 N N . LEU B 1 47 ? 0.344 13.328 13.148 1 98.81 47 LEU B N 1
ATOM 2779 C CA . LEU B 1 47 ? 1.437 12.406 13.453 1 98.81 47 LEU B CA 1
ATOM 2780 C C . LEU B 1 47 ? 1.353 11.156 12.586 1 98.81 47 LEU B C 1
ATOM 2782 O O . LEU B 1 47 ? 0.257 10.68 12.289 1 98.81 47 LEU B O 1
ATOM 2786 N N . ALA B 1 48 ? 2.49 10.641 12.195 1 98.31 48 ALA B N 1
ATOM 2787 C CA . ALA B 1 48 ? 2.592 9.383 11.469 1 98.31 48 ALA B CA 1
ATOM 2788 C C . ALA B 1 48 ? 1.769 9.414 10.18 1 98.31 48 ALA B C 1
ATOM 2790 O O . ALA B 1 48 ? 1.116 8.43 9.828 1 98.31 48 ALA B O 1
ATOM 2791 N N . GLY B 1 49 ? 1.664 10.609 9.555 1 97.31 49 GLY B N 1
ATOM 2792 C CA . GLY B 1 49 ? 1.131 10.68 8.203 1 97.31 49 GLY B CA 1
ATOM 2793 C C . GLY B 1 49 ? 2.096 10.172 7.156 1 97.31 49 GLY B C 1
ATOM 2794 O O . GLY B 1 49 ? 3.061 9.469 7.477 1 97.31 49 GLY B O 1
ATOM 2795 N N . THR B 1 50 ? 1.836 10.477 5.949 1 95.94 50 THR B N 1
ATOM 2796 C CA . THR B 1 50 ? 2.74 10.086 4.875 1 95.94 50 THR B CA 1
ATOM 2797 C C . THR B 1 50 ? 4.117 10.711 5.074 1 95.94 50 THR B C 1
ATOM 2799 O O . THR B 1 50 ? 5.137 10.016 4.996 1 95.94 50 THR B O 1
ATOM 2802 N N . SER B 1 51 ? 4.141 12 5.402 1 95.94 51 SER B N 1
ATOM 2803 C CA . SER B 1 51 ? 5.398 12.695 5.664 1 95.94 51 SER B CA 1
ATOM 2804 C C . SER B 1 51 ? 6.07 12.156 6.926 1 95.94 51 SER B C 1
ATOM 2806 O O . SER B 1 51 ? 7.285 12.305 7.098 1 95.94 51 SER B O 1
ATOM 2808 N N . GLY B 1 52 ? 5.273 11.617 7.781 1 97.44 52 GLY B N 1
ATOM 2809 C CA . GLY B 1 52 ? 5.781 11.07 9.031 1 97.44 52 GLY B CA 1
ATOM 2810 C C . GLY B 1 52 ? 6.234 9.633 8.914 1 97.44 52 GLY B C 1
ATOM 2811 O O . GLY B 1 52 ? 6.594 9 9.914 1 97.44 52 GLY B O 1
ATOM 2812 N N . GLU B 1 53 ? 6.137 9.07 7.75 1 97.44 53 GLU B N 1
ATOM 2813 C CA . GLU B 1 53 ? 6.656 7.734 7.449 1 97.44 53 GLU B CA 1
ATOM 2814 C C . GLU B 1 53 ? 5.965 6.672 8.297 1 97.44 53 GLU B C 1
ATOM 2816 O O . GLU B 1 53 ? 6.625 5.797 8.859 1 97.44 53 GLU B O 1
ATOM 2821 N N . TRP B 1 54 ? 4.656 6.738 8.344 1 97.81 54 TRP B N 1
ATOM 2822 C CA . TRP B 1 54 ? 3.906 5.762 9.125 1 97.81 54 TRP B CA 1
ATOM 2823 C C . TRP B 1 54 ? 4.281 4.34 8.727 1 97.81 54 TRP B C 1
ATOM 2825 O O . TRP B 1 54 ? 4.305 3.439 9.57 1 97.81 54 TRP B O 1
ATOM 2835 N N . PHE B 1 55 ? 4.633 4.055 7.508 1 96.69 55 PHE B N 1
ATOM 2836 C CA . PHE B 1 55 ? 4.887 2.746 6.918 1 96.69 55 PHE B CA 1
ATOM 2837 C C . PHE B 1 55 ? 6.191 2.16 7.438 1 96.69 55 PHE B C 1
ATOM 2839 O O . PHE B 1 55 ? 6.461 0.97 7.262 1 96.69 55 PHE B O 1
ATOM 2846 N N . SER B 1 56 ? 6.953 2.979 8.07 1 96.44 56 SER B N 1
ATOM 2847 C CA . SER B 1 56 ? 8.219 2.48 8.594 1 96.44 56 SER B CA 1
ATOM 2848 C C . SER B 1 56 ? 8.156 2.312 10.109 1 96.44 56 SER B C 1
ATOM 2850 O O . SER B 1 56 ? 9.133 1.889 10.734 1 96.44 56 SER B O 1
ATOM 2852 N N . LEU B 1 57 ? 7.051 2.613 10.695 1 97.56 57 LEU B N 1
ATOM 2853 C CA . LEU B 1 57 ? 6.898 2.539 12.148 1 97.56 57 LEU B CA 1
ATOM 2854 C C . LEU B 1 57 ? 6.324 1.191 12.57 1 97.56 57 LEU B C 1
ATOM 2856 O O . LEU B 1 57 ? 5.395 0.686 11.938 1 97.56 57 LEU B O 1
ATOM 2860 N N . SER B 1 58 ? 6.914 0.649 13.617 1 95.44 58 SER B N 1
ATOM 2861 C CA . SER B 1 58 ? 6.238 -0.453 14.297 1 95.44 58 SER B CA 1
ATOM 2862 C C . SER B 1 58 ? 5.031 0.04 15.086 1 95.44 58 SER B C 1
ATOM 2864 O O . SER B 1 58 ? 4.883 1.241 15.32 1 95.44 58 SER B O 1
ATOM 2866 N N . GLU B 1 59 ? 4.191 -0.913 15.438 1 96.31 59 GLU B N 1
ATOM 2867 C CA . GLU B 1 59 ? 3.041 -0.567 16.266 1 96.31 59 GLU B CA 1
ATOM 2868 C C . GLU B 1 59 ? 3.477 0.111 17.562 1 96.31 59 GLU B C 1
ATOM 2870 O O . GLU B 1 59 ? 2.883 1.11 17.969 1 96.31 59 GLU B O 1
ATOM 2875 N N . SER B 1 60 ? 4.531 -0.418 18.156 1 97.69 60 SER B N 1
ATOM 2876 C CA . SER B 1 60 ? 5.027 0.133 19.406 1 97.69 60 SER B CA 1
ATOM 2877 C C . SER B 1 60 ? 5.625 1.522 19.203 1 97.69 60 SER B C 1
ATOM 2879 O O . SER B 1 60 ? 5.441 2.41 20.047 1 97.69 60 SER B O 1
ATOM 2881 N N . GLU B 1 61 ? 6.336 1.711 18.172 1 98.31 61 GLU B N 1
ATOM 2882 C CA . GLU B 1 61 ? 6.906 3.021 17.891 1 98.31 61 GLU B CA 1
ATOM 2883 C C . GLU B 1 61 ? 5.809 4.066 17.672 1 98.31 61 GLU B C 1
ATOM 2885 O O . GLU B 1 61 ? 5.93 5.199 18.141 1 98.31 61 GLU B O 1
ATOM 2890 N N . ARG B 1 62 ? 4.789 3.709 16.953 1 98.56 62 ARG B N 1
ATOM 2891 C CA . ARG B 1 62 ? 3.682 4.625 16.688 1 98.56 62 ARG B CA 1
ATOM 2892 C C . ARG B 1 62 ? 2.996 5.031 17.984 1 98.56 62 ARG B C 1
ATOM 2894 O O . ARG B 1 62 ? 2.67 6.207 18.188 1 98.56 62 ARG B O 1
ATOM 2901 N N . ALA B 1 63 ? 2.801 4.062 18.844 1 98.81 63 ALA B N 1
ATOM 2902 C CA . ALA B 1 63 ? 2.201 4.355 20.141 1 98.81 63 ALA B CA 1
ATOM 2903 C C . ALA B 1 63 ? 3.078 5.312 20.938 1 98.81 63 ALA B C 1
ATOM 2905 O O . ALA B 1 63 ? 2.578 6.25 21.562 1 98.81 63 ALA B O 1
ATOM 2906 N N . GLN B 1 64 ? 4.359 5.051 20.953 1 98.75 64 GLN B N 1
ATOM 2907 C CA . GLN B 1 64 ? 5.297 5.922 21.656 1 98.75 64 GLN B CA 1
ATOM 2908 C C . GLN B 1 64 ? 5.277 7.332 21.078 1 98.75 64 GLN B C 1
ATOM 2910 O O . GLN B 1 64 ? 5.336 8.312 21.812 1 98.75 64 GLN B O 1
ATOM 2915 N N . LEU B 1 65 ? 5.234 7.375 19.781 1 98.88 65 LEU B N 1
ATOM 2916 C CA . LEU B 1 65 ? 5.145 8.656 19.078 1 98.88 65 LEU B CA 1
ATOM 2917 C C . LEU B 1 65 ? 3.918 9.438 19.531 1 98.88 65 LEU B C 1
ATOM 2919 O O . LEU B 1 65 ? 4.004 10.641 19.797 1 98.88 65 LEU B O 1
ATOM 2923 N N . PHE B 1 66 ? 2.768 8.766 19.625 1 98.94 66 PHE B N 1
ATOM 2924 C CA . PHE B 1 66 ? 1.525 9.398 20.047 1 98.94 66 PHE B CA 1
ATOM 2925 C C . PHE B 1 66 ? 1.646 9.93 21.484 1 98.94 66 PHE B C 1
ATOM 2927 O O . PHE B 1 66 ? 1.321 11.086 21.75 1 98.94 66 PHE B O 1
ATOM 2934 N N . ILE B 1 67 ? 2.191 9.094 22.312 1 98.88 67 ILE B N 1
ATOM 2935 C CA . ILE B 1 67 ? 2.281 9.422 23.734 1 98.88 67 ILE B CA 1
ATOM 2936 C C . ILE B 1 67 ? 3.205 10.625 23.938 1 98.88 67 ILE B C 1
ATOM 2938 O O . ILE B 1 67 ? 2.842 11.594 24.609 1 98.88 67 ILE B O 1
ATOM 2942 N N . GLU B 1 68 ? 4.352 10.562 23.344 1 98.81 68 GLU B N 1
ATOM 2943 C CA . GLU B 1 68 ? 5.336 11.625 23.5 1 98.81 68 GLU B CA 1
ATOM 2944 C C . GLU B 1 68 ? 4.832 12.938 22.906 1 98.81 68 GLU B C 1
ATOM 2946 O O . GLU B 1 68 ? 5.082 14.016 23.453 1 98.81 68 GLU B O 1
ATOM 2951 N N . SER B 1 69 ? 4.156 12.859 21.781 1 98.88 69 SER B N 1
ATOM 2952 C CA . SER B 1 69 ? 3.645 14.062 21.141 1 98.88 69 SER B CA 1
ATOM 2953 C C . SER B 1 69 ? 2.561 14.727 21.984 1 98.88 69 SER B C 1
ATOM 2955 O O . SER B 1 69 ? 2.559 15.945 22.156 1 98.88 69 SER B O 1
ATOM 2957 N N . ALA B 1 70 ? 1.634 13.922 22.453 1 98.81 70 ALA B N 1
ATOM 2958 C CA . ALA B 1 70 ? 0.582 14.453 23.312 1 98.81 70 ALA B CA 1
ATOM 2959 C C . ALA B 1 70 ? 1.173 15.125 24.547 1 98.81 70 ALA B C 1
ATOM 2961 O O . ALA B 1 70 ? 0.744 16.219 24.938 1 98.81 70 ALA B O 1
ATOM 2962 N N . ARG B 1 71 ? 2.131 14.438 25.141 1 98.62 71 ARG B N 1
ATOM 2963 C CA . ARG B 1 71 ? 2.783 14.961 26.328 1 98.62 71 ARG B CA 1
ATOM 2964 C C . ARG B 1 71 ? 3.459 16.297 26.047 1 98.62 71 ARG B C 1
ATOM 2966 O O . ARG B 1 71 ? 3.287 17.266 26.797 1 98.62 71 ARG B O 1
ATOM 2973 N N . THR B 1 72 ? 4.199 16.391 24.984 1 98.75 72 THR B N 1
ATOM 2974 C CA . THR B 1 72 ? 4.984 17.562 24.641 1 98.75 72 THR B CA 1
ATOM 2975 C C . THR B 1 72 ? 4.074 18.734 24.281 1 98.75 72 THR B C 1
ATOM 2977 O O . THR B 1 72 ? 4.305 19.859 24.719 1 98.75 72 THR B O 1
ATOM 2980 N N . ILE B 1 73 ? 3.057 18.5 23.484 1 98.69 73 ILE B N 1
ATOM 2981 C CA . ILE B 1 73 ? 2.174 19.562 23 1 98.69 73 ILE B CA 1
ATOM 2982 C C . ILE B 1 73 ? 1.288 20.047 24.141 1 98.69 73 ILE B C 1
ATOM 2984 O O . ILE B 1 73 ? 0.99 21.25 24.234 1 98.69 73 ILE B O 1
ATOM 2988 N N . ASP B 1 74 ? 0.825 19.109 24.953 1 98.38 74 ASP B N 1
ATOM 2989 C CA . ASP B 1 74 ? 0.131 19.406 26.188 1 98.38 74 ASP B CA 1
ATOM 2990 C C . ASP B 1 74 ? -1.065 20.328 25.953 1 98.38 74 ASP B C 1
ATOM 2992 O O . ASP B 1 74 ? -1.195 21.375 26.594 1 98.38 74 ASP B O 1
ATOM 2996 N N . GLY B 1 75 ? -1.807 20.016 24.953 1 98.12 75 GLY B N 1
ATOM 2997 C CA . GLY B 1 75 ? -3.084 20.672 24.734 1 98.12 75 GLY B CA 1
ATOM 2998 C C . GLY B 1 75 ? -2.947 22.016 24.047 1 98.12 75 GLY B C 1
ATOM 2999 O O . GLY B 1 75 ? -3.936 22.734 23.859 1 98.12 75 GLY B O 1
ATOM 3000 N N . ARG B 1 76 ? -1.81 22.344 23.516 1 98.38 76 ARG B N 1
ATOM 3001 C CA . ARG B 1 76 ? -1.564 23.688 22.984 1 98.38 76 ARG B CA 1
ATOM 3002 C C . ARG B 1 76 ? -1.992 23.781 21.531 1 98.38 76 ARG B C 1
ATOM 3004 O O . ARG B 1 76 ? -2.133 24.875 20.984 1 98.38 76 ARG B O 1
ATOM 3011 N N . MET B 1 77 ? -2.191 22.688 20.922 1 98.12 77 MET B N 1
ATOM 3012 C CA . MET B 1 77 ? -2.736 22.641 19.562 1 98.12 77 MET B CA 1
ATOM 3013 C C . MET B 1 77 ? -3.371 21.281 19.281 1 98.12 77 MET B C 1
ATOM 3015 O O . MET B 1 77 ? -3.24 20.359 20.078 1 98.12 77 MET B O 1
ATOM 3019 N N . THR B 1 78 ? -4.156 21.172 18.203 1 98.5 78 THR B N 1
ATOM 3020 C CA . THR B 1 78 ? -4.812 19.922 17.781 1 98.5 78 THR B CA 1
ATOM 3021 C C . THR B 1 78 ? -3.777 18.859 17.422 1 98.5 78 THR B C 1
ATOM 3023 O O . THR B 1 78 ? -2.803 19.141 16.734 1 98.5 78 THR B O 1
ATOM 3026 N N . VAL B 1 79 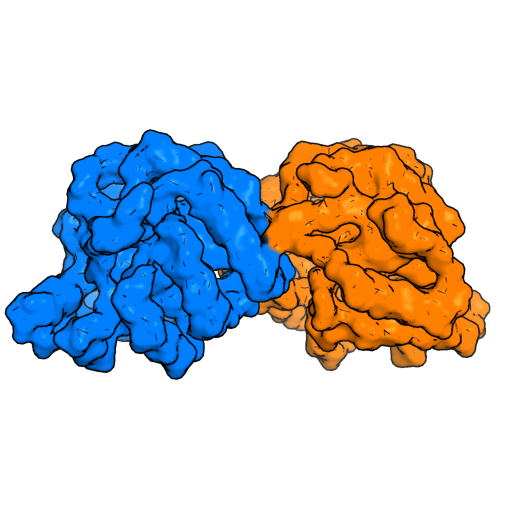? -3.943 17.672 17.922 1 98.88 79 VAL B N 1
ATOM 3027 C CA . VAL B 1 79 ? -3.039 16.562 17.625 1 98.88 79 VAL B CA 1
ATOM 3028 C C . VAL B 1 79 ? -3.828 15.406 17.016 1 98.88 79 VAL B C 1
ATOM 3030 O O . VAL B 1 79 ? -4.691 14.828 17.688 1 98.88 79 VAL B O 1
ATOM 3033 N N . ILE B 1 80 ? -3.562 15.062 15.773 1 98.88 80 ILE B N 1
ATOM 3034 C CA . ILE B 1 80 ? -4.219 13.984 15.055 1 98.88 80 ILE B CA 1
ATOM 3035 C C . ILE B 1 80 ? -3.225 12.852 14.789 1 98.88 80 ILE B C 1
ATOM 3037 O O . ILE B 1 80 ? -2.111 13.102 14.32 1 98.88 80 ILE B O 1
ATOM 3041 N N . GLY B 1 81 ? -3.547 11.648 15.133 1 98.88 81 GLY B N 1
ATOM 3042 C CA . GLY B 1 81 ? -2.693 10.5 14.891 1 98.88 81 GLY B CA 1
ATOM 3043 C C . GLY B 1 81 ? -3.154 9.648 13.719 1 98.88 81 GLY B C 1
ATOM 3044 O O . GLY B 1 81 ? -4.301 9.195 13.695 1 98.88 81 GLY B O 1
ATOM 3045 N N . SER B 1 82 ? -2.271 9.422 12.789 1 98.75 82 SER B N 1
ATOM 3046 C CA . SER B 1 82 ? -2.615 8.555 11.664 1 98.75 82 SER B CA 1
ATOM 3047 C C . SER B 1 82 ? -2.643 7.09 12.078 1 98.75 82 SER B C 1
ATOM 3049 O O . SER B 1 82 ? -1.749 6.625 12.789 1 98.75 82 SER B O 1
ATOM 3051 N N . CYS B 1 83 ? -3.633 6.426 11.586 1 98.69 83 CYS B N 1
ATOM 3052 C CA . CYS B 1 83 ? -3.852 5.027 11.93 1 98.69 83 CYS B CA 1
ATOM 3053 C C . CYS B 1 83 ? -3.889 4.156 10.68 1 98.69 83 CYS B C 1
ATOM 3055 O O . CYS B 1 83 ? -4.578 3.135 10.648 1 98.69 83 CYS B O 1
ATOM 3057 N N . ASN B 1 84 ? -3.189 4.535 9.664 1 98 84 ASN B N 1
ATOM 3058 C CA . ASN B 1 84 ? -3.166 3.799 8.406 1 98 84 ASN B CA 1
ATOM 3059 C C . ASN B 1 84 ? -2.756 2.346 8.617 1 98 84 ASN B C 1
ATOM 3061 O O . ASN B 1 84 ? -1.871 2.055 9.422 1 98 84 ASN B O 1
ATOM 3065 N N . ALA B 1 85 ? -3.434 1.47 7.918 1 96.25 85 ALA B N 1
ATOM 3066 C CA . ALA B 1 85 ? -3.205 0.032 8.039 1 96.25 85 ALA B CA 1
ATOM 3067 C C . ALA B 1 85 ? -3.801 -0.719 6.852 1 96.25 85 ALA B C 1
ATOM 3069 O O . ALA B 1 85 ? -4.543 -0.141 6.051 1 96.25 85 ALA B O 1
ATOM 3070 N N . PHE B 1 86 ? -3.479 -1.992 6.738 1 95.69 86 PHE B N 1
ATOM 3071 C CA . PHE B 1 86 ? -4.062 -2.844 5.711 1 95.69 86 PHE B CA 1
ATOM 3072 C C . PHE B 1 86 ? -5.426 -3.363 6.148 1 95.69 86 PHE B C 1
ATOM 3074 O O . PHE B 1 86 ? -6.293 -3.629 5.312 1 95.69 86 PHE B O 1
ATOM 3081 N N . THR B 1 87 ? -5.566 -3.549 7.438 1 94.31 87 THR B N 1
ATOM 3082 C CA . THR B 1 87 ? -6.805 -4.133 7.941 1 94.31 87 THR B CA 1
ATOM 3083 C C . THR B 1 87 ? -7.449 -3.215 8.977 1 94.31 87 THR B C 1
ATOM 3085 O O . THR B 1 87 ? -6.766 -2.416 9.617 1 94.31 87 THR B O 1
ATOM 3088 N N . ALA B 1 88 ? -8.766 -3.361 9.133 1 95.94 88 ALA B N 1
ATOM 3089 C CA . ALA B 1 88 ? -9.469 -2.602 10.164 1 95.94 88 ALA B CA 1
ATOM 3090 C C . ALA B 1 88 ? -8.953 -2.963 11.555 1 95.94 88 ALA B C 1
ATOM 3092 O O . ALA B 1 88 ? -8.828 -2.094 12.422 1 95.94 88 ALA B O 1
ATOM 3093 N N . ALA B 1 89 ? -8.656 -4.211 11.727 1 94.5 89 ALA B N 1
ATOM 3094 C CA . ALA B 1 89 ? -8.18 -4.664 13.031 1 94.5 89 ALA B CA 1
ATOM 3095 C C . ALA B 1 89 ? -6.895 -3.938 13.43 1 94.5 89 ALA B C 1
ATOM 3097 O O . ALA B 1 89 ? -6.738 -3.523 14.578 1 94.5 89 ALA B O 1
ATOM 3098 N N . GLU B 1 90 ? -6.012 -3.852 12.508 1 95.44 90 GLU B N 1
ATOM 3099 C CA . GLU B 1 90 ? -4.77 -3.137 12.773 1 95.44 90 GLU B CA 1
ATOM 3100 C C . GLU B 1 90 ? -5.023 -1.648 13 1 95.44 90 GLU B C 1
ATOM 3102 O O . GLU B 1 90 ? -4.465 -1.049 13.914 1 95.44 90 GLU B O 1
ATOM 3107 N N . ALA B 1 91 ? -5.832 -1.04 12.195 1 97.88 91 ALA B N 1
ATOM 3108 C CA . ALA B 1 91 ? -6.188 0.369 12.352 1 97.88 91 ALA B CA 1
ATOM 3109 C C . ALA B 1 91 ? -6.805 0.633 13.719 1 97.88 91 ALA B C 1
ATOM 3111 O O . ALA B 1 91 ? -6.523 1.657 14.352 1 97.88 91 ALA B O 1
ATOM 3112 N N . ILE B 1 92 ? -7.629 -0.271 14.164 1 98.25 92 ILE B N 1
ATOM 3113 C CA . ILE B 1 92 ? -8.32 -0.149 15.438 1 98.25 92 ILE B CA 1
ATOM 3114 C C . ILE B 1 92 ? -7.297 -0.162 16.578 1 98.25 92 ILE B C 1
ATOM 3116 O O . ILE B 1 92 ? -7.418 0.607 17.531 1 98.25 92 ILE B O 1
ATOM 3120 N N . ARG B 1 93 ? -6.238 -1.005 16.484 1 98.12 93 ARG B N 1
ATOM 3121 C CA . ARG B 1 93 ? -5.191 -1.003 17.5 1 98.12 93 ARG B CA 1
ATOM 3122 C C . ARG B 1 93 ? -4.484 0.345 17.547 1 98.12 93 ARG B C 1
ATOM 3124 O O . ARG B 1 93 ? -4.215 0.869 18.641 1 98.12 93 ARG B O 1
ATOM 3131 N N . HIS B 1 94 ? -4.227 0.913 16.406 1 98.69 94 HIS B N 1
ATOM 3132 C CA . HIS B 1 94 ? -3.607 2.234 16.359 1 98.69 94 HIS B CA 1
ATOM 3133 C C . HIS B 1 94 ? -4.547 3.299 16.906 1 98.69 94 HIS B C 1
ATOM 3135 O O . HIS B 1 94 ? -4.102 4.223 17.594 1 98.69 94 HIS B O 1
ATOM 3141 N N . ALA B 1 95 ? -5.82 3.168 16.578 1 98.75 95 ALA B N 1
ATOM 3142 C CA . ALA B 1 95 ? -6.809 4.125 17.062 1 98.75 95 ALA B CA 1
ATOM 3143 C C . ALA B 1 95 ? -6.898 4.09 18.594 1 98.75 95 ALA B C 1
ATOM 3145 O O . ALA B 1 95 ? -6.996 5.137 19.234 1 98.75 95 ALA B O 1
ATOM 3146 N N . HIS B 1 96 ? -6.859 2.932 19.141 1 98.81 96 HIS B N 1
ATOM 3147 C CA . HIS B 1 96 ? -6.883 2.803 20.594 1 98.81 96 HIS B CA 1
ATOM 3148 C C . HIS B 1 96 ? -5.629 3.4 21.219 1 98.81 96 HIS B C 1
ATOM 3150 O O . HIS B 1 96 ? -5.691 3.979 22.297 1 98.81 96 HIS B O 1
ATOM 3156 N N . ALA B 1 97 ? -4.508 3.207 20.594 1 98.81 97 ALA B N 1
ATOM 3157 C CA . ALA B 1 97 ? -3.279 3.838 21.062 1 98.81 97 ALA B CA 1
ATOM 3158 C C . ALA B 1 97 ? -3.406 5.359 21.062 1 98.81 97 ALA B C 1
ATOM 3160 O O . ALA B 1 97 ? -2.973 6.027 22 1 98.81 97 ALA B O 1
ATOM 3161 N N . ALA B 1 98 ? -3.982 5.891 20 1 98.81 98 ALA B N 1
ATOM 3162 C CA . ALA B 1 98 ? -4.215 7.332 19.922 1 98.81 98 ALA B CA 1
ATOM 3163 C C . ALA B 1 98 ? -5.148 7.805 21.031 1 98.81 98 ALA B C 1
ATOM 3165 O O . ALA B 1 98 ? -4.906 8.836 21.656 1 98.81 98 ALA B O 1
ATOM 3166 N N . GLU B 1 99 ? -6.18 7.039 21.219 1 98.38 99 GLU B N 1
ATOM 3167 C CA . GLU B 1 99 ? -7.148 7.332 22.266 1 98.38 99 GLU B CA 1
ATOM 3168 C C . GLU B 1 99 ? -6.492 7.332 23.641 1 98.38 99 GLU B C 1
ATOM 3170 O O . GLU B 1 99 ? -6.695 8.25 24.438 1 98.38 99 GLU B O 1
ATOM 3175 N N . ARG B 1 100 ? -5.695 6.312 23.922 1 98.38 100 ARG B N 1
ATOM 3176 C CA . ARG B 1 100 ? -5.008 6.188 25.203 1 98.38 100 ARG B CA 1
ATOM 3177 C C . ARG B 1 100 ? -4.031 7.344 25.422 1 98.38 100 ARG B C 1
ATOM 3179 O O . ARG B 1 100 ? -3.842 7.801 26.547 1 98.38 100 ARG B O 1
ATOM 3186 N N . ALA B 1 101 ? -3.422 7.812 24.344 1 98.69 101 ALA B N 1
ATOM 3187 C CA . ALA B 1 101 ? -2.449 8.898 24.406 1 98.69 101 ALA B CA 1
ATOM 3188 C C . ALA B 1 101 ? -3.141 10.242 24.594 1 98.69 101 ALA B C 1
ATOM 3190 O O . ALA B 1 101 ? -2.494 11.242 24.922 1 98.69 101 ALA B O 1
ATOM 3191 N N . GLY B 1 102 ? -4.469 10.297 24.359 1 98.31 102 GLY B N 1
ATOM 3192 C CA . GLY B 1 102 ? -5.227 11.531 24.531 1 98.31 102 GLY B CA 1
ATOM 3193 C C . GLY B 1 102 ? -5.176 12.43 23.297 1 98.31 102 GLY B C 1
ATOM 3194 O O . GLY B 1 102 ? -5.27 13.648 23.422 1 98.31 102 GLY B O 1
ATOM 3195 N N . LEU B 1 103 ? -5.016 11.867 22.125 1 98.75 103 LEU B N 1
ATOM 3196 C CA . LEU B 1 103 ? -5.004 12.68 20.906 1 98.75 103 LEU B CA 1
ATOM 3197 C C . LEU B 1 103 ? -6.395 13.227 20.609 1 98.75 103 LEU B C 1
ATOM 3199 O O . LEU B 1 103 ? -7.387 12.758 21.172 1 98.75 103 LEU B O 1
ATOM 3203 N N . ASP B 1 104 ? -6.457 14.227 19.766 1 98.38 104 ASP B N 1
ATOM 3204 C CA . ASP B 1 104 ? -7.711 14.914 19.469 1 98.38 104 ASP B CA 1
ATOM 3205 C C . ASP B 1 104 ? -8.492 14.18 18.375 1 98.38 104 ASP B C 1
ATOM 3207 O O . ASP B 1 104 ? -9.688 14.422 18.203 1 98.38 104 ASP B O 1
ATOM 3211 N N . GLY B 1 105 ? -7.848 13.312 17.656 1 98.62 105 GLY B N 1
ATOM 3212 C CA . GLY B 1 105 ? -8.477 12.555 16.578 1 98.62 105 GLY B CA 1
ATOM 3213 C C . GLY B 1 105 ? -7.516 11.641 15.852 1 98.62 105 GLY B C 1
ATOM 3214 O O . GLY B 1 105 ? -6.34 11.547 16.203 1 98.62 105 GLY B O 1
ATOM 3215 N N . ILE B 1 106 ? -8.062 10.945 14.852 1 98.81 106 ILE B N 1
ATOM 3216 C CA . ILE B 1 106 ? -7.262 10.031 14.047 1 98.81 106 ILE B CA 1
ATOM 3217 C C . ILE B 1 106 ? -7.48 10.312 12.562 1 98.81 106 ILE B C 1
ATOM 3219 O O . ILE B 1 106 ? -8.453 10.969 12.188 1 98.81 106 ILE B O 1
ATOM 3223 N N . LEU B 1 107 ? -6.574 9.898 11.812 1 98.75 107 LEU B N 1
ATOM 3224 C CA . LEU B 1 107 ? -6.594 10.016 10.359 1 98.75 107 LEU B CA 1
ATOM 3225 C C . LEU B 1 107 ? -6.297 8.672 9.703 1 98.75 107 LEU B C 1
ATOM 3227 O O . LEU B 1 107 ? -5.41 7.938 10.148 1 98.75 107 LEU B O 1
ATOM 3231 N N . LEU B 1 108 ? -7.059 8.32 8.648 1 98.19 108 LEU B N 1
ATOM 3232 C CA . LEU B 1 108 ? -6.891 7.031 7.996 1 98.19 108 LEU B CA 1
ATOM 3233 C C . LEU B 1 108 ? -6.996 7.164 6.48 1 98.19 108 LEU B C 1
ATOM 3235 O O . LEU B 1 108 ? -7.875 7.867 5.977 1 98.19 108 LEU B O 1
ATOM 3239 N N . THR B 1 109 ? -6.164 6.48 5.812 1 98.31 109 THR B N 1
ATOM 3240 C CA . THR B 1 109 ? -6.289 6.273 4.375 1 98.31 109 THR B CA 1
ATOM 3241 C C . THR B 1 109 ? -7.051 4.984 4.078 1 98.31 109 THR B C 1
ATOM 3243 O O . THR B 1 109 ? -7.27 4.164 4.973 1 98.31 109 THR B O 1
ATOM 3246 N N . PRO B 1 110 ? -7.457 4.836 2.742 1 97.69 110 PRO B N 1
ATOM 3247 C CA . PRO B 1 110 ? -7.746 3.457 2.338 1 97.69 110 PRO B CA 1
ATOM 3248 C C . PRO B 1 110 ? -6.566 2.516 2.566 1 97.69 110 PRO B C 1
ATOM 3250 O O . PRO B 1 110 ? -5.414 2.953 2.561 1 97.69 110 PRO B O 1
ATOM 3253 N N . PRO B 1 111 ? -6.926 1.239 2.814 1 96.94 111 PRO B N 1
ATOM 3254 C CA . PRO B 1 111 ? -5.816 0.285 2.857 1 96.94 111 PRO B CA 1
ATOM 3255 C C . PRO B 1 111 ? -4.996 0.275 1.569 1 96.94 111 PRO B C 1
ATOM 3257 O O . PRO B 1 111 ? -5.543 0.04 0.488 1 96.94 111 PRO B O 1
ATOM 3260 N N . PRO B 1 112 ? -3.717 0.488 1.668 1 96.38 112 PRO B N 1
ATOM 3261 C CA . PRO B 1 112 ? -2.895 0.521 0.456 1 96.38 112 PRO B CA 1
ATOM 3262 C C . PRO B 1 112 ? -2.77 -0.849 -0.209 1 96.38 112 PRO B C 1
ATOM 3264 O O . PRO B 1 112 ? -2.963 -1.877 0.446 1 96.38 112 PRO B O 1
ATOM 3267 N N . TYR B 1 113 ? -2.455 -0.885 -1.526 1 96.19 113 TYR B N 1
ATOM 3268 C CA . TYR B 1 113 ? -2.145 -2.098 -2.273 1 96.19 113 TYR B CA 1
ATOM 3269 C C . TYR B 1 113 ? -3.42 -2.83 -2.68 1 96.19 113 TYR B C 1
ATOM 3271 O O . TYR B 1 113 ? -3.512 -3.363 -3.787 1 96.19 113 TYR B O 1
ATOM 3279 N N . ILE B 1 114 ? -4.438 -2.838 -1.835 1 95.88 114 ILE B N 1
ATOM 3280 C CA . ILE B 1 114 ? -5.566 -3.758 -1.907 1 95.88 114 ILE B CA 1
ATOM 3281 C C . ILE B 1 114 ? -6.52 -3.318 -3.016 1 95.88 114 ILE B C 1
ATOM 3283 O O . ILE B 1 114 ? -7.176 -4.152 -3.648 1 95.88 114 ILE B O 1
ATOM 3287 N N . VAL B 1 115 ? -6.625 -1.999 -3.197 1 95 115 VAL B N 1
ATOM 3288 C CA . VAL B 1 115 ? -7.543 -1.376 -4.145 1 95 115 VAL B CA 1
ATOM 3289 C C . VAL B 1 115 ? -8.977 -1.811 -3.842 1 95 115 VAL B C 1
ATOM 3291 O O . VAL B 1 115 ? -9.672 -2.328 -4.719 1 95 115 VAL B O 1
ATOM 3294 N N . PRO B 1 116 ? -9.438 -1.535 -2.676 1 95.94 116 PRO B N 1
ATOM 3295 C CA . PRO B 1 116 ? -10.773 -1.973 -2.266 1 95.94 116 PRO B CA 1
ATOM 3296 C C . PRO B 1 116 ? -11.883 -1.291 -3.057 1 95.94 116 PRO B C 1
ATOM 3298 O O . PRO B 1 116 ? -11.711 -0.167 -3.533 1 95.94 116 PRO B O 1
ATOM 3301 N N . SER B 1 117 ? -12.992 -1.941 -3.178 1 95.31 117 SER B N 1
ATOM 3302 C CA . SER B 1 117 ? -14.195 -1.344 -3.746 1 95.31 117 SER B CA 1
ATOM 3303 C C . SER B 1 117 ? -14.812 -0.326 -2.791 1 95.31 117 SER B C 1
ATOM 3305 O O . SER B 1 117 ? -14.414 -0.244 -1.626 1 95.31 117 SER B O 1
ATOM 3307 N N . ALA B 1 118 ? -15.781 0.46 -3.328 1 97 118 ALA B N 1
ATOM 3308 C CA . ALA B 1 118 ? -16.469 1.45 -2.506 1 97 118 ALA B CA 1
ATOM 3309 C C . ALA B 1 118 ? -17.109 0.797 -1.287 1 97 118 ALA B C 1
ATOM 3311 O O . ALA B 1 118 ? -17 1.302 -0.168 1 97 118 ALA B O 1
ATOM 3312 N N . ASN B 1 119 ? -17.781 -0.382 -1.514 1 96.88 119 ASN B N 1
ATOM 3313 C CA . ASN B 1 119 ? -18.438 -1.067 -0.411 1 96.88 119 ASN B CA 1
ATOM 3314 C C . ASN B 1 119 ? -17.438 -1.576 0.62 1 96.88 119 ASN B C 1
ATOM 3316 O O . ASN B 1 119 ? -17.703 -1.545 1.822 1 96.88 119 ASN B O 1
ATOM 3320 N N . GLU B 1 120 ? -16.359 -2.072 0.166 1 97.31 120 GLU B N 1
ATOM 3321 C CA . GLU B 1 120 ? -15.305 -2.535 1.07 1 97.31 120 GLU B CA 1
ATOM 3322 C C . GLU B 1 120 ? -14.719 -1.379 1.873 1 97.31 120 GLU B C 1
ATOM 3324 O O . GLU B 1 120 ? -14.414 -1.529 3.059 1 97.31 120 GLU B O 1
ATOM 3329 N N . LEU B 1 121 ? -14.602 -0.252 1.262 1 98.31 121 LEU B N 1
ATOM 3330 C CA . LEU B 1 121 ? -14.078 0.926 1.947 1 98.31 121 LEU B CA 1
ATOM 3331 C C . LEU B 1 121 ? -15.055 1.412 3.012 1 98.31 121 LEU B C 1
ATOM 3333 O O . LEU B 1 121 ? -14.648 1.753 4.125 1 98.31 121 LEU B O 1
ATOM 3337 N N . VAL B 1 122 ? -16.328 1.495 2.662 1 98.38 122 VAL B N 1
ATOM 3338 C CA . VAL B 1 122 ? -17.328 1.92 3.635 1 98.38 122 VAL B CA 1
ATOM 3339 C C . VAL B 1 122 ? -17.297 0.993 4.848 1 98.38 122 VAL B C 1
ATOM 3341 O O . VAL B 1 122 ? -17.297 1.456 5.988 1 98.38 122 VAL B O 1
ATOM 3344 N N . GLN B 1 123 ? -17.219 -0.271 4.566 1 97.69 123 GLN B N 1
ATOM 3345 C CA . GLN B 1 123 ? -17.172 -1.229 5.668 1 97.69 123 GLN B CA 1
ATOM 3346 C C . GLN B 1 123 ? -15.906 -1.059 6.5 1 97.69 123 GLN B C 1
ATOM 3348 O O . GLN B 1 123 ? -15.953 -1.135 7.727 1 97.69 123 GLN B O 1
ATOM 3353 N N . PHE B 1 124 ? -14.797 -0.865 5.895 1 98.19 124 PHE B N 1
ATOM 3354 C CA . PHE B 1 124 ? -13.516 -0.664 6.559 1 98.19 124 PHE B CA 1
ATOM 3355 C C . PHE B 1 124 ? -13.594 0.5 7.539 1 98.19 124 PHE B C 1
ATOM 3357 O O . PHE B 1 124 ? -13.266 0.35 8.719 1 98.19 124 PHE B O 1
ATOM 3364 N N . TYR B 1 125 ? -14.062 1.632 7.105 1 98.62 125 TYR B N 1
ATOM 3365 C CA . TYR B 1 125 ? -14.133 2.826 7.941 1 98.62 125 TYR B CA 1
ATOM 3366 C C . TYR B 1 125 ? -15.219 2.682 9 1 98.62 125 TYR B C 1
ATOM 3368 O O . TYR B 1 125 ? -15.07 3.178 10.125 1 98.62 125 TYR B O 1
ATOM 3376 N N . GLN B 1 126 ? -16.312 2.01 8.602 1 98.38 126 GLN B N 1
ATOM 3377 C CA . GLN B 1 126 ? -17.359 1.739 9.586 1 98.38 126 GLN B CA 1
ATOM 3378 C C . GLN B 1 126 ? -16.812 0.886 10.734 1 98.38 126 GLN B C 1
ATOM 3380 O O . GLN B 1 126 ? -17.125 1.146 11.898 1 98.38 126 GLN B O 1
ATOM 3385 N N . ASP B 1 127 ? -16.047 -0.154 10.383 1 97.5 127 ASP B N 1
ATOM 3386 C CA . ASP B 1 127 ? -15.469 -1.024 11.398 1 97.5 127 ASP B CA 1
ATOM 3387 C C . ASP B 1 127 ? -14.617 -0.226 12.383 1 97.5 127 ASP B C 1
ATOM 3389 O O . ASP B 1 127 ? -14.703 -0.433 13.594 1 97.5 127 ASP B O 1
ATOM 3393 N N . VAL B 1 128 ? -13.805 0.664 11.906 1 98 128 VAL B N 1
ATOM 3394 C CA . VAL B 1 128 ? -12.93 1.463 12.758 1 98 128 VAL B CA 1
ATOM 3395 C C . VAL B 1 128 ? -13.773 2.414 13.609 1 98 128 VAL B C 1
ATOM 3397 O O . VAL B 1 128 ? -13.539 2.545 14.812 1 98 128 VAL B O 1
ATOM 3400 N N . SER B 1 129 ? -14.758 3.076 12.977 1 98.06 129 SER B N 1
ATOM 3401 C CA . SER B 1 129 ? -15.641 3.988 13.695 1 98.06 129 SER B CA 1
ATOM 3402 C C . SER B 1 129 ? -16.344 3.285 14.852 1 98.06 129 SER B C 1
ATOM 3404 O O . SER B 1 129 ? -16.438 3.838 15.953 1 98.06 129 SER B O 1
ATOM 3406 N N . ASP B 1 130 ? -16.766 2.07 14.625 1 97.75 130 ASP B N 1
ATOM 3407 C CA . ASP B 1 130 ? -17.516 1.319 15.625 1 97.75 130 ASP B CA 1
ATOM 3408 C C . ASP B 1 130 ? -16.625 0.934 16.797 1 97.75 130 ASP B C 1
ATOM 3410 O O . ASP B 1 130 ? -17.125 0.674 17.906 1 97.75 130 ASP B O 1
ATOM 3414 N N . ALA B 1 131 ? -15.375 0.937 16.594 1 97.5 131 ALA B N 1
ATOM 3415 C CA . ALA B 1 131 ? -14.469 0.386 17.609 1 97.5 131 ALA B CA 1
ATOM 3416 C C . ALA B 1 131 ? -13.875 1.492 18.469 1 97.5 131 ALA B C 1
ATOM 3418 O O . ALA B 1 131 ? -13.156 1.215 19.438 1 97.5 131 ALA B O 1
ATOM 3419 N N . THR B 1 132 ? -14.109 2.775 18.188 1 95.5 132 THR B N 1
ATOM 3420 C CA . THR B 1 132 ? -13.516 3.883 18.922 1 95.5 132 THR B CA 1
ATOM 3421 C C . THR B 1 132 ? -14.453 5.09 18.922 1 95.5 132 T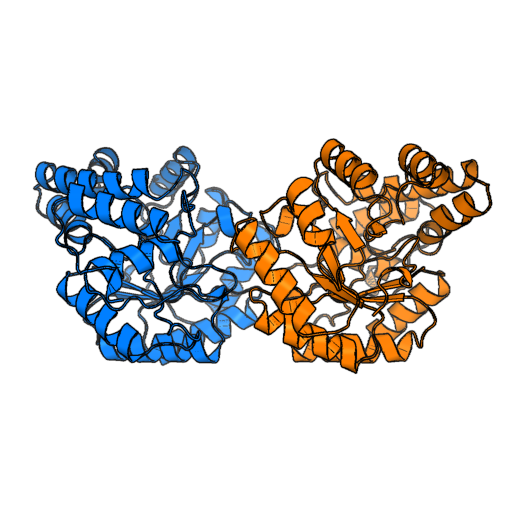HR B C 1
ATOM 3423 O O . THR B 1 132 ? -15.398 5.152 18.141 1 95.5 132 THR B O 1
ATOM 3426 N N . ASN B 1 133 ? -14.195 5.98 19.797 1 93.94 133 ASN B N 1
ATOM 3427 C CA . ASN B 1 133 ? -14.961 7.223 19.844 1 93.94 133 ASN B CA 1
ATOM 3428 C C . ASN B 1 133 ? -14.156 8.398 19.312 1 93.94 133 ASN B C 1
ATOM 3430 O O . ASN B 1 133 ? -14.57 9.555 19.438 1 93.94 133 ASN B O 1
ATOM 3434 N N . MET B 1 134 ? -13.102 8.109 18.75 1 96.62 134 MET B N 1
ATOM 3435 C CA . MET B 1 134 ? -12.203 9.164 18.281 1 96.62 134 MET B CA 1
ATOM 3436 C C . MET B 1 134 ? -12.758 9.836 17.031 1 96.62 134 MET B C 1
ATOM 3438 O O . MET B 1 134 ? -13.211 9.156 16.109 1 96.62 134 MET B O 1
ATOM 3442 N N . PRO B 1 135 ? -12.75 11.211 17.016 1 98.44 135 PRO B N 1
ATOM 3443 C CA . PRO B 1 135 ? -13 11.859 15.727 1 98.44 135 PRO B CA 1
ATOM 3444 C C . PRO B 1 135 ? -12.078 11.359 14.617 1 98.44 135 PRO B C 1
ATOM 3446 O O . PRO B 1 135 ? -10.867 11.211 14.836 1 98.44 135 PRO B O 1
ATOM 3449 N N . MET B 1 136 ? -12.625 11.094 13.445 1 98.5 136 MET B N 1
ATOM 3450 C CA . MET B 1 136 ? -11.859 10.461 12.375 1 98.5 136 MET B CA 1
ATOM 3451 C C . MET B 1 136 ? -11.828 11.352 11.141 1 98.5 136 MET B C 1
ATOM 3453 O O . MET B 1 136 ? -12.859 11.875 10.719 1 98.5 136 MET B O 1
ATOM 3457 N N . CYS B 1 137 ? -10.656 11.539 10.609 1 98.81 137 CYS B N 1
ATOM 3458 C CA . CYS B 1 137 ? -10.453 12.195 9.32 1 98.81 137 CYS B CA 1
ATOM 3459 C C . CYS B 1 137 ? -10.18 11.164 8.227 1 98.81 137 CYS B C 1
ATOM 3461 O O . CYS B 1 137 ? -9.25 10.367 8.344 1 98.81 137 CYS B O 1
ATOM 3463 N N . ILE B 1 138 ? -10.992 11.203 7.16 1 98.75 138 ILE B N 1
ATOM 3464 C CA . ILE B 1 138 ? -10.727 10.383 5.977 1 98.75 138 ILE B CA 1
ATOM 3465 C C . ILE B 1 138 ? -9.648 11.047 5.125 1 98.75 138 ILE B C 1
ATOM 3467 O O . ILE B 1 138 ? -9.773 12.219 4.746 1 98.75 138 ILE B O 1
ATOM 3471 N N . TYR B 1 139 ? -8.656 10.289 4.863 1 98.5 139 TYR B N 1
ATOM 3472 C CA . TYR B 1 139 ? -7.566 10.805 4.043 1 98.5 139 TYR B CA 1
ATOM 3473 C C . TYR B 1 139 ? -7.578 10.172 2.658 1 98.5 139 TYR B C 1
ATOM 3475 O O . TYR B 1 139 ? -7.203 9.008 2.5 1 98.5 139 TYR B O 1
ATOM 3483 N N . ASN B 1 140 ? -8.008 10.938 1.653 1 98.19 140 ASN B N 1
ATOM 3484 C CA . ASN B 1 140 ? -7.926 10.523 0.258 1 98.19 140 ASN B CA 1
ATOM 3485 C C . ASN B 1 140 ? -6.555 10.828 -0.338 1 98.19 140 ASN B C 1
ATOM 3487 O O . ASN B 1 140 ? -6.199 12 -0.513 1 98.19 140 ASN B O 1
ATOM 3491 N N . TRP B 1 141 ? -5.832 9.789 -0.561 1 96.19 141 TRP B N 1
ATOM 3492 C CA . TRP B 1 141 ? -4.461 9.898 -1.049 1 96.19 141 TRP B CA 1
ATOM 3493 C C . TRP B 1 141 ? -4.215 8.93 -2.203 1 96.19 141 TRP B C 1
ATOM 3495 O O . TRP B 1 141 ? -3.545 7.91 -2.035 1 96.19 141 TRP B O 1
ATOM 3505 N N . PRO B 1 142 ? -4.633 9.289 -3.443 1 94.75 142 PRO B N 1
ATOM 3506 C CA . PRO B 1 142 ? -4.566 8.367 -4.582 1 94.75 142 PRO B CA 1
ATOM 3507 C C . PRO B 1 142 ? -3.133 7.992 -4.953 1 94.75 142 PRO B C 1
ATOM 3509 O O . PRO B 1 142 ? -2.881 6.871 -5.398 1 94.75 142 PRO B O 1
ATOM 3512 N N . ARG B 1 143 ? -2.178 8.781 -4.785 1 93.06 143 ARG B N 1
ATOM 3513 C CA . ARG B 1 143 ? -0.798 8.508 -5.168 1 93.06 143 ARG B CA 1
ATOM 3514 C C . ARG B 1 143 ? -0.269 7.27 -4.449 1 93.06 143 ARG B C 1
ATOM 3516 O O . ARG B 1 143 ? 0.48 6.48 -5.027 1 93.06 143 ARG B O 1
ATOM 3523 N N . GLY B 1 144 ? -0.708 7.168 -3.178 1 94.5 144 GLY B N 1
ATOM 3524 C CA . GLY B 1 144 ? -0.2 6.051 -2.398 1 94.5 144 GLY B CA 1
ATOM 3525 C C . GLY B 1 144 ? -1.167 4.887 -2.326 1 94.5 144 GLY B C 1
ATOM 3526 O O . GLY B 1 144 ? -0.749 3.732 -2.199 1 94.5 144 GLY B O 1
ATOM 3527 N N . CYS B 1 145 ? -2.445 5.148 -2.381 1 95.12 145 CYS B N 1
ATOM 3528 C CA . CYS B 1 145 ? -3.445 4.129 -2.068 1 95.12 145 CYS B CA 1
ATOM 3529 C C . CYS B 1 145 ? -4.059 3.561 -3.342 1 95.12 145 CYS B C 1
ATOM 3531 O O . CYS B 1 145 ? -4.844 2.613 -3.287 1 95.12 145 CYS B O 1
ATOM 3533 N N . VAL B 1 146 ? -3.771 4.133 -4.465 1 90.38 146 VAL B N 1
ATOM 3534 C CA . VAL B 1 146 ? -4.18 3.66 -5.785 1 90.38 146 VAL B CA 1
ATOM 3535 C C . VAL B 1 146 ? -5.648 3.998 -6.023 1 90.38 146 VAL B C 1
ATOM 3537 O O . VAL B 1 146 ? -6.082 4.141 -7.168 1 90.38 146 VAL B O 1
ATOM 3540 N N . VAL B 1 147 ? -6.438 4.141 -5 1 94.25 147 VAL B N 1
ATOM 3541 C CA . VAL B 1 147 ? -7.848 4.488 -5.137 1 94.25 147 VAL B CA 1
ATOM 3542 C C . VAL B 1 147 ? -8.031 5.992 -4.961 1 94.25 147 VAL B C 1
ATOM 3544 O O . VAL B 1 147 ? -7.398 6.602 -4.094 1 94.25 147 VAL B O 1
ATOM 3547 N N . ASP B 1 148 ? -8.797 6.57 -5.867 1 96.31 148 ASP B N 1
ATOM 3548 C CA . ASP B 1 148 ? -9.258 7.945 -5.707 1 96.31 148 ASP B CA 1
ATOM 3549 C C . ASP B 1 148 ? -10.742 7.992 -5.371 1 96.31 148 ASP B C 1
ATOM 3551 O O . ASP B 1 148 ? -11.594 7.742 -6.234 1 96.31 148 ASP B O 1
ATOM 3555 N N . MET B 1 149 ? -11.023 8.266 -4.137 1 98.25 149 MET B N 1
ATOM 3556 C CA . MET B 1 149 ? -12.406 8.234 -3.678 1 98.25 149 MET B CA 1
ATOM 3557 C C . MET B 1 149 ? -13.203 9.383 -4.285 1 98.25 149 MET B C 1
ATOM 3559 O O . MET B 1 149 ? -12.875 10.555 -4.07 1 98.25 149 MET B O 1
ATOM 3563 N N . ASP B 1 150 ? -14.195 9.062 -5.023 1 97.94 150 ASP B N 1
ATOM 3564 C CA . ASP B 1 150 ? -14.992 10.117 -5.652 1 97.94 150 ASP B CA 1
ATOM 3565 C C . ASP B 1 150 ? -15.953 10.75 -4.652 1 97.94 150 ASP B C 1
ATOM 3567 O O . ASP B 1 150 ? -16.047 10.305 -3.508 1 97.94 150 ASP B O 1
ATOM 3571 N N . VAL B 1 151 ? -16.656 11.789 -5.117 1 98.25 151 VAL B N 1
ATOM 3572 C CA . VAL B 1 151 ? -17.453 12.609 -4.215 1 98.25 151 VAL B CA 1
ATOM 3573 C C . VAL B 1 151 ? -18.609 11.789 -3.646 1 98.25 151 VAL B C 1
ATOM 3575 O O . VAL B 1 151 ? -19 11.969 -2.49 1 98.25 151 VAL B O 1
ATOM 3578 N N . ASP B 1 152 ? -19.203 10.898 -4.449 1 98.56 152 ASP B N 1
ATOM 3579 C CA . ASP B 1 152 ? -20.281 10.047 -3.967 1 98.56 152 ASP B CA 1
ATOM 3580 C C . ASP B 1 152 ? -19.812 9.172 -2.809 1 98.56 152 ASP B C 1
ATOM 3582 O O . ASP B 1 152 ? -20.516 9.031 -1.803 1 98.56 152 ASP B O 1
ATOM 3586 N N . LEU B 1 153 ? -18.688 8.547 -2.992 1 98.69 153 LEU B N 1
ATOM 3587 C CA . LEU B 1 153 ? -18.141 7.719 -1.925 1 98.69 153 LEU B CA 1
ATOM 3588 C C . LEU B 1 153 ? -17.797 8.562 -0.702 1 98.69 153 LEU B C 1
ATOM 3590 O O . LEU B 1 153 ? -18.094 8.18 0.429 1 98.69 153 LEU B O 1
ATOM 3594 N N . LEU B 1 154 ? -17.125 9.672 -0.909 1 98.88 154 LEU B N 1
ATOM 3595 C CA . LEU B 1 154 ? -16.797 10.547 0.205 1 98.88 154 LEU B CA 1
ATOM 3596 C C . LEU B 1 154 ? -18.047 10.977 0.968 1 98.88 154 LEU B C 1
ATOM 3598 O O . LEU B 1 154 ? -18.016 11.102 2.193 1 98.88 154 LEU B O 1
ATOM 3602 N N . ASP B 1 155 ? -19.094 11.227 0.228 1 98.69 155 ASP B N 1
ATOM 3603 C CA . ASP B 1 155 ? -20.359 11.594 0.846 1 98.69 155 ASP B CA 1
ATOM 3604 C C . ASP B 1 155 ? -20.891 10.469 1.734 1 98.69 155 ASP B C 1
ATOM 3606 O O . ASP B 1 155 ? -21.344 10.711 2.85 1 98.69 155 ASP B O 1
ATOM 3610 N N . ARG B 1 156 ? -20.828 9.227 1.267 1 98.69 156 ARG B N 1
ATOM 3611 C CA . ARG B 1 156 ? -21.203 8.062 2.059 1 98.69 156 ARG B CA 1
ATOM 3612 C C . ARG B 1 156 ? -20.344 7.945 3.312 1 98.69 156 ARG B C 1
ATOM 3614 O O . ARG B 1 156 ? -20.859 7.664 4.398 1 98.69 156 ARG B O 1
ATOM 3621 N N . LEU B 1 157 ? -19.078 8.133 3.125 1 98.75 157 LEU B N 1
ATOM 3622 C CA . LEU B 1 157 ? -18.141 8.016 4.242 1 98.75 157 LEU B CA 1
ATOM 3623 C C . LEU B 1 157 ? -18.406 9.109 5.277 1 98.75 157 LEU B C 1
ATOM 3625 O O . LEU B 1 157 ? -18.25 8.875 6.48 1 98.75 157 LEU B O 1
ATOM 3629 N N . ALA B 1 158 ? -18.781 10.289 4.812 1 98.31 158 ALA B N 1
ATOM 3630 C CA . ALA B 1 158 ? -19.031 11.43 5.688 1 98.31 158 ALA B CA 1
ATOM 3631 C C . ALA B 1 158 ? -20.234 11.164 6.594 1 98.31 158 ALA B C 1
ATOM 3633 O O . ALA B 1 158 ? -20.453 11.875 7.582 1 98.31 158 ALA B O 1
ATOM 3634 N N . ASP B 1 159 ? -21.062 10.156 6.281 1 97.75 159 ASP B N 1
ATOM 3635 C CA . ASP B 1 159 ? -22.234 9.828 7.078 1 97.75 159 ASP B CA 1
ATOM 3636 C C . ASP B 1 159 ? -21.859 8.914 8.242 1 97.75 159 ASP B C 1
ATOM 3638 O O . ASP B 1 159 ? -22.656 8.727 9.164 1 97.75 159 ASP B O 1
ATOM 3642 N N . ILE B 1 160 ? -20.688 8.352 8.234 1 97.94 160 ILE B N 1
ATOM 3643 C CA . ILE B 1 160 ? -20.25 7.484 9.32 1 97.94 160 ILE B CA 1
ATOM 3644 C C . ILE B 1 160 ? -20.094 8.297 10.602 1 97.94 160 ILE B C 1
ATOM 3646 O O . ILE B 1 160 ? -19.531 9.398 10.578 1 97.94 160 ILE B O 1
ATOM 3650 N N . GLU B 1 161 ? -20.453 7.785 11.672 1 95.88 161 GLU B N 1
ATOM 3651 C CA . GLU B 1 161 ? -20.672 8.492 12.93 1 95.88 161 GLU B CA 1
ATOM 3652 C C . GLU B 1 161 ? -19.422 9.25 13.367 1 95.88 161 GLU B C 1
ATOM 3654 O O . GLU B 1 161 ? -19.5 10.43 13.711 1 95.88 161 GLU B O 1
ATOM 3659 N N . ASN B 1 162 ? -18.266 8.688 13.297 1 97.19 162 ASN B N 1
ATOM 3660 C CA . ASN B 1 162 ? -17.078 9.297 13.875 1 97.19 162 ASN B CA 1
ATOM 3661 C C . ASN B 1 162 ? -16.281 10.078 12.828 1 97.19 162 ASN B C 1
ATOM 3663 O O . ASN B 1 162 ? -15.289 10.727 13.148 1 97.19 162 ASN B O 1
ATOM 3667 N N . VAL B 1 163 ? -16.75 10.125 11.594 1 98.31 163 VAL B N 1
ATOM 3668 C CA . VAL B 1 163 ? -16.047 10.883 10.562 1 98.31 163 VAL B CA 1
ATOM 3669 C C . VAL B 1 163 ? -16.375 12.367 10.695 1 98.31 163 VAL B C 1
ATOM 3671 O O . VAL B 1 163 ? -17.531 12.766 10.578 1 98.31 163 VAL B O 1
ATOM 3674 N N . VAL B 1 164 ? -15.359 13.18 10.938 1 98.44 164 VAL B N 1
ATOM 3675 C CA . VAL B 1 164 ? -15.602 14.594 11.219 1 98.44 164 VAL B CA 1
ATOM 3676 C C . VAL B 1 164 ? -14.898 15.453 10.172 1 98.44 164 VAL B C 1
ATOM 3678 O O . VAL B 1 164 ? -15.172 16.656 10.062 1 98.44 164 VAL B O 1
ATOM 3681 N N . ALA B 1 165 ? -14.031 14.844 9.375 1 98.62 165 ALA B N 1
ATOM 3682 C CA . ALA B 1 165 ? -13.25 15.609 8.406 1 98.62 165 ALA B CA 1
ATOM 3683 C C . ALA B 1 165 ? -12.805 14.734 7.242 1 98.62 165 ALA B C 1
ATOM 3685 O O . ALA B 1 165 ? -12.773 13.508 7.359 1 98.62 165 ALA B O 1
ATOM 3686 N N . ILE B 1 166 ? -12.492 15.367 6.129 1 98.62 166 ILE B N 1
ATOM 3687 C CA . ILE B 1 166 ? -11.883 14.75 4.957 1 98.62 166 ILE B CA 1
ATOM 3688 C C . ILE B 1 166 ? -10.656 15.555 4.523 1 98.62 166 ILE B C 1
ATOM 3690 O O . ILE B 1 166 ? -10.734 16.781 4.363 1 98.62 166 ILE B O 1
ATOM 3694 N N . LYS B 1 167 ? -9.555 14.945 4.547 1 98.25 167 LYS B N 1
ATOM 3695 C CA . LYS B 1 167 ? -8.367 15.43 3.859 1 98.25 167 LYS B CA 1
ATOM 3696 C C . LYS B 1 167 ? -8.305 14.906 2.426 1 98.25 167 LYS B C 1
ATOM 3698 O O . LYS B 1 167 ? -7.969 13.742 2.199 1 98.25 167 LYS B O 1
ATOM 3703 N N . ASN B 1 168 ? -8.625 15.766 1.471 1 97.56 168 ASN B N 1
ATOM 3704 C CA . ASN B 1 168 ? -8.742 15.328 0.083 1 97.56 168 ASN B CA 1
ATOM 3705 C C . ASN B 1 168 ? -7.535 15.75 -0.742 1 97.56 168 ASN B C 1
ATOM 3707 O O . ASN B 1 168 ? -7.461 16.891 -1.211 1 97.56 168 ASN B O 1
ATOM 3711 N N . SER B 1 169 ? -6.645 14.805 -0.962 1 95.31 169 SER B N 1
ATOM 3712 C CA . SER B 1 169 ? -5.41 15.086 -1.688 1 95.31 169 SER B CA 1
ATOM 3713 C C . SER B 1 169 ? -5.473 14.547 -3.113 1 95.31 169 SER B C 1
ATOM 3715 O O . SER B 1 169 ? -4.461 14.094 -3.658 1 95.31 169 SER B O 1
ATOM 3717 N N . THR B 1 170 ? -6.602 14.516 -3.713 1 94.88 170 THR B N 1
ATOM 3718 C CA . THR B 1 170 ? -6.766 14.117 -5.105 1 94.88 170 THR B CA 1
ATOM 3719 C C . THR B 1 170 ? -6.059 15.102 -6.035 1 94.88 170 THR B C 1
ATOM 3721 O O . THR B 1 170 ? -6.074 16.312 -5.797 1 94.88 170 THR B O 1
ATOM 3724 N N . PRO B 1 171 ? -5.418 14.617 -7.055 1 91.62 171 PRO B N 1
ATOM 3725 C CA . PRO B 1 171 ? -4.848 15.531 -8.047 1 91.62 171 PRO B CA 1
ATOM 3726 C C . PRO B 1 171 ? -5.906 16.141 -8.961 1 91.62 171 PRO B C 1
ATOM 3728 O O . PRO B 1 171 ? -5.613 17.078 -9.719 1 91.62 171 PRO B O 1
ATOM 3731 N N . ASN B 1 172 ? -7.113 15.648 -8.93 1 94.25 172 ASN B N 1
ATOM 3732 C CA . ASN B 1 172 ? -8.234 16.172 -9.695 1 94.25 172 ASN B CA 1
ATOM 3733 C C . ASN B 1 172 ? -8.891 17.359 -8.992 1 94.25 172 ASN B C 1
ATOM 3735 O O . ASN B 1 172 ? -9.852 17.188 -8.234 1 94.25 172 ASN B O 1
ATOM 3739 N N . PHE B 1 173 ? -8.461 18.5 -9.391 1 94.5 173 PHE B N 1
ATOM 3740 C CA . PHE B 1 173 ? -8.875 19.703 -8.68 1 94.5 173 PHE B CA 1
ATOM 3741 C C . PHE B 1 173 ? -10.375 19.922 -8.812 1 94.5 173 PHE B C 1
ATOM 3743 O O . PHE B 1 173 ? -11.023 20.391 -7.875 1 94.5 173 PHE B O 1
ATOM 3750 N N . ALA B 1 174 ? -10.961 19.641 -10.023 1 96.75 174 ALA B N 1
ATOM 3751 C CA . ALA B 1 174 ? -12.406 19.766 -10.18 1 96.75 174 ALA B CA 1
ATOM 3752 C C . ALA B 1 174 ? -13.141 18.875 -9.188 1 96.75 174 ALA B C 1
ATOM 3754 O O . ALA B 1 174 ? -14.141 19.281 -8.586 1 96.75 174 ALA B O 1
ATOM 3755 N N . ALA B 1 175 ? -12.648 17.672 -9.039 1 96.75 175 ALA B N 1
ATOM 3756 C CA . ALA B 1 175 ? -13.242 16.75 -8.078 1 96.75 175 ALA B CA 1
ATOM 3757 C C . ALA B 1 175 ? -13.078 17.25 -6.652 1 96.75 175 ALA B C 1
ATOM 3759 O O . ALA B 1 175 ? -13.969 17.078 -5.82 1 96.75 175 ALA B O 1
ATOM 3760 N N . PHE B 1 176 ? -11.93 17.828 -6.383 1 97.19 176 PHE B N 1
ATOM 3761 C CA . PHE B 1 176 ? -11.703 18.422 -5.074 1 97.19 176 PHE B CA 1
ATOM 3762 C C . PHE B 1 176 ? -12.758 19.484 -4.77 1 97.19 176 PHE B C 1
ATOM 3764 O O . PHE B 1 176 ? -13.367 19.469 -3.697 1 97.19 176 PHE B O 1
ATOM 3771 N N . LEU B 1 177 ? -12.969 20.359 -5.734 1 98.12 177 LEU B N 1
ATOM 3772 C CA . LEU B 1 177 ? -13.93 21.438 -5.551 1 98.12 177 LEU B CA 1
ATOM 3773 C C . LEU B 1 177 ? -15.344 20.891 -5.398 1 98.12 177 LEU B C 1
ATOM 3775 O O . LEU B 1 177 ? -16.125 21.375 -4.57 1 98.12 177 LEU B O 1
ATOM 3779 N N . ASP B 1 178 ? -15.68 19.906 -6.215 1 98.38 178 ASP B N 1
ATOM 3780 C CA . ASP B 1 178 ? -16.984 19.281 -6.098 1 98.38 178 ASP B CA 1
ATOM 3781 C C . ASP B 1 178 ? -17.219 18.75 -4.684 1 98.38 178 ASP B C 1
ATOM 3783 O O . ASP B 1 178 ? -18.297 18.938 -4.113 1 98.38 178 ASP B O 1
ATOM 3787 N N . GLY B 1 179 ? -16.234 18.062 -4.148 1 98.56 179 GLY B N 1
ATOM 3788 C CA . GLY B 1 179 ? -16.312 17.578 -2.779 1 98.56 179 GLY B CA 1
ATOM 3789 C C . GLY B 1 179 ? -16.422 18.688 -1.755 1 98.56 179 GLY B C 1
ATOM 3790 O O . GLY B 1 179 ? -17.219 18.609 -0.818 1 98.56 179 GLY B O 1
ATOM 3791 N N . LEU B 1 180 ? -15.617 19.719 -1.944 1 98.44 180 LEU B N 1
ATOM 3792 C CA . LEU B 1 180 ? -15.609 20.859 -1.047 1 98.44 180 LEU B CA 1
ATOM 3793 C C . LEU B 1 180 ? -17 21.469 -0.913 1 98.44 180 LEU B C 1
ATOM 3795 O O . LEU B 1 180 ? -17.469 21.719 0.2 1 98.44 180 LEU B O 1
ATOM 3799 N N . TYR B 1 181 ? -17.672 21.672 -1.98 1 98 181 TYR B N 1
ATOM 3800 C CA . TYR B 1 181 ? -18.984 22.297 -1.97 1 98 181 TYR B CA 1
ATOM 3801 C C . TYR B 1 181 ? -20.047 21.328 -1.478 1 98 181 TYR B C 1
ATOM 3803 O O . TYR B 1 181 ? -20.938 21.703 -0.708 1 98 181 TYR B O 1
ATOM 3811 N N . ARG B 1 182 ? -19.953 20.078 -1.87 1 97.81 182 ARG B N 1
ATOM 3812 C CA . ARG B 1 182 ? -20.984 19.109 -1.552 1 97.81 182 ARG B CA 1
ATOM 3813 C C . ARG B 1 182 ? -20.953 18.734 -0.076 1 97.81 182 ARG B C 1
ATOM 3815 O O . ARG B 1 182 ? -21.984 18.453 0.53 1 97.81 182 ARG B O 1
ATOM 3822 N N . LEU B 1 183 ? -19.797 18.688 0.41 1 97.56 183 LEU B N 1
ATOM 3823 C CA . LEU B 1 183 ? -19.641 18.125 1.748 1 97.56 183 LEU B CA 1
ATOM 3824 C C . LEU B 1 183 ? -19.547 19.234 2.793 1 97.56 183 LEU B C 1
ATOM 3826 O O . LEU B 1 183 ? -19.422 18.953 3.988 1 97.56 183 LEU B O 1
ATOM 3830 N N . SER B 1 184 ? -19.734 20.438 2.213 1 91.75 184 SER B N 1
ATOM 3831 C CA . SER B 1 184 ? -19.781 21.578 3.115 1 91.75 184 SER B CA 1
ATOM 3832 C C . SER B 1 184 ? -20.891 21.422 4.152 1 91.75 184 SER B C 1
ATOM 3834 O O . SER B 1 184 ? -22.031 21.078 3.811 1 91.75 184 SER B O 1
ATOM 3836 N N . GLY B 1 185 ? -20.562 21.672 5.434 1 91 185 GLY B N 1
ATOM 3837 C CA . GLY B 1 185 ? -21.562 21.578 6.492 1 91 185 GLY B CA 1
ATOM 3838 C C . GLY B 1 185 ? -21.703 20.188 7.062 1 91 185 GLY B C 1
ATOM 3839 O O . GLY B 1 185 ? -22.25 20 8.156 1 91 185 GLY B O 1
ATOM 3840 N N . LYS B 1 186 ? -21.219 19.219 6.328 1 95.12 186 LYS B N 1
ATOM 3841 C CA . LYS B 1 186 ? -21.312 17.828 6.801 1 95.12 186 LYS B CA 1
ATOM 3842 C C . LYS B 1 186 ? -20.062 17.422 7.574 1 95.12 186 LYS B C 1
ATOM 3844 O O . LYS B 1 186 ? -20.141 16.781 8.617 1 95.12 186 LYS B O 1
ATOM 3849 N N . VAL B 1 187 ? -18.953 17.703 7.062 1 97.81 187 VAL B N 1
ATOM 3850 C CA . VAL B 1 187 ? -17.656 17.469 7.684 1 97.81 187 VAL B CA 1
ATOM 3851 C C . VAL B 1 187 ? -16.703 18.625 7.383 1 97.81 187 VAL B C 1
ATOM 3853 O O . VAL B 1 187 ? -16.984 19.438 6.5 1 97.81 187 VAL B O 1
ATOM 3856 N N . ARG B 1 188 ? -15.695 18.75 8.172 1 97.94 188 ARG B N 1
ATOM 3857 C CA . ARG B 1 188 ? -14.609 19.656 7.805 1 97.94 188 ARG B CA 1
ATOM 3858 C C . ARG B 1 188 ? -13.867 19.156 6.574 1 97.94 188 ARG B C 1
ATOM 3860 O O . ARG B 1 188 ? -13.648 17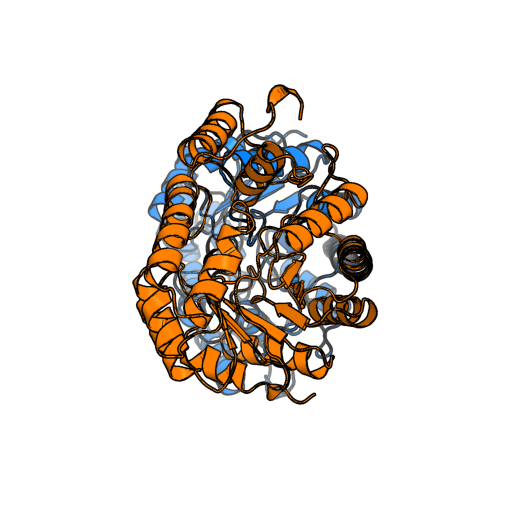.953 6.418 1 97.94 188 ARG B O 1
ATOM 3867 N N . TYR B 1 189 ? -13.484 20.047 5.73 1 98.19 189 TYR B N 1
ATOM 3868 C CA . TYR B 1 189 ? -12.875 19.688 4.457 1 98.19 189 TYR B CA 1
ATOM 3869 C C . TYR B 1 189 ? -11.539 20.391 4.277 1 98.19 189 TYR B C 1
ATOM 3871 O O . TYR B 1 189 ? -11.484 21.625 4.242 1 98.19 189 TYR B O 1
ATOM 3879 N N . PHE B 1 190 ? -10.523 19.609 4.137 1 98.19 190 PHE B N 1
ATOM 3880 C CA . PHE B 1 190 ? -9.172 20.156 4.141 1 98.19 190 PHE B CA 1
ATOM 3881 C C . PHE B 1 190 ? -8.516 19.984 2.775 1 98.19 190 PHE B C 1
ATOM 3883 O O . PHE B 1 190 ? -8.969 19.188 1.955 1 98.19 190 PHE B O 1
ATOM 3890 N N . ASN B 1 191 ? -7.41 20.734 2.602 1 97 191 ASN B N 1
ATOM 3891 C CA . ASN B 1 191 ? -6.484 20.797 1.476 1 97 191 ASN B CA 1
ATOM 3892 C C . ASN B 1 191 ? -6.855 21.922 0.511 1 97 191 ASN B C 1
ATOM 3894 O O . ASN B 1 191 ? -6.684 21.781 -0.701 1 97 191 ASN B O 1
ATOM 3898 N N . VAL B 1 192 ? -7.402 22.938 1.062 1 96.81 192 VAL B N 1
ATOM 3899 C CA . VAL B 1 192 ? -7.555 24.188 0.326 1 96.81 192 VAL B CA 1
ATOM 3900 C C . VAL B 1 192 ? -6.18 24.781 0.042 1 96.81 192 VAL B C 1
ATOM 3902 O O . VAL B 1 192 ? -5.355 24.922 0.949 1 96.81 192 VAL B O 1
ATOM 3905 N N . PRO B 1 193 ? -5.914 25.109 -1.177 1 94.62 193 PRO B N 1
ATOM 3906 C CA . PRO B 1 193 ? -4.57 25.594 -1.482 1 94.62 193 PRO B CA 1
ATOM 3907 C C . PRO B 1 193 ? -4.309 26.984 -0.9 1 94.62 193 PRO B C 1
ATOM 3909 O O . PRO B 1 193 ? -5.219 27.812 -0.837 1 94.62 193 PRO B O 1
ATOM 3912 N N . THR B 1 194 ? -3.084 27.219 -0.521 1 96.12 194 THR B N 1
ATOM 3913 C CA . THR B 1 194 ? -2.684 28.531 -0.051 1 96.12 194 THR B CA 1
ATOM 3914 C C . THR B 1 194 ? -2.404 29.469 -1.229 1 96.12 194 THR B C 1
ATOM 3916 O O . THR B 1 194 ? -1.27 29.906 -1.427 1 96.12 194 THR B O 1
ATOM 3919 N N . SER B 1 195 ? -3.385 29.734 -1.949 1 96.19 195 SER B N 1
ATOM 3920 C CA . SER B 1 195 ? -3.389 30.578 -3.143 1 96.19 195 SER B CA 1
ATOM 3921 C C . SER B 1 195 ? -4.488 31.641 -3.068 1 96.19 195 SER B C 1
ATOM 3923 O O . SER B 1 195 ? -5.242 31.688 -2.096 1 96.19 195 SER B O 1
ATOM 3925 N N . LYS B 1 196 ? -4.496 32.531 -4.141 1 97.06 196 LYS B N 1
ATOM 3926 C CA . LYS B 1 196 ? -5.582 33.5 -4.234 1 97.06 196 LYS B CA 1
ATOM 3927 C C . LYS B 1 196 ? -6.941 32.812 -4.246 1 97.06 196 LYS B C 1
ATOM 3929 O O . LYS B 1 196 ? -7.863 33.219 -3.543 1 97.06 196 LYS B O 1
ATOM 3934 N N . LEU B 1 197 ? -7.039 31.781 -4.992 1 96.88 197 LEU B N 1
ATOM 3935 C CA . LEU B 1 197 ? -8.281 31.016 -5.055 1 96.88 197 LEU B CA 1
ATOM 3936 C C . LEU B 1 197 ? -8.641 30.438 -3.686 1 96.88 197 LEU B C 1
ATOM 3938 O O . LEU B 1 197 ? -9.797 30.516 -3.258 1 96.88 197 LEU B O 1
ATOM 3942 N N . GLY B 1 198 ? -7.66 29.812 -3.051 1 97 198 GLY B N 1
ATOM 3943 C CA . GLY B 1 198 ? -7.914 29.281 -1.723 1 97 198 GLY B CA 1
ATOM 3944 C C . GLY B 1 198 ? -8.375 30.328 -0.732 1 97 198 GLY B C 1
ATOM 3945 O O . GLY B 1 198 ? -9.297 30.094 0.053 1 97 198 GLY B O 1
ATOM 3946 N N . ALA B 1 199 ? -7.723 31.453 -0.833 1 98 199 ALA B N 1
ATOM 3947 C CA . ALA B 1 199 ? -8.117 32.562 0.028 1 98 199 ALA B CA 1
ATOM 3948 C C . ALA B 1 199 ? -9.555 32.969 -0.236 1 98 199 ALA B C 1
ATOM 3950 O O . ALA B 1 199 ? -10.312 33.25 0.701 1 98 199 ALA B O 1
ATOM 3951 N N . ASP B 1 200 ? -9.945 33.062 -1.494 1 97.94 200 ASP B N 1
ATOM 3952 C CA . ASP B 1 200 ? -11.312 33.406 -1.873 1 97.94 200 ASP B CA 1
ATOM 3953 C C . ASP B 1 200 ? -12.305 32.375 -1.329 1 97.94 200 ASP B C 1
ATOM 3955 O O . ASP B 1 200 ? -13.352 32.75 -0.783 1 97.94 200 ASP B O 1
ATOM 3959 N N . LEU B 1 201 ? -12 31.141 -1.475 1 97.5 201 LEU B N 1
ATOM 3960 C CA . LEU B 1 201 ? -12.883 30.078 -1.026 1 97.5 201 LEU B CA 1
ATOM 3961 C C . LEU B 1 201 ? -13.109 30.156 0.48 1 97.5 201 LEU B C 1
ATOM 3963 O O . LEU B 1 201 ? -14.242 30.062 0.946 1 97.5 201 LEU B O 1
ATOM 3967 N N . VAL B 1 202 ? -12.062 30.328 1.19 1 96.5 202 VAL B N 1
ATOM 3968 C CA . VAL B 1 202 ? -12.148 30.375 2.646 1 96.5 202 VAL B CA 1
ATOM 3969 C C . VAL B 1 202 ? -12.914 31.609 3.082 1 96.5 202 VAL B C 1
ATOM 3971 O O . VAL B 1 202 ? -13.703 31.562 4.031 1 96.5 202 VAL B O 1
ATOM 3974 N N . GLU B 1 203 ? -12.617 32.688 2.475 1 96.06 203 GLU B N 1
ATOM 3975 C CA . GLU B 1 203 ? -13.344 33.938 2.777 1 96.06 203 GLU B CA 1
ATOM 3976 C C . GLU B 1 203 ? -14.844 33.75 2.559 1 96.06 203 GLU B C 1
ATOM 3978 O O . GLU B 1 203 ? -15.656 34.312 3.291 1 96.06 203 GLU B O 1
ATOM 3983 N N . LEU B 1 204 ? -15.203 33 1.567 1 95.5 204 LEU B N 1
ATOM 3984 C CA . LEU B 1 204 ? -16.609 32.719 1.244 1 95.5 204 LEU B CA 1
ATOM 3985 C C . LEU B 1 204 ? -17.188 31.672 2.184 1 95.5 204 LEU B C 1
ATOM 3987 O O . LEU B 1 204 ? -18.375 31.359 2.1 1 95.5 204 LEU B O 1
ATOM 3991 N N . GLY B 1 205 ? -16.344 31.125 3.033 1 94.31 205 GLY B N 1
ATOM 3992 C CA . GLY B 1 205 ? -16.797 30.172 4.023 1 94.31 205 GLY B CA 1
ATOM 3993 C C . GLY B 1 205 ? -16.641 28.734 3.582 1 94.31 205 GLY B C 1
ATOM 3994 O O . GLY B 1 205 ? -17.188 27.812 4.195 1 94.31 205 GLY B O 1
ATOM 3995 N N . HIS B 1 206 ? -15.859 28.531 2.477 1 96.44 206 HIS B N 1
ATOM 3996 C CA . HIS B 1 206 ? -15.664 27.188 1.969 1 96.44 206 HIS B CA 1
ATOM 3997 C C . HIS B 1 206 ? -14.297 26.641 2.363 1 96.44 206 HIS B C 1
ATOM 3999 O O . HIS B 1 206 ? -13.266 27.234 2.043 1 96.44 206 HIS B O 1
ATOM 4005 N N . GLY B 1 207 ? -14.336 25.453 2.988 1 96.56 207 GLY B N 1
ATOM 4006 C CA . GLY B 1 207 ? -13.086 24.812 3.355 1 96.56 207 GLY B CA 1
ATOM 4007 C C . GLY B 1 207 ? -12.609 25.188 4.746 1 96.56 207 GLY B C 1
ATOM 4008 O O . GLY B 1 207 ? -12.852 26.312 5.207 1 96.56 207 GLY B O 1
ATOM 4009 N N . ASP B 1 208 ? -11.867 24.266 5.332 1 97.44 208 ASP B N 1
ATOM 4010 C CA . ASP B 1 208 ? -11.508 24.422 6.738 1 97.44 208 ASP B CA 1
ATOM 4011 C C . ASP B 1 208 ? -10 24.562 6.902 1 97.44 208 ASP B C 1
ATOM 4013 O O . ASP B 1 208 ? -9.508 24.844 8 1 97.44 208 ASP B O 1
ATOM 4017 N N . GLY B 1 209 ? -9.258 24.453 5.84 1 97.62 209 GLY B N 1
ATOM 4018 C CA . GLY B 1 209 ? -7.816 24.641 5.965 1 97.62 209 GLY B CA 1
ATOM 4019 C C . GLY B 1 209 ? -7.012 23.688 5.09 1 97.62 209 GLY B C 1
ATOM 4020 O O . GLY B 1 209 ? -7.48 23.266 4.031 1 97.62 209 GLY B O 1
ATOM 4021 N N . LEU B 1 210 ? -5.75 23.469 5.492 1 97.62 210 LEU B N 1
ATOM 4022 C CA . LEU B 1 210 ? -4.789 22.641 4.77 1 97.62 210 LEU B CA 1
ATOM 4023 C C . LEU B 1 210 ? -4.062 21.688 5.719 1 97.62 210 LEU B C 1
ATOM 4025 O O . LEU B 1 210 ? -3.484 22.125 6.715 1 97.62 210 LEU B O 1
ATOM 4029 N N . MET B 1 211 ? -4.242 20.406 5.402 1 96.56 211 MET B N 1
ATOM 4030 C CA . MET B 1 211 ? -3.393 19.391 6.02 1 96.56 211 MET B CA 1
ATOM 4031 C C . MET B 1 211 ? -2.289 18.953 5.062 1 96.56 211 MET B C 1
ATOM 4033 O O . MET B 1 211 ? -2.562 18.328 4.039 1 96.56 211 MET B O 1
ATOM 4037 N N . GLY B 1 212 ? -1.105 19.422 5.348 1 86.56 212 GLY B N 1
ATOM 4038 C CA . GLY B 1 212 ? -0.071 18.953 4.438 1 86.56 212 GLY B CA 1
ATOM 4039 C C . GLY B 1 212 ? 1.186 19.797 4.477 1 86.56 212 GLY B C 1
ATOM 4040 O O . GLY B 1 212 ? 1.355 20.625 5.375 1 86.56 212 GLY B O 1
ATOM 4041 N N . ALA B 1 213 ? 2.273 19.656 3.711 1 74.75 213 ALA B N 1
ATOM 4042 C CA . ALA B 1 213 ? 3.564 20.188 3.283 1 74.75 213 ALA B CA 1
ATOM 4043 C C . ALA B 1 213 ? 4.516 20.328 4.469 1 74.75 213 ALA B C 1
ATOM 4045 O O . ALA B 1 213 ? 5.496 21.078 4.398 1 74.75 213 ALA B O 1
ATOM 4046 N N . GLY B 1 214 ? 4.359 19.797 5.566 1 85.06 214 GLY B N 1
ATOM 4047 C CA . GLY B 1 214 ? 5.332 19.578 6.625 1 85.06 214 GLY B CA 1
ATOM 4048 C C . GLY B 1 214 ? 5.629 20.844 7.43 1 85.06 214 GLY B C 1
ATOM 4049 O O . GLY B 1 214 ? 6.363 20.781 8.414 1 85.06 214 GLY B O 1
ATOM 4050 N N . GLY B 1 215 ? 5.18 22.062 7.027 1 95.12 215 GLY B N 1
ATOM 4051 C CA . GLY B 1 215 ? 5.246 23.281 7.828 1 95.12 215 GLY B CA 1
ATOM 4052 C C . GLY B 1 215 ? 6.598 23.953 7.762 1 95.12 215 GLY B C 1
ATOM 4053 O O . GLY B 1 215 ? 7.004 24.625 8.711 1 95.12 215 GLY B O 1
ATOM 4054 N N . VAL B 1 216 ? 7.277 23.844 6.73 1 97.25 216 VAL B N 1
ATOM 4055 C CA . VAL B 1 216 ? 8.68 24.234 6.637 1 97.25 216 VAL B CA 1
ATOM 4056 C C . VAL B 1 216 ? 8.797 25.75 6.766 1 97.25 216 VAL B C 1
ATOM 4058 O O . VAL B 1 216 ? 9.797 26.25 7.285 1 97.25 216 VAL B O 1
ATOM 4061 N N . LEU B 1 217 ? 7.785 26.531 6.395 1 97.69 217 LEU B N 1
ATOM 4062 C CA . LEU B 1 217 ? 7.883 27.984 6.395 1 97.69 217 LEU B CA 1
ATOM 4063 C C . LEU B 1 217 ? 7.461 28.562 7.742 1 97.69 217 LEU B C 1
ATOM 4065 O O . LEU B 1 217 ? 7.312 29.766 7.883 1 97.69 217 LEU B O 1
ATOM 4069 N N . GLY B 1 218 ? 7.191 27.703 8.695 1 97.31 218 GLY B N 1
ATOM 4070 C CA . GLY B 1 218 ? 6.84 28.141 10.031 1 97.31 218 GLY B CA 1
ATOM 4071 C C . GLY B 1 218 ? 5.539 28.922 10.086 1 97.31 218 GLY B C 1
ATOM 4072 O O . GLY B 1 218 ? 4.516 28.469 9.562 1 97.31 218 GLY B O 1
ATOM 4073 N N . SER B 1 219 ? 5.582 30.078 10.641 1 97.81 219 SER B N 1
ATOM 4074 C CA . SER B 1 219 ? 4.387 30.844 10.961 1 97.81 219 SER B CA 1
ATOM 4075 C C . SER B 1 219 ? 3.719 31.375 9.695 1 97.81 219 SER B C 1
ATOM 4077 O O . SER B 1 219 ? 2.555 31.781 9.727 1 97.81 219 SER B O 1
ATOM 4079 N N . ASP B 1 220 ? 4.438 31.312 8.531 1 97.69 220 ASP B N 1
ATOM 4080 C CA . ASP B 1 220 ? 3.793 31.719 7.289 1 97.69 220 ASP B CA 1
ATOM 4081 C C . ASP B 1 220 ? 2.541 30.891 7.023 1 97.69 220 ASP B C 1
ATOM 4083 O O . ASP B 1 220 ? 1.538 31.406 6.527 1 97.69 220 ASP B O 1
ATOM 4087 N N . HIS B 1 221 ? 2.629 29.641 7.41 1 97.5 221 HIS B N 1
ATOM 4088 C CA . HIS B 1 221 ? 1.555 28.719 7.082 1 97.5 221 HIS B CA 1
ATOM 4089 C C . HIS B 1 221 ? 0.298 29.016 7.891 1 97.5 221 HIS B C 1
ATOM 4091 O O . HIS B 1 221 ? -0.761 29.281 7.32 1 97.5 221 HIS B O 1
ATOM 4097 N N . PRO B 1 222 ? 0.38 29 9.203 1 98 222 PRO B N 1
ATOM 4098 C CA . PRO B 1 222 ? -0.833 29.312 9.961 1 98 222 PRO B CA 1
ATOM 4099 C C . PRO B 1 222 ? -1.28 30.766 9.781 1 98 222 PRO B C 1
ATOM 4101 O O . PRO B 1 222 ? -2.479 31.047 9.828 1 98 222 PRO B O 1
ATOM 4104 N N . ASP B 1 223 ? -0.385 31.672 9.531 1 98.31 223 ASP B N 1
ATOM 4105 C CA . ASP B 1 223 ? -0.733 33.094 9.414 1 98.31 223 ASP B CA 1
ATOM 4106 C C . ASP B 1 223 ? -1.534 33.344 8.141 1 98.31 223 ASP B C 1
ATOM 4108 O O . ASP B 1 223 ? -2.344 34.281 8.086 1 98.31 223 ASP B O 1
ATOM 4112 N N . PHE B 1 224 ? -1.315 32.562 7.098 1 98.25 224 PHE B N 1
ATOM 4113 C CA . PHE B 1 224 ? -2.176 32.656 5.922 1 98.25 224 PHE B CA 1
ATOM 4114 C C . PHE B 1 224 ? -3.645 32.594 6.32 1 98.25 224 PHE B C 1
ATOM 4116 O O . PHE B 1 224 ? -4.441 33.438 5.93 1 98.25 224 PHE B O 1
ATOM 4123 N N . TRP B 1 225 ? -4.008 31.719 7.121 1 97.94 225 TRP B N 1
ATOM 4124 C CA . TRP B 1 225 ? -5.387 31.469 7.531 1 97.94 225 TRP B CA 1
ATOM 4125 C C . TRP B 1 225 ? -5.852 32.5 8.547 1 97.94 225 TRP B C 1
ATOM 4127 O O . TRP B 1 225 ? -6.984 33 8.477 1 97.94 225 TRP B O 1
ATOM 4137 N N . ASN B 1 226 ? -4.957 32.812 9.492 1 98.06 226 ASN B N 1
ATOM 4138 C CA . ASN B 1 226 ? -5.293 33.812 10.5 1 98.06 226 ASN B CA 1
ATOM 4139 C C . ASN B 1 226 ? -5.59 35.156 9.867 1 98.06 226 ASN B C 1
ATOM 4141 O O . ASN B 1 226 ? -6.5 35.875 10.297 1 98.06 226 ASN B O 1
ATOM 4145 N N . LEU B 1 227 ? -4.816 35.5 8.891 1 98.38 227 LEU B N 1
ATOM 4146 C CA . LEU B 1 227 ? -4.969 36.781 8.219 1 98.38 227 LEU B CA 1
ATOM 4147 C C . LEU B 1 227 ? -6.273 36.844 7.438 1 98.38 227 LEU B C 1
ATOM 4149 O O . LEU B 1 227 ? -6.938 37.875 7.395 1 98.38 227 LEU B O 1
ATOM 4153 N N . ILE B 1 228 ? -6.656 35.719 6.781 1 97.94 228 ILE B N 1
ATOM 4154 C CA . ILE B 1 228 ? -7.945 35.656 6.102 1 97.94 228 ILE B CA 1
ATOM 4155 C C . ILE B 1 228 ? -9.07 35.906 7.109 1 97.94 228 ILE B C 1
ATOM 4157 O O . ILE B 1 228 ? -9.984 36.688 6.855 1 97.94 228 ILE B O 1
ATOM 4161 N N . ARG B 1 229 ? -8.984 35.312 8.227 1 95.88 229 ARG B N 1
ATOM 4162 C CA . ARG B 1 229 ? -10.008 35.406 9.258 1 95.88 229 ARG B CA 1
ATOM 4163 C C . ARG B 1 229 ? -10.078 36.844 9.805 1 95.88 229 ARG B C 1
ATOM 4165 O O . ARG B 1 229 ? -11.156 37.312 10.18 1 95.88 229 ARG B O 1
ATOM 4172 N N . SER B 1 230 ? -8.938 37.469 9.883 1 96.81 230 SER B N 1
ATOM 4173 C CA . SER B 1 230 ? -8.898 38.812 10.445 1 96.81 230 SER B CA 1
ATOM 4174 C C . SER B 1 230 ? -9.172 39.875 9.383 1 96.81 230 SER B C 1
ATOM 4176 O O . SER B 1 230 ? -9.164 41.094 9.672 1 96.81 230 SER B O 1
ATOM 4178 N N . GLY B 1 231 ? -9.242 39.469 8.086 1 96.62 231 GLY B N 1
ATOM 4179 C CA . GLY B 1 231 ? -9.68 40.375 7.027 1 96.62 231 GLY B CA 1
ATOM 4180 C C . GLY B 1 231 ? -8.523 40.969 6.23 1 96.62 231 GLY B C 1
ATOM 4181 O O . GLY B 1 231 ? -8.719 41.875 5.422 1 96.62 231 GLY B O 1
ATOM 4182 N N . ASP B 1 232 ? -7.367 40.5 6.48 1 97.94 232 ASP B N 1
ATOM 4183 C CA . ASP B 1 232 ? -6.211 40.969 5.723 1 97.94 232 ASP B CA 1
ATOM 4184 C C . ASP B 1 232 ? -5.82 39.969 4.633 1 97.94 232 ASP B C 1
ATOM 4186 O O . ASP B 1 232 ? -4.711 39.438 4.641 1 97.94 232 ASP B O 1
ATOM 4190 N N . LYS B 1 233 ? -6.664 39.844 3.686 1 97.62 233 LYS B N 1
ATOM 4191 C CA . LYS B 1 233 ? -6.512 38.844 2.619 1 97.62 233 LYS B CA 1
ATOM 4192 C C . LYS B 1 233 ? -5.289 39.156 1.758 1 97.62 233 LYS B C 1
ATOM 4194 O O . LYS B 1 233 ? -4.543 38.25 1.389 1 97.62 233 LYS B O 1
ATOM 4199 N N . PRO B 1 234 ? -4.988 40.406 1.42 1 98 234 PRO B N 1
ATOM 4200 C CA . PRO B 1 234 ? -3.807 40.688 0.597 1 98 234 PRO B CA 1
ATOM 4201 C C . PRO B 1 234 ? -2.516 40.156 1.234 1 98 234 PRO B C 1
ATOM 4203 O O . PRO B 1 234 ? -1.682 39.562 0.552 1 98 234 PRO B O 1
ATOM 4206 N N . ARG B 1 235 ? -2.402 40.375 2.516 1 98.25 235 ARG B N 1
ATOM 4207 C CA . ARG B 1 235 ? -1.211 39.875 3.203 1 98.25 235 ARG B CA 1
ATOM 4208 C C . ARG B 1 235 ? -1.192 38.344 3.254 1 98.25 235 ARG B C 1
ATOM 4210 O O . ARG B 1 235 ? -0.128 37.719 3.17 1 98.25 235 ARG B O 1
ATOM 4217 N N . ALA B 1 236 ? -2.336 37.75 3.422 1 98.38 236 ALA B N 1
ATOM 4218 C CA . ALA B 1 236 ? -2.43 36.312 3.375 1 98.38 236 ALA B CA 1
ATOM 4219 C C . ALA B 1 236 ? -1.909 35.781 2.047 1 98.38 236 ALA B C 1
ATOM 4221 O O . ALA B 1 236 ? -1.118 34.812 2.023 1 98.38 236 ALA B O 1
ATOM 4222 N N . ILE B 1 237 ? -2.275 36.375 0.998 1 98.25 237 ILE B N 1
ATOM 4223 C CA . ILE B 1 237 ? -1.903 35.938 -0.344 1 98.25 237 ILE B CA 1
ATOM 4224 C C . ILE B 1 237 ? -0.389 36.031 -0.517 1 98.25 237 ILE B C 1
ATOM 4226 O O . ILE B 1 237 ? 0.226 35.156 -1.148 1 98.25 237 ILE B O 1
ATOM 4230 N N . GLU B 1 238 ? 0.208 37.062 0.079 1 98.12 238 GLU B N 1
ATOM 4231 C CA . GLU B 1 238 ? 1.661 37.188 0.038 1 98.12 238 GLU B CA 1
ATOM 4232 C C . GLU B 1 238 ? 2.34 36 0.7 1 98.12 238 GLU B C 1
ATOM 4234 O O . GLU B 1 238 ? 3.326 35.469 0.181 1 98.12 238 GLU B O 1
ATOM 4239 N N . LEU B 1 239 ? 1.848 35.594 1.812 1 97.88 239 LEU B N 1
ATOM 4240 C CA . LEU B 1 239 ? 2.383 34.438 2.494 1 97.88 239 LEU B CA 1
ATOM 4241 C C . LEU B 1 239 ? 2.158 33.156 1.665 1 97.88 239 LEU B C 1
ATOM 4243 O O . LEU B 1 239 ? 3.031 32.312 1.596 1 97.88 239 LEU B O 1
ATOM 4247 N N . GLY B 1 240 ? 0.958 33.094 1.038 1 97.69 240 GLY B N 1
ATOM 4248 C CA . GLY B 1 240 ? 0.664 31.969 0.163 1 97.69 240 GLY B CA 1
ATOM 4249 C C . GLY B 1 240 ? 1.628 31.844 -1.002 1 97.69 240 GLY B C 1
ATOM 4250 O O . GLY B 1 240 ? 1.971 30.734 -1.421 1 97.69 240 GLY B O 1
ATOM 4251 N N . GLU B 1 241 ? 2.061 32.938 -1.506 1 97.69 241 GLU B N 1
ATOM 4252 C CA . GLU B 1 241 ? 3.008 32.938 -2.617 1 97.69 241 GLU B CA 1
ATOM 4253 C C . GLU B 1 241 ? 4.344 32.312 -2.205 1 97.69 241 GLU B C 1
ATOM 4255 O O . GLU B 1 241 ? 5 31.656 -3.01 1 97.69 241 GLU B O 1
ATOM 4260 N N . ARG B 1 242 ? 4.73 32.562 -0.964 1 97.44 242 ARG B N 1
ATOM 4261 C CA . ARG B 1 242 ? 5.953 31.938 -0.454 1 97.44 242 ARG B CA 1
ATOM 4262 C C . ARG B 1 242 ? 5.824 30.422 -0.404 1 97.44 242 ARG B C 1
ATOM 4264 O O . ARG B 1 242 ? 6.758 29.703 -0.761 1 97.44 242 ARG B O 1
ATOM 4271 N N . ASP B 1 243 ? 4.668 30 -0.016 1 95.81 243 ASP B N 1
ATOM 4272 C CA . ASP B 1 243 ? 4.387 28.578 0.004 1 95.81 243 ASP B CA 1
ATOM 4273 C C . ASP B 1 243 ? 4.445 27.984 -1.403 1 95.81 243 ASP B C 1
ATOM 4275 O O . ASP B 1 243 ? 4.961 26.875 -1.599 1 95.81 243 ASP B O 1
ATOM 4279 N N . ARG B 1 244 ? 3.939 28.688 -2.348 1 94.12 244 ARG B N 1
ATOM 4280 C CA . ARG B 1 244 ? 3.928 28.219 -3.727 1 94.12 244 ARG B CA 1
ATOM 4281 C C . ARG B 1 244 ? 5.344 28.062 -4.266 1 94.12 244 ARG B C 1
ATOM 4283 O O . ARG B 1 244 ? 5.613 27.172 -5.074 1 94.12 244 ARG B O 1
ATOM 4290 N N . VAL B 1 245 ? 6.273 28.859 -3.789 1 96.38 245 VAL B N 1
ATOM 4291 C CA . VAL B 1 245 ? 7.668 28.75 -4.203 1 96.38 245 VAL B CA 1
ATOM 4292 C C . VAL B 1 245 ? 8.227 27.391 -3.809 1 96.38 245 VAL B C 1
ATOM 4294 O O . VAL B 1 245 ? 8.82 26.688 -4.637 1 96.38 245 VAL B O 1
ATOM 4297 N N . ILE B 1 246 ? 7.969 26.938 -2.576 1 95.62 246 ILE B N 1
ATOM 4298 C CA . ILE B 1 246 ? 8.547 25.672 -2.145 1 95.62 246 ILE B CA 1
ATOM 4299 C C . ILE B 1 246 ? 7.793 24.516 -2.797 1 95.62 246 ILE B C 1
ATOM 4301 O O . ILE B 1 246 ? 8.398 23.5 -3.154 1 95.62 246 ILE B O 1
ATOM 4305 N N . MET B 1 247 ? 6.48 24.672 -2.965 1 94 247 MET B N 1
ATOM 4306 C CA . MET B 1 247 ? 5.691 23.609 -3.586 1 94 247 MET B CA 1
ATOM 4307 C C . MET B 1 247 ? 6.137 23.375 -5.023 1 94 247 MET B C 1
ATOM 4309 O O . MET B 1 247 ? 6.246 22.219 -5.461 1 94 247 MET B O 1
ATOM 4313 N N . LYS B 1 248 ? 6.402 24.438 -5.73 1 94.25 248 LYS B N 1
ATOM 4314 C CA . LYS B 1 248 ? 6.844 24.328 -7.117 1 94.25 248 LYS B CA 1
ATOM 4315 C C . LYS B 1 248 ? 8.258 23.766 -7.203 1 94.25 248 LYS B C 1
ATOM 4317 O O . LYS B 1 248 ? 8.57 22.984 -8.109 1 94.25 248 LYS B O 1
ATOM 4322 N N . ALA B 1 249 ? 9.047 24.125 -6.277 1 96.62 249 ALA B N 1
ATOM 4323 C CA . ALA B 1 249 ? 10.453 23.719 -6.312 1 96.62 249 ALA B CA 1
ATOM 4324 C C . ALA B 1 249 ? 10.609 22.25 -5.922 1 96.62 249 ALA B C 1
ATOM 4326 O O . ALA B 1 249 ? 11.469 21.547 -6.457 1 96.62 249 ALA B O 1
ATOM 4327 N N . TRP B 1 250 ? 9.773 21.828 -5.047 1 96.69 250 TRP B N 1
ATOM 4328 C CA . TRP B 1 250 ? 10.117 20.578 -4.367 1 96.69 250 TRP B CA 1
ATOM 4329 C C . TRP B 1 250 ? 9.156 19.469 -4.766 1 96.69 250 TRP B C 1
ATOM 4331 O O . TRP B 1 250 ? 9.477 18.281 -4.629 1 96.69 250 TRP B O 1
ATOM 4341 N N . PHE B 1 251 ? 7.973 19.781 -5.25 1 92.56 251 PHE B N 1
ATOM 4342 C CA . PHE B 1 251 ? 6.953 18.766 -5.445 1 92.56 251 PHE B CA 1
ATOM 4343 C C . PHE B 1 251 ? 6.328 18.875 -6.828 1 92.56 251 PHE B C 1
ATOM 4345 O O . PHE B 1 251 ? 6.242 19.969 -7.387 1 92.56 251 PHE B O 1
ATOM 4352 N N . ASN B 1 252 ? 5.934 17.766 -7.305 1 88.75 252 ASN B N 1
ATOM 4353 C CA . ASN B 1 252 ? 5.242 17.766 -8.594 1 88.75 252 ASN B CA 1
ATOM 4354 C C . ASN B 1 252 ? 3.729 17.797 -8.414 1 88.75 252 ASN B C 1
ATOM 4356 O O . ASN B 1 252 ? 3.232 18.016 -7.309 1 88.75 252 ASN B O 1
ATOM 4360 N N . LYS B 1 253 ? 3.02 17.562 -9.469 1 79.06 253 LYS B N 1
ATOM 4361 C CA . LYS B 1 253 ? 1.569 17.719 -9.469 1 79.06 253 LYS B CA 1
ATOM 4362 C C . LYS B 1 253 ? 0.891 16.625 -8.648 1 79.06 253 LYS B C 1
ATOM 4364 O O . LYS B 1 253 ? -0.259 16.781 -8.234 1 79.06 253 LYS B O 1
ATOM 4369 N N . ASP B 1 254 ? 1.614 15.531 -8.453 1 78.31 254 ASP B N 1
ATOM 4370 C CA . ASP B 1 254 ? 1.062 14.43 -7.68 1 78.31 254 ASP B CA 1
ATOM 4371 C C . ASP B 1 254 ? 1.541 14.477 -6.23 1 78.31 254 ASP B C 1
ATOM 4373 O O . ASP B 1 254 ? 1.405 13.5 -5.492 1 78.31 254 ASP B O 1
ATOM 4377 N N . PHE B 1 255 ? 2.246 15.578 -5.883 1 79 255 PHE B N 1
ATOM 4378 C CA . PHE B 1 255 ? 2.727 15.844 -4.531 1 79 255 PHE B CA 1
ATOM 4379 C C . PHE B 1 255 ? 3.869 14.906 -4.172 1 79 255 PHE B C 1
ATOM 4381 O O . PHE B 1 255 ? 4.078 14.594 -2.996 1 79 255 PHE B O 1
ATOM 4388 N N . ALA B 1 256 ? 4.5 14.406 -5.199 1 84.69 256 ALA B N 1
ATOM 4389 C CA . ALA B 1 256 ? 5.734 13.641 -5.035 1 84.69 256 ALA B CA 1
ATOM 4390 C C . ALA B 1 256 ? 6.957 14.555 -5.074 1 84.69 256 ALA B C 1
ATOM 4392 O O . ALA B 1 256 ? 6.949 15.578 -5.758 1 84.69 256 ALA B O 1
ATOM 4393 N N . GLY B 1 257 ? 7.961 14.156 -4.41 1 92.06 257 GLY B N 1
ATOM 4394 C CA . GLY B 1 257 ? 9.188 14.938 -4.465 1 92.06 257 GLY B CA 1
ATOM 4395 C C . GLY B 1 257 ? 9.836 14.938 -5.836 1 92.06 257 GLY B C 1
ATOM 4396 O O . GLY B 1 257 ? 9.859 13.906 -6.516 1 92.06 257 GLY B O 1
ATOM 4397 N N . ASN B 1 258 ? 10.336 16.047 -6.223 1 92.12 258 ASN B N 1
ATOM 4398 C CA . ASN B 1 258 ? 10.891 16.234 -7.559 1 92.12 258 ASN B CA 1
ATOM 4399 C C . ASN B 1 258 ? 12.25 15.562 -7.699 1 92.12 258 ASN B C 1
ATOM 4401 O O . ASN B 1 258 ? 12.641 15.156 -8.797 1 92.12 258 ASN B O 1
ATOM 4405 N N . PHE B 1 259 ? 13.047 15.477 -6.629 1 93.62 259 PHE B N 1
ATOM 4406 C CA . PHE B 1 259 ? 14.414 14.984 -6.766 1 93.62 259 PHE B CA 1
ATOM 4407 C C . PHE B 1 259 ? 14.766 14.047 -5.617 1 93.62 259 PHE B C 1
ATOM 4409 O O . PHE B 1 259 ? 15.906 13.609 -5.492 1 93.62 259 PHE B O 1
ATOM 4416 N N . GLY B 1 260 ? 13.875 13.781 -4.832 1 94.19 260 GLY B N 1
ATOM 4417 C CA . GLY B 1 260 ? 13.867 12.875 -3.693 1 94.19 260 GLY B CA 1
ATOM 4418 C C . GLY B 1 260 ? 12.484 12.664 -3.109 1 94.19 260 GLY B C 1
ATOM 4419 O O . GLY B 1 260 ? 11.508 13.258 -3.576 1 94.19 260 GLY B O 1
ATOM 4420 N N . SER B 1 261 ? 12.438 11.766 -2.152 1 95.81 261 SER B N 1
ATOM 4421 C CA . SER B 1 261 ? 11.141 11.617 -1.502 1 95.81 261 SER B CA 1
ATOM 4422 C C . SER B 1 261 ? 10.719 12.914 -0.809 1 95.81 261 SER B C 1
ATOM 4424 O O . SER B 1 261 ? 11.562 13.719 -0.426 1 95.81 261 SER B O 1
ATOM 4426 N N . ALA B 1 262 ? 9.422 13.117 -0.725 1 96.25 262 ALA B N 1
ATOM 4427 C CA . ALA B 1 262 ? 8.898 14.273 0.002 1 96.25 262 ALA B CA 1
ATOM 4428 C C . ALA B 1 262 ? 9.438 14.312 1.428 1 96.25 262 ALA B C 1
ATOM 4430 O O . ALA B 1 262 ? 9.75 15.383 1.949 1 96.25 262 ALA B O 1
ATOM 4431 N N . GLN B 1 263 ? 9.609 13.172 2.066 1 96.94 263 GLN B N 1
ATOM 4432 C CA . GLN B 1 263 ? 10.109 13.062 3.434 1 96.94 263 GLN B CA 1
ATOM 4433 C C . GLN B 1 263 ? 11.547 13.562 3.537 1 96.94 263 GLN B C 1
ATOM 4435 O O . GLN B 1 263 ? 11.867 14.352 4.43 1 96.94 263 GLN B O 1
ATOM 4440 N N . ALA B 1 264 ? 12.305 13.109 2.586 1 97.31 264 ALA B N 1
ATOM 4441 C CA . ALA B 1 264 ? 13.711 13.508 2.602 1 97.31 264 ALA B CA 1
ATOM 4442 C C . ALA B 1 264 ? 13.859 15.008 2.385 1 97.31 264 ALA B C 1
ATOM 4444 O O . ALA B 1 264 ? 14.672 15.656 3.047 1 97.31 264 ALA B O 1
ATOM 4445 N N . ILE B 1 265 ? 13.086 15.508 1.486 1 97.75 265 ILE B N 1
ATOM 4446 C CA . ILE B 1 265 ? 13.125 16.938 1.178 1 97.75 265 ILE B CA 1
ATOM 4447 C C . ILE B 1 265 ? 12.68 17.734 2.396 1 97.75 265 ILE B C 1
ATOM 4449 O O . ILE B 1 265 ? 13.367 18.672 2.811 1 97.75 265 ILE B O 1
ATOM 4453 N N . LEU B 1 266 ? 11.602 17.375 2.998 1 97.69 266 LEU B N 1
ATOM 4454 C CA . LEU B 1 266 ? 11.047 18.094 4.137 1 97.69 266 LEU B CA 1
ATOM 4455 C C . LEU B 1 266 ? 11.984 18.031 5.336 1 97.69 266 LEU B C 1
ATOM 4457 O O . LEU B 1 266 ? 12.211 19.031 6.008 1 97.69 266 LEU B O 1
ATOM 4461 N N . LYS B 1 267 ? 12.508 16.859 5.59 1 97.75 267 LYS B N 1
ATOM 4462 C CA . LYS B 1 267 ? 13.43 16.703 6.711 1 97.75 267 LYS B CA 1
ATOM 4463 C C . LYS B 1 267 ? 14.695 17.531 6.5 1 97.75 267 LYS B C 1
ATOM 4465 O O . LYS B 1 267 ? 15.195 18.156 7.43 1 97.75 267 LYS B O 1
ATOM 4470 N N . THR B 1 268 ? 15.172 17.516 5.293 1 97.69 268 THR B N 1
ATOM 4471 C CA . THR B 1 268 ? 16.344 18.328 4.977 1 97.69 268 THR B CA 1
ATOM 4472 C C . THR B 1 268 ? 16.047 19.812 5.176 1 97.69 268 THR B C 1
ATOM 4474 O O . THR B 1 268 ? 16.828 20.531 5.801 1 97.69 268 THR B O 1
ATOM 4477 N N . ALA B 1 269 ? 14.961 20.25 4.68 1 98 269 ALA B N 1
ATOM 4478 C CA . ALA B 1 269 ? 14.57 21.656 4.785 1 98 269 ALA B CA 1
ATOM 4479 C C . ALA B 1 269 ? 14.438 22.078 6.246 1 98 269 ALA B C 1
ATOM 4481 O O . ALA B 1 269 ? 14.93 23.141 6.637 1 98 269 ALA B O 1
ATOM 4482 N N . LEU B 1 270 ? 13.812 21.266 7.027 1 98.06 270 LEU B N 1
ATOM 4483 C CA . LEU B 1 270 ? 13.625 21.562 8.438 1 98.06 270 LEU B CA 1
ATOM 4484 C C . LEU B 1 270 ? 14.953 21.594 9.18 1 98.06 270 LEU B C 1
ATOM 4486 O O . LEU B 1 270 ? 15.211 22.484 9.984 1 98.06 270 LEU B O 1
ATOM 4490 N N . ARG B 1 271 ? 15.789 20.641 8.875 1 97.69 271 ARG B N 1
ATOM 4491 C CA . ARG B 1 271 ? 17.109 20.625 9.508 1 97.69 271 ARG B CA 1
ATOM 4492 C C . ARG B 1 271 ? 17.891 21.875 9.141 1 97.69 271 ARG B C 1
ATOM 4494 O O . ARG B 1 271 ? 18.594 22.438 9.984 1 97.69 271 ARG B O 1
ATOM 4501 N N . LEU B 1 272 ? 17.781 22.266 7.926 1 97.62 272 LEU B N 1
ATOM 4502 C CA . LEU B 1 272 ? 18.469 23.484 7.477 1 97.62 272 LEU B CA 1
ATOM 4503 C C . LEU B 1 272 ? 17.922 24.703 8.203 1 97.62 272 LEU B C 1
ATOM 4505 O O . LEU B 1 272 ? 18.641 25.703 8.352 1 97.62 272 LEU B 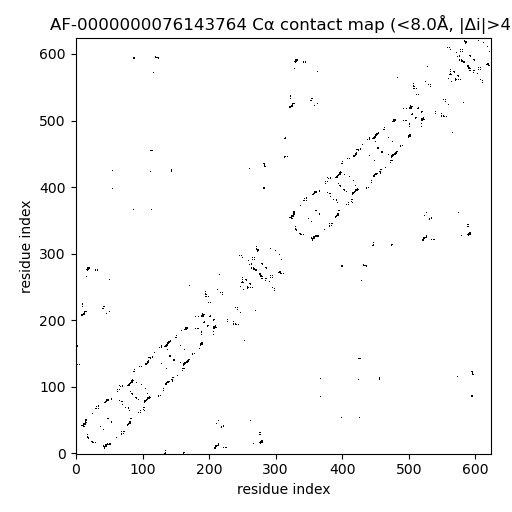O 1
ATOM 4509 N N . ARG B 1 273 ? 16.734 24.641 8.688 1 97.12 273 ARG B N 1
ATOM 4510 C CA . ARG B 1 273 ? 16.141 25.734 9.453 1 97.12 273 ARG B CA 1
ATOM 4511 C C . ARG B 1 273 ? 16.484 25.625 10.93 1 97.12 273 ARG B C 1
ATOM 4513 O O . ARG B 1 273 ? 16.078 26.469 11.734 1 97.12 273 ARG B O 1
ATOM 4520 N N . GLY B 1 274 ? 17.156 24.578 11.305 1 96.56 274 GLY B N 1
ATOM 4521 C CA . GLY B 1 274 ? 17.562 24.375 12.688 1 96.56 274 GLY B CA 1
ATOM 4522 C C . GLY B 1 274 ? 16.562 23.547 13.477 1 96.56 274 GLY B C 1
ATOM 4523 O O . GLY B 1 274 ? 16.656 23.453 14.703 1 96.56 274 GLY B O 1
ATOM 4524 N N . VAL B 1 275 ? 15.602 22.984 12.844 1 97.44 275 VAL B N 1
ATOM 4525 C CA . VAL B 1 275 ? 14.602 22.125 13.477 1 97.44 275 VAL B CA 1
ATOM 4526 C C . VAL B 1 275 ? 15.086 20.672 13.469 1 97.44 275 VAL B C 1
ATOM 4528 O O . VAL B 1 275 ? 15.539 20.172 12.438 1 97.44 275 VAL B O 1
ATOM 4531 N N . PRO B 1 276 ? 15.039 19.938 14.578 1 97.19 276 PRO B N 1
ATOM 4532 C CA . PRO B 1 276 ? 15.516 18.562 14.625 1 97.19 276 PRO B CA 1
ATOM 4533 C C . PRO B 1 276 ? 14.523 17.562 14.016 1 97.19 276 PRO B C 1
ATOM 4535 O O . PRO B 1 276 ? 13.953 16.75 14.734 1 97.19 276 PRO B O 1
ATOM 4538 N N . ALA B 1 277 ? 14.453 17.547 12.727 1 97.25 277 ALA B N 1
ATOM 4539 C CA . ALA B 1 277 ? 13.453 16.766 12 1 97.25 277 ALA B CA 1
ATOM 4540 C C . ALA B 1 277 ? 13.953 15.359 11.719 1 97.25 277 ALA B C 1
ATOM 4542 O O . ALA B 1 277 ? 13.203 14.516 11.219 1 97.25 277 ALA B O 1
ATOM 4543 N N . GLY B 1 278 ? 15.18 15.062 12.062 1 97.06 278 GLY B N 1
ATOM 4544 C CA . GLY B 1 278 ? 15.742 13.727 11.914 1 97.06 278 GLY B CA 1
ATOM 4545 C C . GLY B 1 278 ? 16.031 13.359 10.477 1 97.06 278 GLY B C 1
ATOM 4546 O O . GLY B 1 278 ? 16.266 14.234 9.641 1 97.06 278 GLY B O 1
ATOM 4547 N N . PHE B 1 279 ? 16.141 12.047 10.211 1 97.81 279 PHE B N 1
ATOM 4548 C CA . PHE B 1 279 ? 16.5 11.461 8.922 1 97.81 279 PHE B CA 1
ATOM 4549 C C . PHE B 1 279 ? 15.445 10.453 8.469 1 97.81 279 PHE B C 1
ATOM 4551 O O . PHE B 1 279 ? 14.547 10.109 9.234 1 97.81 279 PHE B O 1
ATOM 4558 N N . VAL B 1 280 ? 15.516 10.109 7.188 1 97.25 280 VAL B N 1
ATOM 4559 C CA . VAL B 1 280 ? 14.531 9.148 6.699 1 97.25 280 VAL B CA 1
ATOM 4560 C C . VAL B 1 280 ? 14.961 7.73 7.055 1 97.25 280 VAL B C 1
ATOM 4562 O O . VAL B 1 280 ? 16.141 7.48 7.312 1 97.25 280 VAL B O 1
ATOM 4565 N N . ARG B 1 281 ? 14.008 6.797 7.109 1 95.69 281 ARG B N 1
ATOM 4566 C CA . ARG B 1 281 ? 14.258 5.367 7.242 1 95.69 281 ARG B CA 1
ATOM 4567 C C . ARG B 1 281 ? 14.172 4.668 5.887 1 95.69 281 ARG B C 1
ATOM 4569 O O . ARG B 1 281 ? 13.367 5.047 5.035 1 95.69 281 ARG B O 1
ATOM 4576 N N . ARG B 1 282 ? 14.945 3.67 5.812 1 91.75 282 ARG B N 1
ATOM 4577 C CA . ARG B 1 282 ? 14.852 2.844 4.613 1 91.75 282 ARG B CA 1
ATOM 4578 C C . ARG B 1 282 ? 13.43 2.344 4.402 1 91.75 282 ARG B C 1
ATOM 4580 O O . ARG B 1 282 ? 12.734 2.002 5.363 1 91.75 282 ARG B O 1
ATOM 4587 N N . PRO B 1 283 ? 12.969 2.295 3.154 1 93.81 283 PRO B N 1
ATOM 4588 C CA . PRO B 1 283 ? 13.734 2.289 1.903 1 93.81 283 PRO B CA 1
ATOM 4589 C C . PRO B 1 283 ? 14.039 3.695 1.396 1 93.81 283 PRO B C 1
ATOM 4591 O O . PRO B 1 283 ? 14.734 3.854 0.389 1 93.81 283 PRO B O 1
ATOM 4594 N N . LEU B 1 284 ? 13.523 4.715 2.053 1 96.5 284 LEU B N 1
ATOM 4595 C CA . LEU B 1 284 ? 13.812 6.074 1.614 1 96.5 284 LEU B CA 1
ATOM 4596 C C . LEU B 1 284 ? 15.297 6.395 1.778 1 96.5 284 LEU B C 1
ATOM 4598 O O . LEU B 1 284 ? 15.953 5.871 2.682 1 96.5 284 LEU B O 1
ATOM 4602 N N . LEU B 1 285 ? 15.773 7.211 0.891 1 96.69 285 LEU B N 1
ATOM 4603 C CA . LEU B 1 285 ? 17.172 7.625 0.939 1 96.69 285 LEU B CA 1
ATOM 4604 C C . LEU B 1 285 ? 17.297 9.117 1.223 1 96.69 285 LEU B C 1
ATOM 4606 O O . LEU B 1 285 ? 16.438 9.898 0.807 1 96.69 285 LEU B O 1
ATOM 4610 N N . GLU B 1 286 ? 18.344 9.445 1.897 1 97.19 286 GLU B N 1
ATOM 4611 C CA . GLU B 1 286 ? 18.656 10.859 2.105 1 97.19 286 GLU B CA 1
ATOM 4612 C C . GLU B 1 286 ? 19.031 11.547 0.793 1 97.19 286 GLU B C 1
ATOM 4614 O O . GLU B 1 286 ? 19.453 10.883 -0.159 1 97.19 286 GLU B O 1
ATOM 4619 N N . LEU B 1 287 ? 18.828 12.844 0.792 1 97.19 287 LEU B N 1
ATOM 4620 C CA . LEU B 1 287 ? 19.234 13.648 -0.357 1 97.19 287 LEU B CA 1
ATOM 4621 C C . LEU B 1 287 ? 20.766 13.672 -0.492 1 97.19 287 LEU B C 1
ATOM 4623 O O . LEU B 1 287 ? 21.484 13.633 0.511 1 97.19 287 LEU B O 1
ATOM 4627 N N . ASN B 1 288 ? 21.203 13.703 -1.723 1 96 288 ASN B N 1
ATOM 4628 C CA . ASN B 1 288 ? 22.625 13.914 -1.922 1 96 288 ASN B CA 1
ATOM 4629 C C . ASN B 1 288 ? 23 15.391 -1.794 1 96 288 ASN B C 1
ATOM 4631 O O . ASN B 1 288 ? 22.141 16.234 -1.587 1 96 288 ASN B O 1
ATOM 4635 N N . GLU B 1 289 ? 24.25 15.695 -1.944 1 96.25 289 GLU B N 1
ATOM 4636 C CA . GLU B 1 289 ? 24.766 17.047 -1.708 1 96.25 289 GLU B CA 1
ATOM 4637 C C . GLU B 1 289 ? 24.141 18.047 -2.668 1 96.25 289 GLU B C 1
ATOM 4639 O O . GLU B 1 289 ? 23.797 19.172 -2.273 1 96.25 289 GLU B O 1
ATOM 4644 N N . VAL B 1 290 ? 24.016 17.703 -3.896 1 96.81 290 VAL B N 1
ATOM 4645 C CA . VAL B 1 290 ? 23.453 18.578 -4.914 1 96.81 290 VAL B CA 1
ATOM 4646 C C . VAL B 1 290 ? 21.984 18.875 -4.598 1 96.81 290 VAL B C 1
ATOM 4648 O O . VAL B 1 290 ? 21.531 20 -4.723 1 96.81 290 VAL B O 1
ATOM 4651 N N . GLU B 1 291 ? 21.266 17.859 -4.172 1 96.88 291 GLU B N 1
ATOM 4652 C CA . GLU B 1 291 ? 19.844 17.984 -3.82 1 96.88 291 GLU B CA 1
ATOM 4653 C C . GLU B 1 291 ? 19.672 18.828 -2.562 1 96.88 291 GLU B C 1
ATOM 4655 O O . GLU B 1 291 ? 18.75 19.656 -2.486 1 96.88 291 GLU B O 1
ATOM 4660 N N . VAL B 1 292 ? 20.516 18.625 -1.609 1 97.44 292 VAL B N 1
ATOM 4661 C CA . VAL B 1 292 ? 20.5 19.438 -0.399 1 97.44 292 VAL B CA 1
ATOM 4662 C C . VAL B 1 292 ? 20.719 20.906 -0.759 1 97.44 292 VAL B C 1
ATOM 4664 O O . VAL B 1 292 ? 20.031 21.797 -0.232 1 97.44 292 VAL B O 1
ATOM 4667 N N . ALA B 1 293 ? 21.641 21.172 -1.641 1 96.75 293 ALA B N 1
ATOM 4668 C CA . ALA B 1 293 ? 21.922 22.531 -2.086 1 96.75 293 ALA B CA 1
ATOM 4669 C C . ALA B 1 293 ? 20.703 23.141 -2.758 1 96.75 293 ALA B C 1
ATOM 4671 O O . ALA B 1 293 ? 20.469 24.344 -2.639 1 96.75 293 ALA B O 1
ATOM 4672 N N . SER B 1 294 ? 20 22.297 -3.459 1 96.94 294 SER B N 1
ATOM 4673 C CA . SER B 1 294 ? 18.781 22.781 -4.098 1 96.94 294 SER B CA 1
ATOM 4674 C C . SER B 1 294 ? 17.75 23.219 -3.064 1 96.94 294 SER B C 1
ATOM 4676 O O . SER B 1 294 ? 17.094 24.25 -3.236 1 96.94 294 SER B O 1
ATOM 4678 N N . VAL B 1 295 ? 17.609 22.438 -1.994 1 97.88 295 VAL B N 1
ATOM 4679 C CA . VAL B 1 295 ? 16.688 22.797 -0.922 1 97.88 295 VAL B CA 1
ATOM 4680 C C . VAL B 1 295 ? 17.156 24.078 -0.25 1 97.88 295 VAL B C 1
ATOM 4682 O O . VAL B 1 295 ? 16.344 24.984 -0.009 1 97.88 295 VAL B O 1
ATOM 4685 N N . ALA B 1 296 ? 18.406 24.188 0 1 97.56 296 ALA B N 1
ATOM 4686 C CA . ALA B 1 296 ? 18.984 25.375 0.623 1 97.56 296 ALA B CA 1
ATOM 4687 C C . ALA B 1 296 ? 18.734 26.625 -0.227 1 97.56 296 ALA B C 1
ATOM 4689 O O . ALA B 1 296 ? 18.391 27.688 0.3 1 97.56 296 ALA B O 1
ATOM 4690 N N . ALA B 1 297 ? 18.922 26.469 -1.488 1 97.56 297 ALA B N 1
ATOM 4691 C CA . ALA B 1 297 ? 18.734 27.594 -2.406 1 97.56 297 ALA B CA 1
ATOM 4692 C C . ALA B 1 297 ? 17.297 28.094 -2.381 1 97.56 297 ALA B C 1
ATOM 4694 O O . ALA B 1 297 ? 17.062 29.312 -2.449 1 97.56 297 ALA B O 1
ATOM 4695 N N . THR B 1 298 ? 16.406 27.172 -2.348 1 97.94 298 THR B N 1
ATOM 4696 C CA . THR B 1 298 ? 14.992 27.547 -2.291 1 97.94 298 THR B CA 1
ATOM 4697 C C . THR B 1 298 ? 14.695 28.328 -1.015 1 97.94 298 THR B C 1
ATOM 4699 O O . THR B 1 298 ? 14.047 29.375 -1.061 1 97.94 298 THR B O 1
ATOM 4702 N N . LEU B 1 299 ? 15.18 27.859 0.132 1 97.81 299 LEU B N 1
ATOM 4703 C CA . LEU B 1 299 ? 14.969 28.547 1.405 1 97.81 299 LEU B CA 1
ATOM 4704 C C . LEU B 1 299 ? 15.609 29.922 1.402 1 97.81 299 LEU B C 1
ATOM 4706 O O . LEU B 1 299 ? 14.992 30.906 1.816 1 97.81 299 LEU B O 1
ATOM 4710 N N . THR B 1 300 ? 16.781 29.984 0.883 1 97.31 300 THR B N 1
ATOM 4711 C CA . THR B 1 300 ? 17.516 31.25 0.85 1 97.31 300 THR B CA 1
ATOM 4712 C C . THR B 1 300 ? 16.812 32.25 -0.062 1 97.31 300 THR B C 1
ATOM 4714 O O . THR B 1 300 ? 16.812 33.469 0.221 1 97.31 300 THR B O 1
ATOM 4717 N N . SER B 1 301 ? 16.297 31.766 -1.129 1 97.69 301 SER B N 1
ATOM 4718 C CA . SER B 1 301 ? 15.602 32.656 -2.062 1 97.69 301 SER B CA 1
ATOM 4719 C C . SER B 1 301 ? 14.375 33.281 -1.416 1 97.69 301 SER B C 1
ATOM 4721 O O . SER B 1 301 ? 13.906 34.344 -1.857 1 97.69 301 SER B O 1
ATOM 4723 N N . LEU B 1 302 ? 13.906 32.688 -0.356 1 97.75 302 LEU B N 1
ATOM 4724 C CA . LEU B 1 302 ? 12.727 33.188 0.355 1 97.75 302 LEU B CA 1
ATOM 4725 C C . LEU B 1 302 ? 13.141 34.031 1.556 1 97.75 302 LEU B C 1
ATOM 4727 O O . LEU B 1 302 ? 12.289 34.438 2.354 1 97.75 302 LEU B O 1
ATOM 4731 N N . GLY B 1 303 ? 14.43 34.219 1.709 1 97.12 303 GLY B N 1
ATOM 4732 C CA . GLY B 1 303 ? 14.945 35.031 2.797 1 97.12 303 GLY B CA 1
ATOM 4733 C C . GLY B 1 303 ? 15.008 34.281 4.121 1 97.12 303 GLY B C 1
ATOM 4734 O O . GLY B 1 303 ? 15.039 34.906 5.184 1 97.12 303 GLY B O 1
ATOM 4735 N N . ILE B 1 304 ? 14.992 33 4.043 1 96.44 304 ILE B N 1
ATOM 4736 C CA . ILE B 1 304 ? 15.047 32.188 5.254 1 96.44 304 ILE B CA 1
ATOM 4737 C C . ILE B 1 304 ? 16.5 31.875 5.598 1 96.44 304 ILE B C 1
ATOM 4739 O O . ILE B 1 304 ? 17.25 31.375 4.754 1 96.44 304 ILE B O 1
ATOM 4743 N N . GLU B 1 305 ? 16.859 32.188 6.801 1 93.81 305 GLU B N 1
ATOM 4744 C CA . GLU B 1 305 ? 18.203 31.859 7.27 1 93.81 305 GLU B CA 1
ATOM 4745 C C . GLU B 1 305 ? 18.359 30.359 7.48 1 93.81 305 GLU B C 1
ATOM 4747 O O . GLU B 1 305 ? 17.469 29.703 8.023 1 93.81 305 GLU B O 1
ATOM 4752 N N . ILE B 1 306 ? 19.453 29.859 6.988 1 95.31 306 ILE B N 1
ATOM 4753 C CA . ILE B 1 306 ? 19.672 28.422 7.113 1 95.31 306 ILE B CA 1
ATOM 4754 C C . ILE B 1 306 ? 20.906 28.156 7.98 1 95.31 306 ILE B C 1
ATOM 4756 O O . ILE B 1 306 ? 21.781 29 8.094 1 95.31 306 ILE B O 1
ATOM 4760 N N . VAL B 1 307 ? 20.859 27.047 8.602 1 91.62 307 VAL B N 1
ATOM 4761 C CA . VAL B 1 307 ? 22.031 26.594 9.344 1 91.62 307 VAL B CA 1
ATOM 4762 C C . VAL B 1 307 ? 22.922 25.734 8.438 1 91.62 307 VAL B C 1
ATOM 4764 O O . VAL B 1 307 ? 22.438 25.172 7.453 1 91.62 307 VAL B O 1
ATOM 4767 N N . ASN B 1 308 ? 24.188 25.672 8.688 1 76.44 308 ASN B N 1
ATOM 4768 C CA . ASN B 1 308 ? 25.156 24.969 7.855 1 76.44 308 ASN B CA 1
ATOM 4769 C C . ASN B 1 308 ? 24.812 23.484 7.742 1 76.44 308 ASN B C 1
ATOM 4771 O O . ASN B 1 308 ? 24.75 22.781 8.75 1 76.44 308 ASN B O 1
ATOM 4775 N N . PRO B 1 309 ? 24.562 23.094 6.535 1 64.25 309 PRO B N 1
ATOM 4776 C CA . PRO B 1 309 ? 24.188 21.703 6.273 1 64.25 309 PRO B CA 1
ATOM 4777 C C . PRO B 1 309 ? 25.266 20.719 6.684 1 64.25 309 PRO B C 1
ATOM 4779 O O . PRO B 1 309 ? 24.969 19.562 7.004 1 64.25 309 PRO B O 1
ATOM 4782 N N . THR B 1 310 ? 26.578 21.031 6.418 1 56.84 310 THR B N 1
ATOM 4783 C CA . THR B 1 310 ? 27.688 20.125 6.688 1 56.84 310 THR B CA 1
ATOM 4784 C C . THR B 1 310 ? 27.75 19.781 8.172 1 56.84 310 THR B C 1
ATOM 4786 O O . THR B 1 310 ? 28.438 18.844 8.562 1 56.84 310 THR B O 1
ATOM 4789 N N . ALA B 1 311 ? 27.172 20.422 8.922 1 52.44 311 ALA B N 1
ATOM 4790 C CA . ALA B 1 311 ? 27.203 20.219 10.367 1 52.44 311 ALA B CA 1
ATOM 4791 C C . ALA B 1 311 ? 26.078 19.281 10.805 1 52.44 311 ALA B C 1
ATOM 4793 O O . ALA B 1 311 ? 25.984 18.938 11.984 1 52.44 311 ALA B O 1
ATOM 4794 N N . GLN B 1 312 ? 25.266 18.844 9.969 1 50.72 312 GLN B N 1
ATOM 4795 C CA . GLN B 1 312 ? 24.094 18.062 10.328 1 50.72 312 GLN B CA 1
ATOM 4796 C C . GLN B 1 312 ? 24.328 16.578 10.031 1 50.72 312 GLN B C 1
ATOM 4798 O O . GLN B 1 312 ? 24.984 16.219 9.055 1 50.72 312 GLN B O 1
#

Nearest PDB structures (foldseek):
  3flu-assembly1_B  TM=9.173E-01  e=1.319E-22  Neisseria meningitidis serogroup B
  2ojp-assembly1_B  TM=9.189E-01  e=2.287E-22  Escherichia coli
  2a6l-assembly1_A  TM=9.129E-01  e=4.942E-22  Escherichia coli
  1s5v-assembly1_B  TM=9.113E-01  e=9.567E-22  Escherichia coli
  6mqh-assembly1_A  TM=9.174E-01  e=5.271E-21  Burkholderia mallei ATCC 23344

InterPro domains:
  IPR002220 DapA-like [PF00701] (10-300)
  IPR002220 DapA-like [PIRSF001365] (8-305)
  IPR002220 DapA-like [PR00146] (41-62)
  IPR002220 DapA-like [PR00146] (77-95)
  IPR002220 DapA-like [PR00146] (109-125)
  IPR002220 DapA-like [PR00146] (134-151)
  IPR002220 DapA-like [SM01130] (7-303)
  IPR013785 Aldolase-type TIM barrel [G3DSA:3.20.20.70] (5-303)

Radius of gyration: 25.45 Å; Cα contacts (8 Å, |Δi|>4): 1300; chains: 2; bounding box: 53×75×57 Å

Solvent-accessible surface area (backbone atoms only — not comparable to full-atom values): 31571 Å² total; per-residue (Å²): 128,67,56,82,70,64,75,78,49,34,26,26,20,23,28,62,48,18,16,36,92,88,52,46,81,27,64,68,32,39,48,53,34,51,50,49,42,56,74,30,51,38,45,25,37,27,38,40,28,80,45,16,42,40,72,69,49,49,75,66,53,49,39,50,51,38,37,53,47,37,62,68,51,61,80,72,44,48,38,29,35,40,25,65,39,57,25,40,71,56,21,39,55,43,45,50,39,30,54,75,35,60,45,69,23,32,32,35,48,68,34,47,39,70,55,68,51,74,68,28,48,48,48,34,54,46,53,35,39,75,73,48,80,52,41,26,26,43,34,40,42,28,76,30,23,63,46,71,77,47,56,69,53,50,55,59,47,50,66,38,80,34,33,33,30,35,39,53,58,57,74,50,57,70,58,49,49,52,35,46,64,69,40,52,90,65,36,43,35,30,49,50,53,64,38,66,66,30,49,52,37,40,72,74,67,43,57,34,25,30,61,45,84,48,50,74,72,40,41,45,55,26,42,28,47,52,27,45,74,73,67,40,46,70,63,16,37,54,38,19,50,57,51,47,53,53,45,64,69,42,28,46,84,76,66,42,32,66,90,44,48,50,43,30,51,49,25,50,49,27,39,27,60,68,37,44,32,44,38,59,48,62,45,54,57,71,66,53,73,70,54,47,48,51,50,51,49,55,41,45,75,72,72,44,76,64,47,69,63,88,79,106,129,67,56,83,71,65,76,77,48,34,26,27,20,24,27,61,49,18,17,36,91,88,53,45,82,27,64,67,31,38,48,52,34,51,50,49,41,54,74,29,51,38,43,25,36,26,40,41,26,79,46,16,43,39,71,68,49,51,73,68,54,48,39,49,50,39,37,52,47,36,62,66,50,60,79,71,43,48,38,29,36,40,25,64,38,56,25,42,69,57,21,38,56,43,47,49,38,29,54,74,35,62,45,66,23,33,32,32,46,69,35,47,39,69,56,67,51,71,69,30,45,49,48,33,53,47,53,35,39,73,73,49,81,53,40,26,27,43,34,39,43,28,76,30,23,63,46,71,75,47,54,68,56,48,53,57,48,49,67,38,79,35,33,33,29,36,40,52,58,57,74,48,58,69,57,48,52,52,33,46,63,69,39,54,90,66,34,42,37,29,50,49,52,63,37,66,66,31,50,51,36,40,72,74,66,45,58,33,26,28,62,45,86,47,50,74,72,40,41,45,55,26,43,28,46,53,26,46,75,73,66,40,47,70,62,17,39,55,39,17,51,57,51,48,53,53,46,64,69,43,28,48,84,76,69,40,33,66,88,45,50,50,42,30,50,50,23,50,48,28,39,26,60,66,35,44,30,45,39,60,50,62,44,55,55,73,65,52,72,71,53,48,50,51,50,50,49,56,41,46,74,72,70,44,76,64,47,71,64,90,76,105

Secondary structure (DSSP, 8-state):
--GGG----EE--BPPPPB-TTS-B-HHHHHHHHHHHHHTT-SEEEESSTTTTGGG--HHHHHHHHHHHHHHHTTSSEEEEE---SSHHHHHHHHHHHHHHT-SEEEEPPPTTT---HHHHHHHHHHHHHH--S-EEEEE-HHHHS----HHHHHHHHTSTTEEEEEE--S-HHHHHHHHHHTTTTSEEE---SSHHHHHHHHTT---EE--STTTTTTHHHHHHHHHHHT-HHHHHHHHHHHHHHHHHHB-TTS-BSSS-HHHHHHHHHHHTT----BPPTTS----HHHHHHHHHHHHHTT-----GGG-/--GGG----EE--BPPPPB-TTS-B-HHHHHHHHHHHHHTT-SEEEESSTTTTGGG--HHHHHHHHHHHHHHHTTSSEEEEE---SSHHHHHHHHHHHHHHT-SEEEEPPPTTT---HHHHHHHHHHHHHH--S-EEEEE-HHHHS----HHHHHHHTTSTTEEEEEE--S-HHHHHHHHHHSTTTSEEE---SSHHHHHHHHTT---EE--STTTTTTHHHHHHHHHHHT-HHHHHHHHHHHHHHHHHHB-TTS-BSSS-HHHHHHHHHHHTT----BPPTTS----HHHHHHHHHHHHHTT-----GGG-

Sequence (624 aa):
MNRNDVDWYGYIPAITTPFTREGDLDLNGLAGQLEWYVQQRMHGVVLAGTSGEWFSLSESERAQLFIESARTIDGRMTVIGSCNAFTAAEAIRHAHAAERAGLDGILLTPPPYIVPSANELVQFYQDVSDATNMPMCIYNWPRGCVVDMDVDLLDRLADIENVVAIKNSTPNFAAFLDGLYRLSGKVRYFNVPTSKLGADLVELGHGDGLMGAGGVLGSDHPDFWNLIRSGDKPRAIELGERDRVIMKAWFNKDFAGNFGSAQAILKTALRLRGVPAGFVRRPLLELNEVEVASVAATLTSLGIEIVNPTAQMNRNDVDWYGYIPAITTPFTREGDLDLNGLAGQLEWYVQQRMHGVVLAGTSGEWFSLSESERAQLFIESARTIDGRMTVIGSCNAFTAAEAIRHAHAAERAGLDGILLTPPPYIVPSANELVQFYQDVSDATNMPMCIYNWPRGCVVDMDVDLLDRLADIENVVAIKNSTPNFAAFLDGLYRLSGKVRYFNVPTSKLGADLVELGHGDGLMGAGGVLGSDHPDFWNLIRSGDKPRAIELGERDRVIMKAWFNKDFAGNFGSAQAILKTALRLRGVPAGFVRRPLLELNEVEVASVAATLTSLGIEIVNPTAQ

pLDDT: mean 95.95, std 5.97, range [50.72, 98.94]

Organism: NCBI:txid2745518